Protein 5NDE (pdb70)

CATH classification: 3.60.15.10

Structure (mmCIF, N/CA/C/O backbone):
data_5NDE
#
_entry.id   5NDE
#
_cell.length_a   130.740
_cell.length_b   130.740
_cell.length_c   100.860
_cell.angle_alpha   90.00
_cell.angle_beta   90.00
_cell.angle_gamma   90.00
#
_symmetry.space_group_name_H-M   'P 42 2 2'
#
loop_
_entity.id
_entity.type
_entity.pdbx_description
1 polymer 'Beta-lactamase IMP-1'
2 non-polymer 'ZINC ION'
3 non-polymer 'SULFATE ION'
4 non-polymer GLYCEROL
5 non-polymer 'CHLORIDE ION'
6 water water
#
loop_
_atom_site.group_PDB
_atom_site.id
_atom_site.type_symbol
_atom_site.label_atom_id
_atom_site.label_alt_id
_atom_site.label_comp_id
_atom_site.label_asym_id
_atom_site.label_entity_id
_atom_site.label_seq_id
_atom_site.pdbx_PDB_ins_code
_atom_site.Cartn_x
_atom_site.Cartn_y
_atom_site.Cartn_z
_atom_site.occupancy
_atom_site.B_iso_or_equiv
_atom_site.auth_seq_id
_atom_site.auth_comp_id
_atom_site.auth_asym_id
_atom_site.auth_atom_id
_atom_site.pdbx_PDB_model_num
ATOM 1 N N . ASP A 1 6 ? 35.502 -2.584 -22.146 1.00 73.25 34 ASP A N 1
ATOM 2 C CA . ASP A 1 6 ? 35.955 -1.868 -20.960 1.00 70.48 34 ASP A CA 1
ATOM 3 C C . ASP A 1 6 ? 37.042 -0.855 -21.331 1.00 62.64 34 ASP A C 1
ATOM 4 O O . ASP A 1 6 ? 36.757 0.328 -21.502 1.00 67.00 34 ASP A O 1
ATOM 9 N N . HIS A 1 7 ? 38.281 -1.325 -21.462 1.00 36.49 35 HIS A N 1
ATOM 10 C CA . HIS A 1 7 ? 39.410 -0.455 -21.787 1.00 27.61 35 HIS A CA 1
ATOM 11 C C . HIS A 1 7 ? 40.543 -1.199 -22.498 1.00 29.51 35 HIS A C 1
ATOM 12 O O . HIS A 1 7 ? 40.596 -2.433 -22.482 1.00 27.62 35 HIS A O 1
ATOM 19 N N . VAL A 1 8 ? 41.440 -0.440 -23.124 1.00 27.07 36 VAL A N 1
ATOM 20 C CA . VAL A 1 8 ? 42.664 -1.006 -23.688 1.00 29.44 36 VAL A CA 1
ATOM 21 C C . VAL A 1 8 ? 43.820 -0.639 -22.770 1.00 28.42 36 VAL A C 1
ATOM 22 O O . VAL A 1 8 ? 43.966 0.522 -22.352 1.00 26.77 36 VAL A O 1
ATOM 26 N N . ASP A 1 9 ? 44.661 -1.627 -22.481 1.00 29.18 37 ASP A N 1
ATOM 27 C CA . ASP A 1 9 ? 45.798 -1.444 -21.607 1.00 31.59 37 ASP A CA 1
ATOM 28 C C . ASP A 1 9 ? 46.993 -0.888 -22.387 1.00 25.97 37 ASP A C 1
ATOM 29 O O . ASP A 1 9 ? 47.396 -1.492 -23.388 1.00 28.47 37 ASP A O 1
ATOM 34 N N . LEU A 1 10 ? 47.579 0.217 -21.925 1.00 28.95 38 LEU A N 1
ATOM 35 C CA . LEU A 1 10 ? 48.799 0.763 -22.545 1.00 27.80 38 LEU A CA 1
ATOM 36 C C . LEU A 1 10 ? 50.010 0.744 -21.596 1.00 28.78 38 LEU A C 1
ATOM 37 O O . LEU A 1 10 ? 49.847 0.600 -20.383 1.00 28.47 38 LEU A O 1
ATOM 42 N N . PRO A 1 11 ? 51.234 0.914 -22.141 1.00 30.59 39 PRO A N 1
ATOM 43 C CA . PRO A 1 11 ? 52.421 1.046 -21.282 1.00 34.89 39 PRO A CA 1
ATOM 44 C C . PRO A 1 11 ? 52.341 2.192 -20.263 1.00 33.57 39 PRO A C 1
ATOM 45 O O . PRO A 1 11 ? 51.543 3.130 -20.420 1.00 28.05 39 PRO A O 1
ATOM 49 N N . TYR A 1 12 ? 53.163 2.095 -19.217 1.00 28.46 40 TYR A N 1
ATOM 50 C CA . TYR A 1 12 ? 53.249 3.124 -18.180 1.00 28.07 40 TYR A CA 1
ATOM 51 C C . TYR A 1 12 ? 51.899 3.398 -17.527 1.00 26.69 40 TYR A C 1
ATOM 52 O O . TYR A 1 12 ? 51.589 4.532 -17.177 1.00 24.32 40 TYR A O 1
ATOM 61 N N . ASN A 1 13 ? 51.110 2.334 -17.367 1.00 23.08 41 ASN A N 1
ATOM 62 C CA . ASN A 1 13 ? 49.849 2.389 -16.633 1.00 24.79 41 ASN A CA 1
ATOM 63 C C . ASN A 1 13 ? 48.860 3.397 -17.223 1.00 25.37 41 ASN A C 1
ATOM 64 O O . ASN A 1 13 ? 48.099 4.026 -16.491 1.00 24.29 41 ASN A O 1
ATOM 69 N N . LEU A 1 14 ? 48.866 3.541 -18.544 1.00 22.71 42 LEU A N 1
ATOM 70 C CA . LEU A 1 14 ? 47.802 4.278 -19.231 1.00 22.00 42 LEU A CA 1
ATOM 71 C C . LEU A 1 14 ? 46.702 3.310 -19.665 1.00 20.43 42 LEU A C 1
ATOM 72 O O . LEU A 1 14 ? 46.975 2.149 -19.966 1.00 23.50 42 LEU A O 1
ATOM 77 N N . THR A 1 15 ? 45.451 3.768 -19.666 1.00 20.34 43 THR A N 1
ATOM 78 C CA . THR A 1 15 ? 44.378 2.962 -20.242 1.00 21.95 43 THR A CA 1
ATOM 79 C C . THR A 1 15 ? 43.588 3.844 -21.205 1.00 25.94 43 THR A C 1
ATOM 80 O O . THR A 1 15 ? 43.467 5.049 -20.987 1.00 26.19 43 THR A O 1
ATOM 84 N N . ALA A 1 16 ? 43.059 3.250 -22.267 1.00 26.32 44 ALA A N 1
ATOM 85 C CA . ALA A 1 16 ? 42.272 4.006 -23.244 1.00 26.03 44 ALA A CA 1
ATOM 86 C C . ALA A 1 16 ? 40.877 3.420 -23.334 1.00 31.44 44 ALA A C 1
ATOM 87 O O . ALA A 1 16 ? 40.718 2.208 -23.477 1.00 28.53 44 ALA A O 1
ATOM 89 N N . THR A 1 17 ? 39.864 4.278 -23.240 1.00 25.89 45 THR A N 1
ATOM 90 C CA . THR A 1 17 ? 38.483 3.827 -23.280 1.00 26.24 45 THR A CA 1
ATOM 91 C C . THR A 1 17 ? 37.725 4.562 -24.372 1.00 27.25 45 THR A C 1
ATOM 92 O O . THR A 1 17 ? 37.826 5.776 -24.474 1.00 24.25 45 THR A O 1
ATOM 96 N N . LYS A 1 18 ? 36.978 3.825 -25.189 1.00 29.23 46 LYS A N 1
ATOM 97 C CA . LYS A 1 18 ? 36.174 4.443 -26.240 1.00 25.09 46 LYS A CA 1
ATOM 98 C C . LYS A 1 18 ? 34.853 4.938 -25.666 1.00 32.14 46 LYS A C 1
ATOM 99 O O . LYS A 1 18 ? 34.129 4.181 -25.031 1.00 32.65 46 LYS A O 1
ATOM 105 N N . ILE A 1 19 ? 34.523 6.205 -25.886 1.00 27.99 47 ILE A N 1
ATOM 106 C CA . ILE A 1 19 ? 33.271 6.712 -25.340 1.00 29.15 47 ILE A CA 1
ATOM 107 C C . ILE A 1 19 ? 32.263 7.084 -26.420 1.00 37.47 47 ILE A C 1
ATOM 108 O O . ILE A 1 19 ? 31.095 7.310 -26.124 1.00 44.09 47 ILE A O 1
ATOM 113 N N . ASP A 1 20 ? 32.711 7.092 -27.670 1.00 35.35 48 ASP A N 1
ATOM 114 C CA . ASP A 1 20 ? 31.859 7.406 -28.820 1.00 41.44 48 ASP A CA 1
ATOM 115 C C . ASP A 1 20 ? 32.654 7.044 -30.060 1.00 39.75 48 ASP A C 1
ATOM 116 O O . ASP A 1 20 ? 33.853 6.773 -29.959 1.00 38.27 48 ASP A O 1
ATOM 121 N N . SER A 1 21 ? 32.008 7.047 -31.222 1.00 33.95 49 SER A N 1
ATOM 122 C CA . SER A 1 21 ? 32.741 6.888 -32.471 1.00 44.06 49 SER A CA 1
ATOM 123 C C . SER A 1 21 ? 33.823 7.957 -32.557 1.00 41.90 49 SER A C 1
ATOM 124 O O . SER A 1 21 ? 33.544 9.136 -32.333 1.00 39.10 49 SER A O 1
ATOM 127 N N . ASP A 1 22 ? 35.056 7.526 -32.829 1.00 40.14 50 ASP A N 1
ATOM 128 C CA . ASP A 1 22 ? 36.183 8.439 -33.026 1.00 43.51 50 ASP A CA 1
ATOM 129 C C . ASP A 1 22 ? 36.531 9.263 -31.788 1.00 40.97 50 ASP A C 1
ATOM 130 O O . ASP A 1 22 ? 37.156 10.319 -31.905 1.00 39.13 50 ASP A O 1
ATOM 135 N N . VAL A 1 23 ? 36.092 8.815 -30.613 1.00 31.10 51 VAL A N 1
ATOM 136 C CA . VAL A 1 23 ? 36.350 9.555 -29.375 1.00 27.78 51 VAL A CA 1
ATOM 137 C C . VAL A 1 23 ? 36.764 8.640 -28.226 1.00 27.32 51 VAL A C 1
ATOM 138 O O . VAL A 1 23 ? 36.016 7.735 -27.844 1.00 27.14 51 VAL A O 1
ATOM 142 N N . PHE A 1 24 ? 37.942 8.916 -27.667 1.00 23.46 52 PHE A N 1
ATOM 143 C CA . PHE A 1 24 ? 38.518 8.123 -26.591 1.00 22.34 52 PHE A CA 1
ATOM 144 C C . PHE A 1 24 ? 38.945 8.995 -25.421 1.00 23.77 52 PHE A C 1
ATOM 145 O O . PHE A 1 24 ? 39.319 10.151 -25.613 1.00 22.76 52 PHE A O 1
ATOM 153 N N . VAL A 1 25 ? 38.907 8.431 -24.217 1.00 19.68 53 VAL A N 1
ATOM 154 C CA . VAL A 1 25 ? 39.556 9.047 -23.068 1.00 17.10 53 VAL A CA 1
ATOM 155 C C . VAL A 1 25 ? 40.740 8.164 -22.687 1.00 21.43 53 VAL A C 1
ATOM 156 O O . VAL A 1 25 ? 40.570 6.960 -22.472 1.00 23.96 53 VAL A O 1
ATOM 160 N N . VAL A 1 26 ? 41.927 8.761 -22.645 1.00 19.55 54 VAL A N 1
ATOM 161 C CA . VAL A 1 26 ? 43.126 8.055 -22.184 1.00 19.65 54 VAL A CA 1
ATOM 162 C C . VAL A 1 26 ? 43.466 8.549 -20.788 1.00 23.18 54 VAL A C 1
ATOM 163 O O . VAL A 1 26 ? 43.558 9.761 -20.561 1.00 24.84 54 VAL A O 1
ATOM 167 N N . THR A 1 27 ? 43.673 7.623 -19.855 1.00 20.23 55 THR A N 1
ATOM 168 C CA . THR A 1 27 ? 43.875 8.009 -18.462 1.00 20.86 55 THR A CA 1
ATOM 169 C C . THR A 1 27 ? 45.268 7.610 -17.980 1.00 19.93 55 THR A C 1
ATOM 170 O O . THR A 1 27 ? 45.681 6.458 -18.133 1.00 20.96 55 THR A O 1
ATOM 174 N N . ASP A 1 28 ? 45.974 8.579 -17.408 1.00 19.41 56 ASP A N 1
ATOM 175 C CA . ASP A 1 28 ? 47.288 8.358 -16.803 1.00 21.58 56 ASP A CA 1
ATOM 176 C C . ASP A 1 28 ? 47.076 7.894 -15.372 1.00 21.59 56 ASP A C 1
ATOM 177 O O . ASP A 1 28 ? 46.860 8.710 -14.473 1.00 23.69 56 ASP A O 1
ATOM 182 N N . ARG A 1 29 ? 47.116 6.580 -15.156 1.00 21.07 58 ARG A N 1
ATOM 183 C CA . ARG A 1 29 ? 46.812 6.048 -13.836 1.00 21.84 58 ARG A CA 1
ATOM 184 C C . ARG A 1 29 ? 47.992 6.090 -12.870 1.00 27.28 58 ARG A C 1
ATOM 185 O O . ARG A 1 29 ? 47.819 5.840 -11.681 1.00 34.47 58 ARG A O 1
ATOM 193 N N . ASP A 1 30 ? 49.191 6.393 -13.363 1.00 24.16 59 ASP A N 1
ATOM 194 C CA . ASP A 1 30 ? 50.322 6.591 -12.457 1.00 27.89 59 ASP A CA 1
ATOM 195 C C . ASP A 1 30 ? 50.263 7.969 -11.799 1.00 31.25 59 ASP A C 1
ATOM 196 O O . ASP A 1 30 ? 50.694 8.145 -10.658 1.00 30.78 59 ASP A O 1
ATOM 201 N N . PHE A 1 31 ? 49.744 8.951 -12.531 1.00 23.68 60 PHE A N 1
ATOM 202 C CA . PHE A 1 31 ? 49.712 10.322 -12.042 1.00 23.04 60 PHE A CA 1
ATOM 203 C C . PHE A 1 31 ? 48.285 10.843 -11.869 1.00 23.60 60 PHE A C 1
ATOM 204 O O . PHE A 1 31 ? 47.763 11.533 -12.746 1.00 22.81 60 PHE A O 1
ATOM 212 N N . TYR A 1 32 ? 47.659 10.475 -10.748 1.00 23.92 61 TYR A N 1
ATOM 213 C CA . TYR A 1 32 ? 46.382 11.064 -10.296 1.00 26.59 61 TYR A CA 1
ATOM 214 C C . TYR A 1 32 ? 45.193 10.789 -11.214 1.00 26.41 61 TYR A C 1
ATOM 215 O O . TYR A 1 32 ? 44.195 11.521 -11.185 1.00 24.74 61 TYR A O 1
ATOM 224 N N . SER A 1 33 ? 45.282 9.711 -11.989 1.00 22.14 62 SER A N 1
ATOM 225 C CA . SER A 1 33 ? 44.188 9.306 -12.863 1.00 22.94 62 SER A CA 1
ATOM 226 C C . SER A 1 33 ? 43.771 10.466 -13.767 1.00 22.17 62 SER A C 1
ATOM 227 O O . SER A 1 33 ? 42.578 10.772 -13.920 1.00 22.37 62 SER A O 1
ATOM 230 N N . SER A 1 34 ? 44.767 11.113 -14.370 1.00 20.75 63 SER A N 1
ATOM 231 C CA . SER A 1 34 ? 44.527 12.264 -15.235 1.00 19.28 63 SER A CA 1
ATOM 232 C C . SER A 1 34 ? 43.957 11.870 -16.597 1.00 23.47 63 SER A C 1
ATOM 233 O O . SER A 1 34 ? 44.525 11.023 -17.283 1.00 20.51 63 SER A O 1
ATOM 236 N N . ASN A 1 35 Q 42.851 12.509 -16.992 1.00 19.05 63 ASN A N 1
ATOM 237 C CA . ASN A 1 35 Q 42.175 12.190 -18.244 1.00 16.98 63 ASN A CA 1
ATOM 238 C C . ASN A 1 35 Q 42.624 13.037 -19.420 1.00 20.38 63 ASN A C 1
ATOM 239 O O . ASN A 1 35 Q 42.805 14.257 -19.304 1.00 20.20 63 ASN A O 1
ATOM 244 N N . VAL A 1 36 ? 42.775 12.377 -20.560 1.00 17.90 64 VAL A N 1
ATOM 245 C CA . VAL A 1 36 ? 43.155 13.026 -21.808 1.00 18.30 64 VAL A CA 1
ATOM 246 C C . VAL A 1 36 ? 42.131 12.674 -22.878 1.00 17.17 64 VAL A C 1
ATOM 247 O O . VAL A 1 36 ? 41.877 11.490 -23.126 1.00 21.09 64 VAL A O 1
ATOM 251 N N . LEU A 1 37 ? 41.518 13.682 -23.506 1.00 15.16 65 LEU A N 1
ATOM 252 C CA . LEU A 1 37 ? 40.565 13.399 -24.566 1.00 15.97 65 LEU A CA 1
ATOM 253 C C . LEU A 1 37 ? 41.281 13.298 -25.898 1.00 21.43 65 LEU A C 1
ATOM 254 O O . LEU A 1 37 ? 42.131 14.129 -26.206 1.00 22.06 65 LEU A O 1
ATOM 259 N N . VAL A 1 38 ? 40.955 12.265 -26.670 1.00 19.41 66 VAL A N 1
ATOM 260 C CA . VAL A 1 38 ? 41.496 12.107 -28.014 1.00 21.27 66 VAL A CA 1
ATOM 261 C 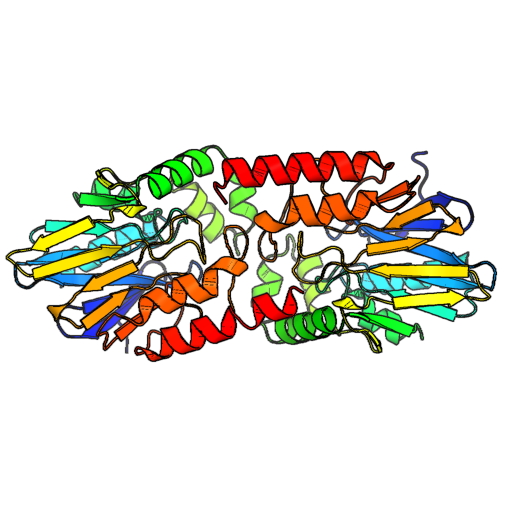C . VAL A 1 38 ? 40.322 11.938 -28.972 1.00 22.84 66 VAL A C 1
ATOM 262 O O . VAL A 1 38 ? 39.598 10.945 -28.901 1.00 23.55 66 VAL A O 1
ATOM 266 N N . ALA A 1 39 ? 40.141 12.906 -29.871 1.00 23.24 67 ALA A N 1
ATOM 267 C CA . ALA A 1 39 ? 38.989 12.920 -30.763 1.00 25.50 67 ALA A CA 1
ATOM 268 C C . ALA A 1 39 ? 39.439 13.023 -32.212 1.00 25.08 67 ALA A C 1
ATOM 269 O O . ALA A 1 39 ? 40.193 13.932 -32.567 1.00 28.13 67 ALA A O 1
ATOM 271 N N . LYS A 1 40 ? 39.000 12.087 -33.043 1.00 25.22 68 LYS A N 1
ATOM 272 C CA . LYS A 1 40 ? 39.309 12.154 -34.468 1.00 28.77 68 LYS A CA 1
ATOM 273 C C . LYS A 1 40 ? 38.178 12.868 -35.210 1.00 29.28 68 LYS A C 1
ATOM 274 O O . LYS A 1 40 ? 37.026 12.437 -35.175 1.00 30.52 68 LYS A O 1
ATOM 280 N N . MET A 1 41 ? 38.526 13.965 -35.875 1.00 27.09 69 MET A N 1
ATOM 281 C CA . MET A 1 41 ? 37.565 14.773 -36.618 1.00 29.01 69 MET A CA 1
ATOM 282 C C . MET A 1 41 ? 37.201 14.099 -37.928 1.00 34.66 69 MET A C 1
ATOM 283 O O . MET A 1 41 ? 37.907 13.198 -38.387 1.00 36.67 69 MET A O 1
ATOM 288 N N . LEU A 1 42 ? 36.091 14.525 -38.525 1.00 29.60 70 LEU A N 1
ATOM 289 C CA . LEU A 1 42 ? 35.635 13.928 -39.773 1.00 34.27 70 LEU A CA 1
ATOM 290 C C . LEU A 1 42 ? 36.681 14.043 -40.881 1.00 35.33 70 LEU A C 1
ATOM 291 O O . LEU A 1 42 ? 36.759 13.172 -41.740 1.00 41.65 70 LEU A O 1
ATOM 296 N N . ASP A 1 43 ? 37.498 15.097 -40.864 1.00 34.44 71 ASP A N 1
ATOM 297 C CA . ASP A 1 43 ? 38.489 15.264 -41.932 1.00 36.89 71 ASP A CA 1
ATOM 298 C C . ASP A 1 43 ? 39.848 14.626 -41.624 1.00 36.93 71 ASP A C 1
ATOM 299 O O . ASP A 1 43 ? 40.795 14.790 -42.388 1.00 39.24 71 ASP A O 1
ATOM 304 N N . GLY A 1 44 ? 39.943 13.910 -40.510 1.00 34.43 72 GLY A N 1
ATOM 305 C CA . GLY A 1 44 ? 41.154 13.159 -40.202 1.00 33.84 72 GLY A CA 1
ATOM 306 C C . GLY A 1 44 ? 42.093 13.803 -39.198 1.00 35.69 72 GLY A C 1
ATOM 307 O O . GLY A 1 44 ? 43.049 13.173 -38.741 1.00 34.51 72 GLY A O 1
ATOM 308 N N . THR A 1 45 ? 41.828 15.058 -38.852 1.00 33.45 73 THR A N 1
ATOM 309 C CA . THR A 1 45 ? 42.576 15.732 -37.798 1.00 27.05 73 THR A CA 1
ATOM 310 C C . THR A 1 45 ? 42.280 15.054 -36.471 1.00 29.84 73 THR A C 1
ATOM 311 O O . THR A 1 45 ? 41.123 14.738 -36.187 1.00 30.61 73 THR A O 1
ATOM 315 N N . VAL A 1 46 ? 43.311 14.817 -35.660 1.00 26.22 74 VAL A N 1
ATOM 316 C CA . VAL A 1 46 ? 43.084 14.326 -34.302 1.00 21.29 74 VAL A CA 1
ATOM 317 C C . VAL A 1 46 ? 43.324 15.456 -33.312 1.00 24.26 74 VAL A C 1
ATOM 318 O O . VAL A 1 46 ? 44.350 16.147 -33.374 1.00 25.98 74 VAL A O 1
ATOM 322 N N . VAL A 1 47 ? 42.353 15.674 -32.427 1.00 22.45 75 VAL A N 1
ATOM 323 C CA . VAL A 1 47 ? 42.466 16.717 -31.423 1.00 18.61 75 VAL A CA 1
ATOM 324 C C . VAL A 1 47 ? 42.684 16.069 -30.071 1.00 22.12 75 VAL A C 1
ATOM 325 O O . VAL A 1 47 ? 41.936 15.183 -29.679 1.00 22.90 75 VAL A O 1
ATOM 329 N N . ILE A 1 48 ? 43.730 16.505 -29.376 1.00 17.78 76 ILE A N 1
ATOM 330 C CA . ILE A 1 48 ? 44.050 15.985 -28.058 1.00 17.75 76 ILE A CA 1
ATOM 331 C C . ILE A 1 48 ? 43.861 17.091 -27.027 1.00 20.46 76 ILE A C 1
ATOM 332 O O . ILE A 1 48 ? 44.371 18.194 -27.195 1.00 22.43 76 ILE A O 1
ATOM 337 N N . VAL A 1 49 ? 43.101 16.808 -25.973 1.00 16.93 77 VAL A N 1
ATOM 338 C CA . VAL A 1 49 ? 42.866 17.808 -24.939 1.00 15.45 77 VAL A CA 1
ATOM 339 C C . VAL A 1 49 ? 43.501 17.355 -23.619 1.00 18.67 77 VAL A C 1
ATOM 340 O O . VAL A 1 49 ? 43.243 16.244 -23.153 1.00 18.19 77 VAL A O 1
ATOM 344 N N . SER A 1 50 ? 44.333 18.233 -23.053 1.00 16.84 78 SER A N 1
ATOM 345 C CA . SER A 1 50 ? 45.141 17.975 -21.853 1.00 16.60 78 SER A CA 1
ATOM 346 C C . SER A 1 50 ? 46.287 17.012 -22.178 1.00 18.60 78 SER A C 1
ATOM 347 O O . SER A 1 50 ? 46.682 16.869 -23.342 1.00 18.98 78 SER A O 1
ATOM 350 N N . SER A 1 51 ? 46.843 16.387 -21.146 1.00 16.69 79 SER A N 1
ATOM 351 C CA . SER A 1 51 ? 48.025 15.539 -21.325 1.00 17.72 79 SER A CA 1
ATOM 352 C C . SER A 1 51 ? 48.271 14.629 -20.139 1.00 19.44 79 SER A C 1
ATOM 353 O O . SER A 1 51 ? 47.828 14.913 -19.032 1.00 17.80 79 SER A O 1
ATOM 356 N N . PRO A 1 52 ? 49.035 13.551 -20.363 1.00 21.86 80 PRO A N 1
ATOM 357 C CA . PRO A 1 52 ? 49.659 12.861 -19.229 1.00 20.38 80 PRO A CA 1
ATOM 358 C C . PRO A 1 52 ? 50.665 13.795 -18.553 1.00 18.40 80 PRO A C 1
ATOM 359 O O . PRO A 1 52 ? 50.986 14.855 -19.102 1.00 20.61 80 PRO A O 1
ATOM 363 N N . PHE A 1 53 ? 51.167 13.404 -17.390 1.00 19.05 81 PHE A N 1
ATOM 364 C CA . PHE A 1 53 ? 52.050 14.276 -16.615 1.00 20.52 81 PHE A CA 1
ATOM 365 C C . PHE A 1 53 ? 53.435 14.473 -17.243 1.00 21.47 81 PHE A C 1
ATOM 366 O O . PHE A 1 53 ? 54.033 15.536 -17.094 1.00 22.50 81 PHE A O 1
ATOM 374 N N . GLU A 1 54 ? 53.970 13.453 -17.906 1.00 21.30 82 GLU A N 1
ATOM 375 C CA . GLU A 1 54 ? 55.372 13.561 -18.342 1.00 25.16 82 GLU A CA 1
ATOM 376 C C . GLU A 1 54 ? 55.666 12.783 -19.632 1.00 23.89 82 GLU A C 1
ATOM 377 O O . GLU A 1 54 ? 54.749 12.310 -20.306 1.00 21.16 82 GLU A O 1
ATOM 383 N N . ASN A 1 55 ? 56.947 12.691 -19.988 1.00 24.94 83 ASN A N 1
ATOM 384 C CA . ASN A 1 55 ? 57.334 12.272 -21.332 1.00 24.63 83 ASN A CA 1
ATOM 385 C C . ASN A 1 55 ? 57.096 10.798 -21.651 1.00 26.92 83 ASN A C 1
ATOM 386 O O . ASN A 1 55 ? 56.774 10.460 -22.791 1.00 28.36 83 ASN A O 1
ATOM 391 N N . LEU A 1 56 ? 57.266 9.916 -20.671 1.00 24.61 84 LEU A N 1
ATOM 392 C CA . LEU A 1 56 ? 57.051 8.498 -20.938 1.00 24.48 84 LEU A CA 1
ATOM 393 C C . LEU A 1 56 ? 55.570 8.230 -21.194 1.00 27.83 84 LEU A C 1
ATOM 394 O O . LEU A 1 56 ? 55.218 7.506 -22.125 1.00 26.71 84 LEU A O 1
ATOM 399 N N . GLY A 1 57 ? 54.709 8.817 -20.372 1.00 24.81 85 GLY A N 1
ATOM 400 C CA . GLY A 1 57 ? 53.273 8.696 -20.586 1.00 24.21 85 GLY A CA 1
ATOM 401 C C . GLY A 1 57 ? 52.834 9.311 -21.904 1.00 24.33 85 GLY A C 1
ATOM 402 O O . GLY A 1 57 ? 51.994 8.749 -22.625 1.00 22.75 85 GLY A O 1
ATOM 403 N N . THR A 1 58 ? 53.391 10.474 -22.231 1.00 22.74 86 THR A N 1
ATOM 404 C CA . THR A 1 58 ? 52.950 11.168 -23.439 1.00 22.89 86 THR A CA 1
ATOM 405 C C . THR A 1 58 ? 53.450 10.458 -24.696 1.00 24.11 86 THR A C 1
ATOM 406 O O . THR A 1 58 ? 52.726 10.374 -25.685 1.00 24.52 86 THR A O 1
ATOM 410 N N . GLN A 1 59 ? 54.672 9.934 -24.661 1.00 22.76 87 GLN A N 1
ATOM 411 C CA . GLN A 1 59 ? 55.152 9.157 -25.803 1.00 26.19 87 GLN A CA 1
ATOM 412 C C . GLN A 1 59 ? 54.264 7.934 -26.009 1.00 27.53 87 GLN A C 1
ATOM 413 O O . GLN A 1 59 ? 53.949 7.566 -27.138 1.00 26.50 87 GLN A O 1
ATOM 419 N N . THR A 1 60 ? 53.871 7.308 -24.905 1.00 23.35 88 THR A N 1
ATOM 420 C CA . THR A 1 60 ? 52.985 6.153 -24.948 1.00 26.16 88 THR A CA 1
ATOM 421 C C . THR A 1 60 ? 51.665 6.524 -25.622 1.00 25.99 88 THR A C 1
ATOM 422 O O . THR A 1 60 ? 51.182 5.811 -26.503 1.00 26.44 88 THR A O 1
ATOM 426 N N . LEU A 1 61 ? 51.095 7.643 -25.198 1.00 22.21 89 LEU A N 1
ATOM 427 C CA . LEU A 1 61 ? 49.858 8.152 -25.792 1.00 22.57 89 LEU A CA 1
ATOM 428 C C . LEU A 1 61 ? 50.006 8.373 -27.300 1.00 23.12 89 LEU A C 1
ATOM 429 O O . LEU A 1 61 ? 49.181 7.909 -28.090 1.00 24.13 89 LEU A O 1
ATOM 434 N N . MET A 1 62 ? 51.071 9.062 -27.698 1.00 23.98 90 MET A N 1
ATOM 435 C CA . MET A 1 62 ? 51.253 9.411 -29.106 1.00 26.21 90 MET A CA 1
ATOM 436 C C . MET A 1 62 ? 51.537 8.185 -29.982 1.00 28.12 90 MET A C 1
ATOM 437 O O . MET A 1 62 ? 51.127 8.151 -31.145 1.00 30.20 90 MET A O 1
ATOM 442 N N . ASP A 1 63 ? 52.230 7.189 -29.433 1.00 28.72 91 ASP A N 1
ATOM 443 C CA . ASP A 1 63 ? 52.437 5.931 -30.154 1.00 30.85 91 ASP A CA 1
ATOM 444 C C . ASP A 1 63 ? 51.088 5.272 -30.457 1.00 30.97 91 ASP A C 1
ATOM 445 O O . ASP A 1 63 ? 50.856 4.770 -31.560 1.00 31.89 91 ASP A O 1
ATOM 450 N N . TRP A 1 64 ? 50.206 5.272 -29.463 1.00 29.93 92 TRP A N 1
ATOM 451 C CA . TRP A 1 64 ? 48.872 4.701 -29.611 1.00 29.16 92 TRP A CA 1
ATOM 452 C C . TRP A 1 64 ? 48.007 5.506 -30.586 1.00 30.34 92 TRP A C 1
ATOM 453 O O . TRP A 1 64 ? 47.256 4.930 -31.378 1.00 30.33 92 TRP A O 1
ATOM 464 N N . VAL A 1 65 ? 48.102 6.830 -30.525 1.00 27.84 93 VAL A N 1
ATOM 465 C CA . VAL A 1 65 ? 47.366 7.672 -31.470 1.00 25.51 93 VAL A CA 1
ATOM 466 C C . VAL A 1 65 ? 47.819 7.366 -32.901 1.00 31.89 93 VAL A C 1
ATOM 467 O O . VAL A 1 65 ? 46.991 7.182 -33.792 1.00 32.43 93 VAL A O 1
ATOM 471 N N . ALA A 1 66 ? 49.133 7.292 -33.105 1.00 30.04 94 ALA A N 1
ATOM 472 C CA . ALA A 1 66 ? 49.677 7.035 -34.439 1.00 36.56 94 ALA A CA 1
ATOM 473 C C . ALA A 1 66 ? 49.216 5.690 -34.974 1.00 41.00 94 ALA A C 1
ATOM 474 O O . ALA A 1 66 ? 48.802 5.570 -36.129 1.00 40.34 94 ALA A O 1
ATOM 476 N N . LYS A 1 67 ? 49.293 4.678 -34.122 1.00 36.86 95 LYS A N 1
ATOM 477 C CA . LYS A 1 67 ? 48.979 3.317 -34.525 1.00 39.36 95 LYS A CA 1
ATOM 478 C C . LYS A 1 67 ? 47.496 3.145 -34.839 1.00 40.43 95 LYS A C 1
ATOM 479 O O . LYS A 1 67 ? 47.139 2.507 -35.824 1.00 41.15 95 LYS A O 1
ATOM 485 N N . THR A 1 68 ? 46.634 3.722 -34.008 1.00 35.84 96 THR A N 1
ATOM 486 C CA . THR A 1 68 ? 45.209 3.414 -34.093 1.00 40.67 96 THR A CA 1
ATOM 487 C C . THR A 1 68 ? 44.364 4.429 -34.868 1.00 42.54 96 THR A C 1
ATOM 488 O O . THR A 1 68 ? 43.260 4.102 -35.303 1.00 40.23 96 THR A O 1
ATOM 492 N N . MET A 1 69 ? 44.864 5.651 -35.043 1.00 38.58 97 MET A N 1
ATOM 493 C CA . MET A 1 69 ? 44.061 6.692 -35.689 1.00 37.58 97 MET A CA 1
ATOM 494 C C . MET A 1 69 ? 44.664 7.240 -36.971 1.00 43.92 97 MET A C 1
ATOM 495 O O . MET A 1 69 ? 43.952 7.858 -37.768 1.00 44.07 97 MET A O 1
ATOM 500 N N . LYS A 1 70 ? 45.961 7.001 -37.167 1.00 40.56 98 LYS A N 1
ATOM 501 C CA . LYS A 1 70 ? 46.685 7.493 -38.339 1.00 44.59 98 LYS A CA 1
ATOM 502 C C . LYS A 1 70 ? 46.308 8.932 -38.693 1.00 44.82 98 LYS A C 1
ATOM 503 O O . LYS A 1 70 ? 45.749 9.184 -39.758 1.00 47.27 98 LYS A O 1
ATOM 509 N N . PRO A 1 71 ? 46.589 9.877 -37.784 1.00 36.83 99 PRO A N 1
ATOM 510 C CA . PRO A 1 71 ? 46.101 11.250 -37.977 1.00 36.22 99 PRO A CA 1
ATOM 511 C C . PRO A 1 71 ? 46.705 11.952 -39.188 1.00 42.71 99 PRO A C 1
ATOM 512 O O . PRO A 1 71 ? 47.871 11.750 -39.511 1.00 39.25 99 PRO A O 1
ATOM 516 N N . LYS A 1 72 ? 45.909 12.789 -39.840 1.00 49.51 100 LYS A N 1
ATOM 517 C CA . LYS A 1 72 ? 46.418 13.626 -40.912 1.00 53.22 100 LYS A CA 1
ATOM 518 C C . LYS A 1 72 ? 47.262 14.741 -40.297 1.00 47.71 100 LYS A C 1
ATOM 519 O O . LYS A 1 72 ? 48.258 15.187 -40.865 1.00 45.81 100 LYS A O 1
ATOM 525 N N . LYS A 1 73 ? 46.852 15.160 -39.107 1.00 36.21 101 LYS A N 1
ATOM 526 C CA . LYS A 1 73 ? 47.465 16.263 -38.386 1.00 32.02 101 LYS A CA 1
ATOM 527 C C . LYS A 1 73 ? 47.019 16.117 -36.939 1.00 27.45 101 LYS A C 1
ATOM 528 O O . LYS A 1 73 ? 45.936 15.584 -36.693 1.00 29.39 101 LYS A O 1
ATOM 534 N N . VAL A 1 74 ? 47.842 16.550 -35.985 1.00 27.83 102 VAL A N 1
ATOM 535 C CA . VAL A 1 74 ? 47.445 16.508 -34.577 1.00 26.69 102 VAL A CA 1
ATOM 536 C C . VAL A 1 74 ? 47.501 17.905 -33.969 1.00 26.43 102 VAL A C 1
ATOM 537 O O . VAL A 1 74 ? 48.484 18.636 -34.140 1.00 27.00 102 VAL A O 1
ATOM 541 N N . VAL A 1 75 ? 46.426 18.279 -33.288 1.00 23.33 103 VAL A N 1
ATOM 542 C CA . VAL A 1 75 ? 46.343 19.546 -32.580 1.00 19.99 103 VAL A CA 1
ATOM 543 C C . VAL A 1 75 ? 46.115 19.248 -31.105 1.00 23.31 103 VAL A C 1
ATOM 544 O O . VAL A 1 75 ? 45.150 18.563 -30.753 1.00 23.31 103 VAL A O 1
ATOM 548 N N . ALA A 1 76 ? 47.003 19.748 -30.250 1.00 21.17 104 ALA A N 1
ATOM 549 C CA . ALA A 1 76 ? 46.910 19.494 -28.814 1.00 18.77 104 ALA A CA 1
ATOM 550 C C . ALA A 1 76 ? 46.579 20.776 -28.074 1.00 20.31 104 ALA A C 1
ATOM 551 O O . ALA A 1 76 ? 47.242 21.797 -28.264 1.00 21.91 104 ALA A O 1
ATOM 553 N N . ILE A 1 77 ? 45.555 20.720 -27.227 1.00 16.93 105 ILE A N 1
ATOM 554 C CA . ILE A 1 77 ? 45.082 21.901 -26.528 1.00 15.78 105 ILE A CA 1
ATOM 555 C C . ILE A 1 77 ? 45.303 21.750 -25.027 1.00 20.04 105 ILE A C 1
ATOM 556 O O . ILE A 1 77 ? 44.692 20.885 -24.407 1.00 19.28 105 ILE A O 1
ATOM 561 N N . ASN A 1 78 ? 46.184 22.575 -24.453 1.00 19.51 106 ASN A N 1
ATOM 562 C CA . ASN A 1 78 ? 46.425 22.559 -23.005 1.00 17.04 106 ASN A CA 1
ATOM 563 C C . ASN A 1 78 ? 45.232 23.163 -22.265 1.00 19.08 106 ASN A C 1
ATOM 564 O O . ASN A 1 78 ? 44.779 24.233 -22.643 1.00 22.90 106 ASN A O 1
ATOM 569 N N . THR A 1 79 ? 44.757 22.509 -21.201 1.00 16.95 107 THR A N 1
ATOM 570 C CA . THR A 1 79 ? 43.605 22.992 -20.433 1.00 17.72 107 THR A CA 1
ATOM 571 C C . THR A 1 79 ? 43.969 23.962 -19.320 1.00 19.25 107 THR A C 1
ATOM 572 O O . THR A 1 79 ? 43.143 24.767 -18.903 1.00 17.95 107 THR A O 1
ATOM 576 N N . HIS A 1 80 ? 45.187 23.835 -18.800 1.00 18.55 108 HIS A N 1
ATOM 577 C CA . HIS A 1 80 ? 45.722 24.752 -17.782 1.00 18.88 108 HIS A CA 1
ATOM 578 C C . HIS A 1 80 ? 47.190 24.404 -17.566 1.00 20.39 108 HIS A C 1
ATOM 579 O O . HIS A 1 80 ? 47.706 23.511 -18.246 1.00 18.21 108 HIS A O 1
ATOM 586 N N . PHE A 1 81 ? 47.869 25.125 -16.671 1.00 19.93 109 PHE A N 1
ATOM 587 C CA . PHE A 1 81 ? 49.335 25.049 -16.619 1.00 19.65 109 PHE A CA 1
ATOM 588 C C . PHE A 1 81 ? 49.889 23.856 -15.835 1.00 21.06 109 PHE A C 1
ATOM 589 O O . PHE A 1 81 ? 51.084 23.557 -15.933 1.00 18.92 109 PHE A O 1
ATOM 597 N N . HIS A 1 82 ? 49.040 23.176 -15.068 1.00 19.06 110 HIS A N 1
ATOM 598 C CA . HIS A 1 82 ? 49.475 21.984 -14.330 1.00 18.80 110 HIS A CA 1
ATOM 599 C C . HIS A 1 82 ? 49.975 20.915 -15.302 1.00 17.63 110 HIS A C 1
ATOM 600 O O . HIS A 1 82 ? 49.705 20.986 -16.507 1.00 18.89 110 HIS A O 1
ATOM 607 N N . LEU A 1 83 ? 50.697 19.919 -14.787 1.00 17.67 111 LEU A N 1
ATOM 608 C CA . LEU A 1 83 ? 51.302 18.920 -15.657 1.00 18.49 111 LEU A CA 1
ATOM 609 C C . LEU A 1 83 ? 50.263 18.105 -16.426 1.00 20.44 111 LEU A C 1
ATOM 610 O O . LEU A 1 83 ? 50.539 17.685 -17.550 1.00 18.68 111 LEU A O 1
ATOM 615 N N . ASP A 1 84 ? 49.081 17.868 -15.841 1.00 17.32 112 ASP A N 1
ATOM 616 C CA . ASP A 1 84 ? 47.973 17.376 -16.661 1.00 19.28 112 ASP A CA 1
ATOM 617 C C . ASP A 1 84 ? 47.390 18.590 -17.384 1.00 21.10 112 ASP A C 1
ATOM 618 O O . ASP A 1 84 ? 46.459 19.239 -16.912 1.00 22.21 112 ASP A O 1
ATOM 623 N N . GLY A 1 85 ? 47.983 18.911 -18.528 1.00 17.92 113 GLY A N 1
ATOM 624 C CA . GLY A 1 85 ? 47.736 20.173 -19.194 1.00 18.41 113 GLY A CA 1
ATOM 625 C C . GLY A 1 85 ? 48.935 20.575 -20.035 1.00 19.34 113 GLY A C 1
ATOM 626 O O . GLY A 1 85 ? 48.797 20.755 -21.235 1.00 20.78 113 GLY A O 1
ATOM 627 N N . THR A 1 86 ? 50.117 20.680 -19.416 1.00 18.61 114 THR A N 1
ATOM 628 C CA . THR A 1 86 ? 51.324 21.101 -20.145 1.00 16.63 114 THR A CA 1
ATOM 629 C C . THR A 1 86 ? 52.418 20.023 -20.175 1.00 19.30 114 THR A C 1
ATOM 630 O O . THR A 1 86 ? 53.420 20.155 -20.896 1.00 21.54 114 THR A O 1
ATOM 634 N N . GLY A 1 87 ? 52.222 18.955 -19.407 1.00 20.17 115 GLY A N 1
ATOM 635 C CA . GLY A 1 87 ? 53.225 17.906 -19.307 1.00 22.28 115 GLY A CA 1
ATOM 636 C C . GLY A 1 87 ? 53.470 17.148 -20.599 1.00 20.11 115 GLY A C 1
ATOM 637 O O . GLY A 1 87 ? 54.519 16.497 -20.761 1.00 21.81 115 GLY A O 1
ATOM 638 N N . GLY A 1 88 ? 52.530 17.239 -21.535 1.00 20.33 116 GLY A N 1
ATOM 639 C CA . GLY A 1 88 ? 52.681 16.545 -22.801 1.00 20.94 116 GLY A CA 1
ATOM 640 C C . GLY A 1 88 ? 53.403 17.347 -23.883 1.00 22.55 116 GLY A C 1
ATOM 641 O O . GLY A 1 88 ? 53.738 16.813 -24.938 1.00 21.28 116 GLY A O 1
ATOM 642 N N . ASN A 1 89 ? 53.649 18.626 -23.637 1.00 21.70 117 ASN A N 1
ATOM 643 C CA . ASN A 1 89 ? 54.096 19.499 -24.730 1.00 20.92 117 ASN A CA 1
ATOM 644 C C . ASN A 1 89 ? 55.438 19.109 -25.344 1.00 21.77 117 ASN A C 1
ATOM 645 O O . ASN A 1 89 ? 55.629 19.247 -26.553 1.00 24.19 117 ASN A O 1
ATOM 650 N N . GLU A 1 90 ? 56.369 18.618 -24.530 1.00 21.99 118 GLU A N 1
ATOM 651 C CA . GLU A 1 90 ? 57.667 18.208 -25.057 1.00 26.43 118 GLU A CA 1
ATOM 652 C C . GLU A 1 90 ? 57.498 17.151 -26.142 1.00 25.61 118 GLU A C 1
ATOM 653 O O . GLU A 1 90 ? 58.044 17.271 -27.240 1.00 28.52 118 GLU A O 1
ATOM 659 N N . ILE A 1 91 ? 56.736 16.113 -25.818 1.00 23.09 119 ILE A N 1
ATOM 660 C CA . ILE A 1 91 ? 56.558 14.992 -26.726 1.00 24.97 119 ILE A CA 1
ATOM 661 C C . ILE A 1 91 ? 55.566 15.322 -27.853 1.00 23.21 119 ILE A C 1
ATOM 662 O O . ILE A 1 91 ? 55.767 14.894 -28.992 1.00 27.35 119 ILE A O 1
ATOM 667 N N . TYR A 1 92 ? 54.515 16.086 -27.553 1.00 23.29 120 TYR A N 1
ATOM 668 C CA . TYR A 1 92 ? 53.627 16.560 -28.619 1.00 22.92 120 TYR A CA 1
ATOM 669 C C . TYR A 1 92 ? 54.434 17.275 -29.710 1.00 28.60 120 TYR A C 1
ATOM 670 O O . TYR A 1 92 ? 54.277 16.995 -30.900 1.00 26.09 120 TYR A O 1
ATOM 679 N N . LYS A 1 93 ? 55.303 18.195 -29.297 1.00 24.48 121 LYS A N 1
ATOM 680 C CA . LYS A 1 93 ? 56.133 18.941 -30.247 1.00 28.59 121 LYS A CA 1
ATOM 681 C C . LYS A 1 93 ? 57.081 18.027 -31.010 1.00 32.23 121 LYS A C 1
ATOM 682 O O . LYS A 1 93 ? 57.249 18.156 -32.225 1.00 32.46 121 LYS A O 1
ATOM 688 N N . LYS A 1 94 ? 57.712 17.111 -30.287 1.00 26.79 122 LYS A N 1
ATOM 689 C CA . LYS A 1 94 ? 58.659 16.193 -30.901 1.00 29.53 122 LYS A CA 1
ATOM 690 C C . LYS A 1 94 ? 57.984 15.361 -31.994 1.00 37.24 122 LYS A C 1
ATOM 691 O O . LYS A 1 94 ? 58.598 15.057 -33.026 1.00 35.78 122 LYS A O 1
ATOM 697 N N . MET A 1 95 ? 56.723 14.998 -31.763 1.00 30.89 123 MET A N 1
ATOM 698 C CA . MET A 1 95 ? 55.977 14.153 -32.696 1.00 29.44 123 MET A CA 1
ATOM 699 C C . MET A 1 95 ? 55.260 14.971 -33.782 1.00 34.34 123 MET A C 1
ATOM 700 O O . MET A 1 95 ? 54.474 14.429 -34.557 1.00 39.63 123 MET A O 1
ATOM 705 N N . GLY A 1 96 ? 55.514 16.276 -33.818 1.00 33.22 124 GLY A N 1
ATOM 706 C CA . GLY A 1 96 ? 55.004 17.118 -34.888 1.00 36.10 124 GLY A CA 1
ATOM 707 C C . GLY A 1 96 ? 53.620 17.697 -34.676 1.00 34.21 124 GLY A C 1
ATOM 708 O O . GLY A 1 96 ? 53.021 18.236 -35.606 1.00 34.71 124 GLY A O 1
ATOM 709 N N . ALA A 1 97 ? 53.101 17.597 -33.456 1.00 28.30 125 ALA A N 1
ATOM 710 C CA . ALA A 1 97 ? 51.778 18.146 -33.158 1.00 28.62 125 ALA A CA 1
ATOM 711 C C . ALA A 1 97 ? 51.822 19.661 -32.989 1.00 29.82 125 ALA A C 1
ATOM 712 O O . ALA A 1 97 ? 52.850 20.236 -32.640 1.00 30.80 125 ALA A O 1
ATOM 714 N N . GLU A 1 98 ? 50.689 20.296 -33.257 1.00 26.40 126 GLU A N 1
ATOM 715 C CA . GLU A 1 98 ? 50.528 21.734 -33.092 1.00 26.44 126 GLU A CA 1
ATOM 716 C C . GLU A 1 98 ? 49.942 21.991 -31.702 1.00 27.50 126 GLU A C 1
ATOM 717 O O . GLU A 1 98 ? 48.787 21.647 -31.443 1.00 26.12 126 GLU A O 1
ATOM 723 N N . THR A 1 99 ? 50.735 22.570 -30.802 1.00 21.77 127 THR A N 1
ATOM 724 C CA . THR A 1 99 ? 50.299 22.739 -29.414 1.00 22.48 127 THR A CA 1
ATOM 725 C C . THR A 1 99 ? 49.770 24.142 -29.171 1.00 22.32 127 THR A C 1
ATOM 726 O O . THR A 1 99 ? 50.343 25.129 -29.665 1.00 21.53 127 THR A O 1
ATOM 730 N N . TRP A 1 100 ? 48.675 24.218 -28.411 1.00 19.74 128 TRP A N 1
ATOM 731 C CA . TRP A 1 100 ? 47.986 25.475 -28.122 1.00 20.81 128 TRP A CA 1
ATOM 732 C C . TRP A 1 100 ? 47.685 25.640 -26.635 1.00 23.07 128 TRP A C 1
ATOM 733 O O . TRP A 1 100 ? 47.329 24.673 -25.957 1.00 21.47 128 TRP A O 1
ATOM 744 N N . SER A 1 101 ? 47.783 26.873 -26.137 1.00 20.11 129 SER A N 1
ATOM 745 C CA . SER A 1 101 ? 47.259 27.192 -24.809 1.00 19.63 129 SER A CA 1
ATOM 746 C C . SER A 1 101 ? 46.915 28.665 -24.732 1.00 19.70 129 SER A C 1
ATOM 747 O O . SER A 1 101 ? 47.268 29.434 -25.625 1.00 20.58 129 SER A O 1
ATOM 750 N N . SER A 1 102 ? 46.255 29.079 -23.655 1.00 20.16 130 SER A N 1
ATOM 751 C CA . SER A 1 102 ? 46.084 30.514 -23.445 1.00 21.35 130 SER A CA 1
ATOM 752 C C . SER A 1 102 ? 47.427 31.149 -23.147 1.00 20.54 130 SER A C 1
ATOM 753 O O . SER A 1 102 ? 48.385 30.456 -22.760 1.00 20.89 130 SER A O 1
ATOM 756 N N . ASP A 1 103 ? 47.498 32.468 -23.313 1.00 21.33 131 ASP A N 1
ATOM 757 C CA . ASP A 1 103 ? 48.704 33.197 -22.954 1.00 23.29 131 ASP A CA 1
ATOM 758 C C . ASP A 1 103 ? 48.998 33.070 -21.455 1.00 22.75 131 ASP A C 1
ATOM 759 O O . ASP A 1 103 ? 50.159 32.926 -21.061 1.00 23.58 131 ASP A O 1
ATOM 764 N N . LEU A 1 104 ? 47.956 33.088 -20.623 1.00 22.68 132 LEU A N 1
ATOM 765 C CA . LEU A 1 104 ? 48.160 32.971 -19.179 1.00 21.70 132 LEU A CA 1
ATOM 766 C C . LEU A 1 104 ? 48.754 31.601 -18.813 1.00 21.51 132 LEU A C 1
ATOM 767 O O . LEU A 1 104 ? 49.663 31.520 -17.989 1.00 22.40 132 LEU A O 1
ATOM 772 N N . THR A 1 105 ? 48.254 30.535 -19.439 1.00 20.88 133 THR A N 1
ATOM 773 C CA . THR A 1 105 ? 48.789 29.192 -19.187 1.00 19.34 133 THR A CA 1
ATOM 774 C C . THR A 1 105 ? 50.284 29.121 -19.529 1.00 20.64 133 THR A C 1
ATOM 775 O O . THR A 1 105 ? 51.082 28.549 -18.770 1.00 20.62 133 THR A O 1
ATOM 779 N N . LYS A 1 106 ? 50.672 29.723 -20.653 1.00 19.75 134 LYS A N 1
ATOM 780 C CA . LYS A 1 106 ? 52.089 29.760 -21.012 1.00 23.78 134 LYS A CA 1
ATOM 781 C C . LYS A 1 106 ? 52.879 30.535 -19.959 1.00 23.64 134 LYS A C 1
ATOM 782 O O . LYS A 1 106 ? 53.938 30.082 -19.524 1.00 23.44 134 LYS A O 1
ATOM 788 N N . GLN A 1 107 ? 52.360 31.692 -19.536 1.00 24.77 135 GLN A N 1
ATOM 789 C CA . GLN A 1 107 ? 53.057 32.496 -18.521 1.00 30.52 135 GLN A CA 1
ATOM 790 C C . GLN A 1 107 ? 53.227 31.720 -17.218 1.00 24.61 135 GLN A C 1
ATOM 791 O O . GLN A 1 107 ? 54.304 31.725 -16.610 1.00 25.99 135 GLN A O 1
ATOM 797 N N . LEU A 1 108 ? 52.158 31.054 -16.784 1.00 23.62 136 LEU A N 1
ATOM 798 C CA . LEU A 1 108 ? 52.192 30.332 -15.513 1.00 24.28 136 LEU A CA 1
ATOM 799 C C . LEU A 1 108 ? 53.111 29.112 -15.568 1.00 26.66 136 LEU A C 1
ATOM 800 O O . LEU A 1 108 ? 53.770 28.788 -14.576 1.00 26.24 136 LEU A O 1
ATOM 805 N N . ARG A 1 109 ? 53.170 28.443 -16.718 1.00 24.52 137 ARG A N 1
ATOM 806 C CA . ARG A 1 109 ? 54.101 27.312 -16.875 1.00 25.63 137 ARG A CA 1
ATOM 807 C C . ARG A 1 109 ? 55.550 27.806 -16.843 1.00 27.21 137 ARG A C 1
ATOM 808 O O . ARG A 1 109 ? 56.417 27.219 -16.175 1.00 27.98 137 ARG A O 1
ATOM 816 N N . LEU A 1 110 ? 55.823 28.898 -17.547 1.00 25.63 138 LEU A N 1
ATOM 817 C CA . LEU A 1 110 ? 57.175 29.449 -17.529 1.00 28.80 138 LEU A CA 1
ATOM 818 C C . LEU A 1 110 ? 57.592 29.875 -16.121 1.00 31.81 138 LEU A C 1
ATOM 819 O O . LEU A 1 110 ? 58.739 29.659 -15.713 1.00 32.27 138 LEU A O 1
ATOM 824 N N . GLU A 1 111 ? 56.672 30.471 -15.369 1.00 29.24 139 GLU A N 1
ATOM 825 C CA . GLU A 1 111 ? 56.990 30.852 -13.994 1.00 38.67 139 GLU A CA 1
ATOM 826 C C . GLU A 1 111 ? 57.187 29.632 -13.098 1.00 37.13 139 GLU A C 1
ATOM 827 O O . GLU A 1 111 ? 58.090 29.612 -12.254 1.00 37.07 139 GLU A O 1
ATOM 833 N N . GLU A 1 112 ? 56.344 28.622 -13.279 1.00 33.10 140 GLU A N 1
ATOM 834 C CA . GLU A 1 112 ? 56.456 27.389 -12.508 1.00 34.19 140 GLU A CA 1
ATOM 835 C C . GLU A 1 112 ? 57.805 26.705 -12.753 1.00 33.49 140 GLU A C 1
ATOM 836 O O . GLU A 1 112 ? 58.371 26.088 -11.847 1.00 34.96 140 GLU A O 1
ATOM 842 N N . ASN A 1 113 ? 58.332 26.826 -13.969 1.00 28.35 141 ASN A N 1
ATOM 843 C CA . ASN A 1 113 ? 59.626 26.218 -14.299 1.00 31.15 141 ASN A CA 1
ATOM 844 C C . ASN A 1 113 ? 60.785 26.862 -13.547 1.00 42.51 141 ASN A C 1
ATOM 845 O O . ASN A 1 113 ? 61.881 26.297 -13.480 1.00 42.88 141 ASN A O 1
ATOM 850 N N . LYS A 1 114 ? 60.549 28.049 -12.997 1.00 36.82 142 LYS A N 1
ATOM 851 C CA . LYS A 1 114 ? 61.586 28.749 -12.238 1.00 40.87 142 LYS A CA 1
ATOM 852 C C . LYS A 1 114 ? 61.753 28.163 -10.833 1.00 41.98 142 LYS A C 1
ATOM 853 O O . LYS A 1 114 ? 62.793 28.350 -10.196 1.00 46.71 142 LYS A O 1
ATOM 859 N N . LYS A 1 115 ? 60.739 27.448 -10.355 1.00 61.64 143 LYS A N 1
ATOM 860 C CA . LYS A 1 115 ? 60.788 26.847 -9.024 1.00 63.83 143 LYS A CA 1
ATOM 861 C C . LYS A 1 115 ? 61.805 25.709 -8.959 1.00 62.55 143 LYS A C 1
ATOM 862 O O . LYS A 1 115 ? 62.068 25.042 -9.960 1.00 57.13 143 LYS A O 1
ATOM 868 N N . ASP A 1 116 ? 62.372 25.488 -7.775 1.00 65.81 144 ASP A N 1
ATOM 869 C CA . ASP A 1 116 ? 63.325 24.404 -7.581 1.00 60.46 144 ASP A CA 1
ATOM 870 C C . ASP A 1 116 ? 62.656 23.050 -7.825 1.00 61.69 144 ASP A C 1
ATOM 871 O O . ASP A 1 116 ? 61.718 22.671 -7.118 1.00 60.99 144 ASP A O 1
ATOM 876 N N . ARG A 1 117 ? 63.150 22.328 -8.826 1.00 61.53 145 ARG A N 1
ATOM 877 C CA . ARG A 1 117 ? 62.551 21.065 -9.264 1.00 70.26 145 ARG A CA 1
ATOM 878 C C . ARG A 1 117 ? 62.601 19.968 -8.210 1.00 74.89 145 ARG A C 1
ATOM 879 O O . ARG A 1 117 ? 61.635 19.225 -8.033 1.00 71.48 145 ARG A O 1
ATOM 887 N N . ILE A 1 118 ? 63.730 19.872 -7.514 1.00 75.98 146 ILE A N 1
ATOM 888 C CA . ILE A 1 118 ? 63.942 18.810 -6.538 1.00 73.68 146 ILE A CA 1
ATOM 889 C C . ILE A 1 118 ? 62.900 18.895 -5.419 1.00 75.81 146 ILE A C 1
ATOM 890 O O . ILE A 1 118 ? 62.322 17.881 -5.024 1.00 81.32 146 ILE A O 1
ATOM 895 N N . LYS A 1 119 ? 62.661 20.103 -4.913 1.00 78.33 147 LYS A N 1
ATOM 896 C CA . LYS A 1 119 ? 61.643 20.310 -3.884 1.00 87.57 147 LYS A CA 1
ATOM 897 C C . LYS A 1 119 ? 60.250 19.936 -4.388 1.00 88.24 147 LYS A C 1
ATOM 898 O O . LYS A 1 119 ? 59.457 19.336 -3.661 1.00 91.29 147 LYS A O 1
ATOM 904 N N . ALA A 1 120 ? 59.961 20.297 -5.634 1.00 82.89 148 ALA A N 1
ATOM 905 C CA . ALA A 1 120 ? 58.658 20.027 -6.232 1.00 82.31 148 ALA A CA 1
ATOM 906 C C . ALA A 1 120 ? 58.395 18.526 -6.379 1.00 86.54 148 ALA A C 1
ATOM 907 O O . ALA A 1 120 ? 57.254 18.076 -6.266 1.00 89.68 148 ALA A O 1
ATOM 909 N N . ALA A 1 121 ? 59.451 17.755 -6.624 1.00 82.24 149 ALA A N 1
ATOM 910 C CA . ALA A 1 121 ? 59.310 16.321 -6.871 1.00 78.03 149 ALA A CA 1
ATOM 911 C C . ALA A 1 121 ? 59.024 15.516 -5.599 1.00 82.22 149 ALA A C 1
ATOM 912 O O . ALA A 1 121 ? 58.563 14.377 -5.674 1.00 78.37 149 ALA A O 1
ATOM 914 N N . GLU A 1 122 ? 59.298 16.102 -4.437 1.00 89.47 150 GLU A N 1
ATOM 915 C CA . GLU A 1 122 ? 59.114 15.398 -3.167 1.00 93.35 150 GLU A CA 1
ATOM 916 C C . GLU A 1 122 ? 57.662 15.074 -2.818 1.00 92.04 150 GLU A C 1
ATOM 917 O O . GLU A 1 122 ? 57.403 14.197 -1.993 1.00 93.91 150 GLU A O 1
ATOM 923 N N . PHE A 1 123 ? 56.716 15.769 -3.438 1.00 86.00 151 PHE A N 1
ATOM 924 C CA . PHE A 1 123 ? 55.310 15.537 -3.128 1.00 85.63 151 PHE A CA 1
ATOM 925 C C . PHE A 1 123 ? 54.744 14.365 -3.917 1.00 78.16 151 PHE A C 1
ATOM 926 O O . PHE A 1 123 ? 53.535 14.138 -3.918 1.00 78.34 151 PHE A O 1
ATOM 934 N N . TYR A 1 124 ? 55.619 13.611 -4.574 1.00 73.08 152 TYR A N 1
ATOM 935 C CA . TYR A 1 124 ? 55.178 12.467 -5.358 1.00 70.82 152 TYR A CA 1
ATOM 936 C C . TYR A 1 124 ? 55.294 11.163 -4.574 1.00 73.97 152 TYR A C 1
ATOM 937 O O . TYR A 1 124 ? 56.093 11.045 -3.645 1.00 72.84 152 TYR A O 1
ATOM 946 N N . LYS A 1 125 ? 54.472 10.197 -4.969 1.00 77.23 153 LYS A N 1
ATOM 947 C CA . LYS A 1 125 ? 54.226 8.982 -4.203 1.00 82.19 153 LYS A CA 1
ATOM 948 C C . LYS A 1 125 ? 55.487 8.165 -3.920 1.00 80.66 153 LYS A C 1
ATOM 949 O O . LYS A 1 125 ? 55.829 7.917 -2.762 1.00 86.15 153 LYS A O 1
ATOM 955 N N . ASN A 1 126 ? 56.168 7.740 -4.978 1.00 69.55 154 ASN A N 1
ATOM 956 C CA . ASN A 1 126 ? 57.354 6.900 -4.845 1.00 64.95 154 ASN A CA 1
ATOM 957 C C . ASN A 1 126 ? 58.549 7.394 -5.654 1.00 59.13 154 ASN A C 1
ATOM 958 O O . ASN A 1 126 ? 58.448 8.368 -6.400 1.00 48.63 154 ASN A O 1
ATOM 963 N N . GLU A 1 127 ? 59.678 6.709 -5.498 1.00 52.58 155 GLU A N 1
ATOM 964 C CA . GLU A 1 127 ? 60.922 7.097 -6.157 1.00 55.17 155 GLU A CA 1
ATOM 965 C C . GLU A 1 127 ? 60.845 6.974 -7.676 1.00 53.07 155 GLU A C 1
ATOM 966 O O . GLU A 1 127 ? 61.393 7.810 -8.398 1.00 48.16 155 GLU A O 1
ATOM 972 N N . ASP A 1 128 ? 60.144 5.954 -8.161 1.00 48.64 156 ASP A N 1
ATOM 973 C CA . ASP A 1 128 ? 60.039 5.743 -9.600 1.00 45.19 156 ASP A CA 1
ATOM 974 C C . ASP A 1 128 ? 59.313 6.911 -10.275 1.00 45.80 156 ASP A C 1
ATOM 975 O O . ASP A 1 128 ? 59.720 7.363 -11.347 1.00 42.14 156 ASP A O 1
ATOM 980 N N . LEU A 1 129 ? 58.248 7.401 -9.649 1.00 41.07 157 LEU A N 1
ATOM 981 C CA . LEU A 1 129 ? 57.519 8.549 -10.189 1.00 39.78 157 LEU A CA 1
ATOM 982 C C . LEU A 1 129 ? 58.340 9.841 -10.106 1.00 40.61 157 LEU A C 1
ATOM 983 O O . LEU A 1 129 ? 58.294 10.680 -11.011 1.00 39.18 157 LEU A O 1
ATOM 988 N N . LYS A 1 130 ? 59.071 10.011 -9.009 1.00 43.11 158 LYS A N 1
ATOM 989 C CA . LYS A 1 130 ? 59.936 11.180 -8.850 1.00 44.29 158 LYS A CA 1
ATOM 990 C C . LYS A 1 130 ? 60.979 11.239 -9.964 1.00 43.18 158 LYS A C 1
ATOM 991 O O . LYS A 1 130 ? 61.206 12.292 -10.567 1.00 42.60 158 LYS A O 1
ATOM 997 N N . ARG A 1 131 ? 61.604 10.099 -10.238 1.00 43.10 159 ARG A N 1
ATOM 998 C CA . ARG A 1 131 ? 62.608 10.011 -11.290 1.00 43.43 159 ARG A CA 1
ATOM 999 C C . ARG A 1 131 ? 62.022 10.342 -12.661 1.00 39.68 159 ARG A C 1
ATOM 1000 O O . ARG A 1 131 ? 62.668 11.014 -13.465 1.00 39.35 159 ARG A O 1
ATOM 1008 N N . ARG A 1 132 ? 60.806 9.876 -12.934 1.00 37.98 160 ARG A N 1
ATOM 1009 C CA . ARG A 1 132 ? 60.169 10.196 -14.208 1.00 35.66 160 ARG A CA 1
ATOM 1010 C C . ARG A 1 132 ? 59.879 11.690 -14.321 1.00 35.57 160 ARG A C 1
ATOM 1011 O O . ARG A 1 132 ? 60.065 12.284 -15.388 1.00 34.49 160 ARG A O 1
ATOM 1019 N N . ILE A 1 133 ? 59.414 12.297 -13.233 1.00 36.88 161 ILE A N 1
ATOM 1020 C CA . ILE A 1 133 ? 59.118 13.726 -13.247 1.00 37.07 161 ILE A CA 1
ATOM 1021 C C . ILE A 1 133 ? 60.403 14.524 -13.508 1.00 37.98 161 ILE A C 1
ATOM 1022 O O . ILE A 1 133 ? 60.411 15.492 -14.267 1.00 37.30 161 ILE A O 1
ATOM 1027 N N . LEU A 1 134 ? 61.495 14.103 -12.886 1.00 39.74 162 LEU A N 1
ATOM 1028 C CA . LEU A 1 134 ? 62.755 14.824 -13.029 1.00 41.10 162 LEU A CA 1
ATOM 1029 C C . LEU A 1 134 ? 63.408 14.596 -14.402 1.00 39.89 162 LEU A C 1
ATOM 1030 O O . LEU A 1 134 ? 64.327 15.316 -14.790 1.00 40.80 162 LEU A O 1
ATOM 1035 N N . SER A 1 135 ? 62.958 13.568 -15.112 1.00 28.28 163 SER A N 1
ATOM 1036 C CA . SER A 1 135 ? 63.459 13.260 -16.453 1.00 31.51 163 SER A CA 1
ATOM 1037 C C . SER A 1 135 ? 62.681 13.982 -17.555 1.00 30.58 163 SER A C 1
ATOM 1038 O O . SER A 1 135 ? 63.012 13.851 -18.737 1.00 28.87 163 SER A O 1
ATOM 1041 N N . SER A 1 136 ? 61.599 14.667 -17.180 1.00 24.15 164 SER A N 1
ATOM 1042 C CA . SER A 1 136 ? 60.865 15.517 -18.115 1.00 26.80 164 SER A CA 1
ATOM 1043 C C . SER 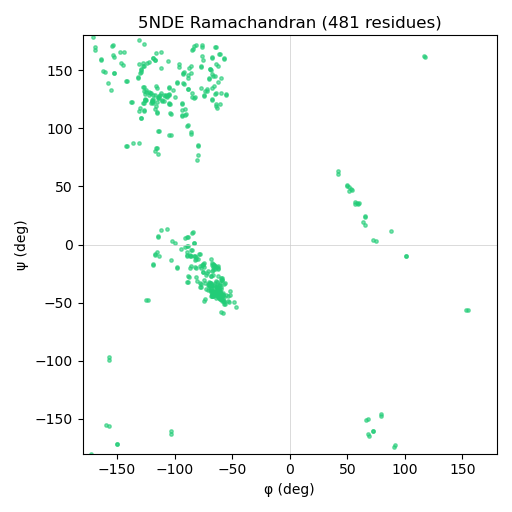A 1 136 ? 61.046 16.982 -17.721 1.00 31.85 164 SER A C 1
ATOM 1044 O O . SER A 1 136 ? 61.264 17.289 -16.546 1.00 32.59 164 SER A O 1
ATOM 1047 N N . HIS A 1 137 ? 60.962 17.885 -18.694 1.00 28.23 165 HIS A N 1
ATOM 1048 C CA . HIS A 1 137 ? 61.252 19.288 -18.435 1.00 25.40 165 HIS A CA 1
ATOM 1049 C C . HIS A 1 137 ? 60.168 20.089 -19.129 1.00 27.15 165 HIS A C 1
ATOM 1050 O O . HIS A 1 137 ? 60.338 20.485 -20.280 1.00 31.06 165 HIS A O 1
ATOM 1057 N N . PRO A 1 138 ? 59.048 20.328 -18.441 1.00 25.80 166 PRO A N 1
ATOM 1058 C CA . PRO A 1 138 ? 57.857 20.835 -19.132 1.00 28.05 166 PRO A CA 1
ATOM 1059 C C . PRO A 1 138 ? 58.066 22.177 -19.828 1.00 27.54 166 PRO A C 1
ATOM 1060 O O . PRO A 1 138 ? 58.818 23.032 -19.347 1.00 28.48 166 PRO A O 1
ATOM 1064 N N . VAL A 1 139 ? 57.428 22.323 -20.986 1.00 25.41 167 VAL A N 1
ATOM 1065 C CA . VAL A 1 139 ? 57.529 23.541 -21.777 1.00 21.99 167 VAL A CA 1
ATOM 1066 C C . VAL A 1 139 ? 56.121 24.031 -22.092 1.00 22.58 167 VAL A C 1
ATOM 1067 O O . VAL A 1 139 ? 55.163 23.255 -22.061 1.00 22.00 167 VAL A O 1
ATOM 1071 N N . PRO A 1 140 ? 55.985 25.329 -22.369 1.00 24.20 168 PRO A N 1
ATOM 1072 C CA . PRO A 1 140 ? 54.661 25.810 -22.786 1.00 23.59 168 PRO A CA 1
ATOM 1073 C C . PRO A 1 140 ? 54.336 25.438 -24.236 1.00 22.99 168 PRO A C 1
ATOM 1074 O O . PRO A 1 140 ? 55.200 24.965 -24.979 1.00 25.17 168 PRO A O 1
ATOM 1078 N N . ALA A 1 141 ? 53.085 25.656 -24.630 1.00 21.22 169 ALA A N 1
ATOM 1079 C CA . ALA A 1 141 ? 52.647 25.448 -26.004 1.00 22.30 169 ALA A CA 1
ATOM 1080 C C . ALA A 1 141 ? 53.349 26.395 -26.975 1.00 27.11 169 ALA A C 1
ATOM 1081 O O . ALA A 1 141 ? 53.775 27.483 -26.582 1.00 25.56 169 ALA A O 1
ATOM 1083 N N . ASP A 1 142 ? 53.434 25.985 -28.240 1.00 26.63 170 ASP A N 1
ATOM 1084 C CA . ASP A 1 142 ? 54.023 26.803 -29.305 1.00 27.90 170 ASP A CA 1
ATOM 1085 C C . ASP A 1 142 ? 53.117 27.936 -29.778 1.00 27.97 170 ASP A C 1
ATOM 1086 O O . ASP A 1 142 ? 53.592 28.923 -30.347 1.00 32.68 170 ASP A O 1
ATOM 1091 N N . ASN A 1 143 ? 51.810 27.783 -29.568 1.00 22.87 171 ASN A N 1
ATOM 1092 C CA . ASN A 1 143 ? 50.825 28.746 -30.061 1.00 24.33 171 ASN A CA 1
ATOM 1093 C C . ASN A 1 143 ? 49.924 29.223 -28.932 1.00 28.45 171 ASN A C 1
ATOM 1094 O O . ASN A 1 143 ? 49.478 28.415 -28.122 1.00 23.19 171 ASN A O 1
ATOM 1099 N N . VAL A 1 144 ? 49.661 30.527 -28.850 1.00 24.24 172 VAL A N 1
ATOM 1100 C CA . VAL A 1 144 ? 48.821 31.004 -27.759 1.00 21.80 172 VAL A CA 1
ATOM 1101 C C . VAL A 1 144 ? 47.668 31.856 -28.256 1.00 24.07 172 VAL A C 1
AT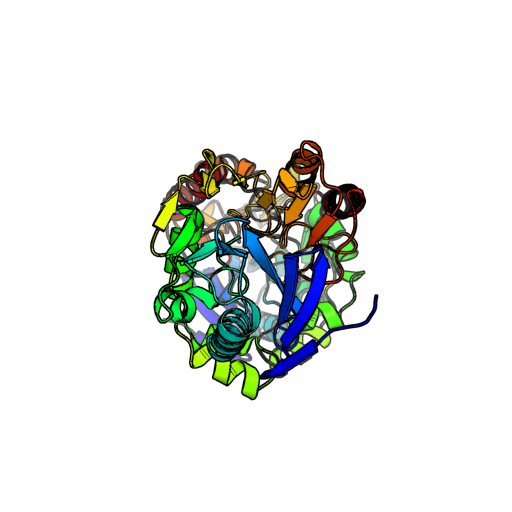OM 1102 O O . VAL A 1 144 ? 47.744 32.446 -29.335 1.00 24.43 172 VAL A O 1
ATOM 1106 N N . PHE A 1 145 ? 46.596 31.879 -27.466 1.00 21.51 173 PHE A N 1
ATOM 1107 C CA . PHE A 1 145 ? 45.458 32.766 -27.689 1.00 22.93 173 PHE A CA 1
ATOM 1108 C C . PHE A 1 145 ? 45.242 33.600 -26.428 1.00 23.62 173 PHE A C 1
ATOM 1109 O O . PHE A 1 145 ? 45.652 33.195 -25.339 1.00 24.57 173 PHE A O 1
ATOM 1117 N N . ASP A 1 146 ? 44.616 34.768 -26.566 1.00 21.46 174 ASP A N 1
ATOM 1118 C CA . ASP A 1 146 ? 44.301 35.581 -25.392 1.00 20.16 174 ASP A CA 1
ATOM 1119 C C . ASP A 1 146 ? 43.259 34.856 -24.567 1.00 23.71 174 ASP A C 1
ATOM 1120 O O . ASP A 1 146 ? 42.195 34.540 -25.085 1.00 21.71 174 ASP A O 1
ATOM 1125 N N . LEU A 1 147 ? 43.546 34.624 -23.285 1.00 22.14 175 LEU A N 1
ATOM 1126 C CA . LEU A 1 147 ? 42.679 33.809 -22.425 1.00 20.35 175 LEU A CA 1
ATOM 1127 C C . LEU A 1 147 ? 41.196 34.146 -22.516 1.00 22.60 175 LEU A C 1
ATOM 1128 O O . LEU A 1 147 ? 40.371 33.269 -22.778 1.00 19.97 175 LEU A O 1
ATOM 1133 N N . LYS A 1 148 ? 40.853 35.413 -22.324 1.00 22.29 176 LYS A N 1
ATOM 1134 C CA . LYS A 1 148 ? 39.436 35.793 -22.264 1.00 21.17 176 LYS A CA 1
ATOM 1135 C C . LYS A 1 148 ? 38.748 35.805 -23.636 1.00 27.75 176 LYS A C 1
ATOM 1136 O O . LYS A 1 148 ? 37.521 35.862 -23.719 1.00 30.74 176 LYS A O 1
ATOM 1142 N N . GLN A 1 149 ? 39.532 35.821 -24.707 1.00 20.36 177 GLN A N 1
ATOM 1143 C CA . GLN A 1 149 ? 38.974 35.742 -26.058 1.00 24.66 177 GLN A CA 1
ATOM 1144 C C . GLN A 1 149 ? 38.656 34.304 -26.460 1.00 26.59 177 GLN A C 1
ATOM 1145 O O . GLN A 1 149 ? 37.793 34.062 -27.304 1.00 26.15 177 GLN A O 1
ATOM 1151 N N . GLY A 1 150 ? 39.390 33.354 -25.890 1.00 23.82 178 GLY A N 1
ATOM 1152 C CA . GLY A 1 150 ? 39.266 31.962 -26.286 1.00 19.51 178 GLY A CA 1
ATOM 1153 C C . GLY A 1 150 ? 39.800 31.710 -27.683 1.00 22.80 178 GLY A C 1
ATOM 1154 O O . GLY A 1 150 ? 40.497 32.548 -28.254 1.00 23.16 178 GLY A O 1
ATOM 1155 N N . LYS A 1 151 ? 39.448 30.557 -28.242 1.00 20.92 179 LYS A N 1
ATOM 1156 C CA . LYS A 1 151 ? 39.934 30.138 -29.555 1.00 21.99 179 LYS A CA 1
ATOM 1157 C C . LYS A 1 151 ? 38.952 29.163 -30.163 1.00 22.83 179 LYS A C 1
ATOM 1158 O O . LYS A 1 151 ? 38.526 28.227 -29.496 1.00 21.54 179 LYS A O 1
ATOM 1164 N N . VAL A 1 152 ? 38.602 29.371 -31.428 1.00 21.04 180 VAL A N 1
ATOM 1165 C CA . VAL A 1 152 ? 37.768 28.412 -32.136 1.00 19.10 180 VAL A CA 1
ATOM 1166 C C . VAL A 1 152 ? 38.517 27.847 -33.331 1.00 23.69 180 VAL A C 1
ATOM 1167 O O . VAL A 1 152 ? 39.002 28.603 -34.177 1.00 27.79 180 VAL A O 1
ATOM 1171 N N . PHE A 1 153 ? 38.648 26.523 -33.368 1.00 22.15 181 PHE A N 1
ATOM 1172 C CA . PHE A 1 153 ? 39.180 25.826 -34.538 1.00 23.00 181 PHE A CA 1
ATOM 1173 C C . PHE A 1 153 ? 38.042 25.412 -35.452 1.00 27.83 181 PHE A C 1
ATOM 1174 O O . PHE A 1 153 ? 36.948 25.099 -34.988 1.00 26.24 181 PHE A O 1
ATOM 1182 N N . SER A 1 154 ? 38.308 25.390 -36.752 1.00 24.87 182 SER A N 1
ATOM 1183 C CA . SER A 1 154 ? 37.358 24.848 -37.705 1.00 27.68 182 SER A CA 1
ATOM 1184 C C . SER A 1 154 ? 38.096 23.844 -38.580 1.00 32.33 182 SER A C 1
ATOM 1185 O O . SER A 1 154 ? 38.928 24.219 -39.412 1.00 34.22 182 SER A O 1
ATOM 1188 N N . PHE A 1 155 ? 37.791 22.566 -38.385 1.00 27.32 183 PHE A N 1
ATOM 1189 C CA . PHE A 1 155 ? 38.419 21.502 -39.156 1.00 27.35 183 PHE A CA 1
ATOM 1190 C C . PHE A 1 155 ? 37.438 21.018 -40.214 1.00 29.07 183 PHE A C 1
ATOM 1191 O O . PHE A 1 155 ? 36.577 20.183 -39.939 1.00 27.55 183 PHE A O 1
ATOM 1199 N N . SER A 1 156 ? 37.559 21.580 -41.418 1.00 30.11 184 SER A N 1
ATOM 1200 C CA . SER A 1 156 ? 36.592 21.354 -42.489 1.00 31.65 184 SER A CA 1
ATOM 1201 C C . SER A 1 156 ? 35.158 21.568 -41.989 1.00 32.60 184 SER A C 1
ATOM 1202 O O . SER A 1 156 ? 34.288 20.709 -42.169 1.00 33.64 184 SER A O 1
ATOM 1205 N N . ASN A 1 157 ? 34.953 22.717 -41.345 1.00 33.43 185 ASN A N 1
ATOM 1206 C CA . ASN A 1 157 ? 33.652 23.168 -40.845 1.00 32.77 185 ASN A CA 1
ATOM 1207 C C . ASN A 1 157 ? 33.169 22.449 -39.582 1.00 32.91 185 ASN A C 1
ATOM 1208 O O . ASN A 1 157 ? 32.058 22.696 -39.110 1.00 35.16 185 ASN A O 1
ATOM 1213 N N . GLU A 1 158 ? 33.990 21.555 -39.037 1.00 27.59 186 GLU A N 1
ATOM 1214 C CA . GLU A 1 158 ? 33.696 20.957 -37.738 1.00 27.19 186 GLU A CA 1
ATOM 1215 C C . GLU A 1 158 ? 34.396 21.779 -36.657 1.00 28.63 186 GLU A C 1
ATOM 1216 O O . GLU A 1 158 ? 35.629 21.824 -36.605 1.00 25.43 186 GLU A O 1
ATOM 1222 N N . LEU A 1 159 ? 33.623 22.413 -35.780 1.00 25.29 187 LEU A N 1
ATOM 1223 C CA . LEU A 1 159 ? 34.203 23.345 -34.814 1.00 23.27 187 LEU A CA 1
ATOM 1224 C C . LEU A 1 159 ? 34.715 22.672 -33.543 1.00 24.94 187 LEU A C 1
ATOM 1225 O O . LEU A 1 159 ? 34.191 21.654 -33.102 1.00 23.53 187 LEU A O 1
ATOM 1230 N N . VAL A 1 160 ? 35.770 23.249 -32.982 1.00 19.49 188 VAL A N 1
ATOM 1231 C CA . VAL A 1 160 ? 36.235 22.905 -31.649 1.00 20.23 188 VAL A CA 1
ATOM 1232 C C . VAL A 1 160 ? 36.409 24.221 -30.905 1.00 23.93 188 VAL A C 1
ATOM 1233 O O . VAL A 1 160 ? 37.194 25.066 -31.340 1.00 23.08 188 VAL A O 1
ATOM 1237 N N . GLU A 1 161 ? 35.648 24.430 -29.831 1.00 19.78 189 GLU A N 1
ATOM 1238 C CA . GLU A 1 161 ? 35.627 25.739 -29.182 1.00 17.35 189 GLU A CA 1
ATOM 1239 C C . GLU A 1 161 ? 36.335 25.692 -27.836 1.00 20.84 189 GLU A C 1
ATOM 1240 O O . GLU A 1 161 ? 35.963 24.900 -26.971 1.00 20.49 189 GLU A O 1
ATOM 1246 N N . VAL A 1 162 ? 37.338 26.553 -27.664 1.00 18.82 190 VAL A N 1
ATOM 1247 C CA . VAL A 1 162 ? 38.072 26.655 -26.400 1.00 18.80 190 VAL A CA 1
ATOM 1248 C C . VAL A 1 162 ? 37.647 27.953 -25.719 1.00 19.34 190 VAL A C 1
ATOM 1249 O O . VAL A 1 162 ? 37.677 29.021 -26.337 1.00 19.54 190 VAL A O 1
ATOM 1253 N N . SER A 1 163 ? 37.233 27.885 -24.457 1.00 18.71 191 SER A N 1
ATOM 1254 C CA . SER A 1 163 ? 36.766 29.104 -23.785 1.00 17.82 191 SER A CA 1
ATOM 1255 C C . SER A 1 163 ? 37.131 29.118 -22.305 1.00 19.01 191 SER A C 1
ATOM 1256 O O . SER A 1 163 ? 37.326 28.068 -21.694 1.00 17.81 191 SER A O 1
ATOM 1259 N N . PHE A 1 164 ? 37.236 30.327 -21.754 1.00 19.49 192 PHE A N 1
ATOM 1260 C CA . PHE A 1 164 ? 37.542 30.559 -20.344 1.00 17.96 192 PHE A CA 1
ATOM 1261 C C . PHE A 1 164 ? 36.267 30.949 -19.614 1.00 19.10 192 PHE A C 1
ATOM 1262 O O . PHE A 1 164 ? 35.719 32.039 -19.858 1.00 21.68 192 PHE A O 1
ATOM 1270 N N . PRO A 1 165 ? 35.779 30.080 -18.712 1.00 19.84 193 PRO A N 1
ATOM 1271 C CA . PRO A 1 165 ? 34.511 30.366 -18.028 1.00 18.86 193 PRO A CA 1
ATOM 1272 C C . PRO A 1 165 ? 34.688 31.186 -16.755 1.00 22.33 193 PRO A C 1
ATOM 1273 O O . PRO A 1 165 ? 33.702 31.527 -16.102 1.00 26.48 193 PRO A O 1
ATOM 1277 N N . GLY A 1 166 ? 35.932 31.512 -16.425 1.00 21.38 194 GLY A N 1
ATOM 1278 C CA . GLY A 1 166 ? 36.242 32.169 -15.172 1.00 21.72 194 GLY A CA 1
ATOM 1279 C C . GLY A 1 166 ? 37.143 31.288 -14.325 1.00 21.51 194 GLY A C 1
ATOM 1280 O O . GLY A 1 166 ? 37.250 30.069 -14.550 1.00 20.36 194 GLY A O 1
ATOM 1281 N N . PRO A 1 167 ? 37.814 31.899 -13.341 1.00 21.93 195 PRO A N 1
ATOM 1282 C CA . PRO A 1 167 ? 38.716 31.120 -12.492 1.00 21.80 195 PRO A CA 1
ATOM 1283 C C . PRO A 1 167 ? 37.933 30.128 -11.619 1.00 23.39 195 PRO A C 1
ATOM 1284 O O . PRO A 1 167 ? 36.817 30.403 -11.181 1.00 21.65 195 PRO A O 1
ATOM 1288 N N . ALA A 1 168 ? 38.537 28.983 -11.355 1.00 20.34 196 ALA A N 1
ATOM 1289 C CA . ALA A 1 168 ? 37.866 27.947 -10.581 1.00 22.30 196 ALA A CA 1
ATOM 1290 C C . ALA A 1 168 ? 38.929 27.063 -9.966 1.00 20.54 196 ALA A C 1
ATOM 1291 O O . ALA A 1 168 ? 39.490 27.399 -8.922 1.00 20.51 196 ALA A O 1
ATOM 1293 N N . HIS A 1 169 ? 39.231 25.941 -10.617 1.00 17.40 197 HIS A N 1
ATOM 1294 C CA . HIS A 1 169 ? 40.340 25.105 -10.210 1.00 19.42 197 HIS A CA 1
ATOM 1295 C C . HIS A 1 169 ? 41.684 25.851 -10.303 1.00 21.26 197 HIS A C 1
ATOM 1296 O O . HIS A 1 169 ? 42.562 25.680 -9.458 1.00 19.70 197 HIS A O 1
ATOM 1303 N N . SER A 1 170 ? 41.847 26.660 -11.349 1.00 19.57 198 SER A N 1
ATOM 1304 C CA . SER A 1 170 ? 43.061 27.466 -11.524 1.00 19.17 198 SER A CA 1
ATOM 1305 C C . SER A 1 170 ? 42.683 28.773 -12.216 1.00 21.30 198 SER A C 1
ATOM 1306 O O . SER A 1 170 ? 41.575 28.882 -12.730 1.00 21.77 198 SER A O 1
ATOM 1309 N N . PRO A 1 171 ? 43.575 29.785 -12.210 1.00 20.18 199 PRO A N 1
ATOM 1310 C CA . PRO A 1 171 ? 43.203 31.083 -12.808 1.00 20.42 199 PRO A CA 1
ATOM 1311 C C . PRO A 1 171 ? 43.039 31.010 -14.319 1.00 22.48 199 PRO A C 1
ATOM 1312 O O . PRO A 1 171 ? 42.472 31.929 -14.930 1.00 22.89 199 PRO A O 1
ATOM 1316 N N . ASP A 1 172 ? 43.597 29.951 -14.906 1.00 20.70 200 ASP A N 1
ATOM 1317 C CA . ASP A 1 172 ? 43.723 29.827 -16.350 1.00 19.98 200 ASP A CA 1
ATOM 1318 C C . ASP A 1 172 ? 42.892 28.671 -16.926 1.00 21.13 200 ASP A C 1
ATOM 1319 O O . ASP A 1 172 ? 43.019 28.375 -18.120 1.00 20.01 200 ASP A O 1
ATOM 1324 N N . ASN A 1 173 ? 42.057 28.008 -16.117 1.00 19.55 201 ASN A N 1
ATOM 1325 C CA . ASN A 1 173 ? 41.405 26.799 -16.638 1.00 17.41 201 ASN A CA 1
ATOM 1326 C C . ASN A 1 173 ? 40.457 27.111 -17.795 1.00 19.70 201 ASN A C 1
ATOM 1327 O O . ASN A 1 173 ? 39.626 28.015 -17.709 1.00 20.05 201 ASN A O 1
ATOM 1332 N N . VAL A 1 174 ? 40.613 26.369 -18.893 1.00 16.83 202 VAL A N 1
ATOM 1333 C CA . VAL A 1 174 ? 39.695 26.493 -20.022 1.00 16.92 202 VAL A CA 1
ATOM 1334 C C . VAL A 1 174 ? 38.979 25.182 -20.287 1.00 18.54 202 VAL A C 1
ATOM 1335 O O . VAL A 1 174 ? 39.434 24.115 -19.851 1.00 18.45 202 VAL A O 1
ATOM 1339 N N . VAL A 1 175 ? 37.851 25.268 -20.994 1.00 16.64 203 VAL A N 1
ATOM 1340 C CA . VAL A 1 175 ? 37.107 24.066 -21.370 1.00 16.29 203 VAL A CA 1
ATOM 1341 C C . VAL A 1 175 ? 37.105 23.975 -22.890 1.00 18.30 203 VAL A C 1
ATOM 1342 O O . VAL A 1 175 ? 37.319 24.977 -23.577 1.00 19.15 203 VAL A O 1
ATOM 1346 N N . VAL A 1 176 ? 36.883 22.772 -23.405 1.00 16.03 204 VAL A N 1
ATOM 1347 C CA . VAL A 1 176 ? 36.896 22.527 -24.843 1.00 16.89 204 VAL A CA 1
ATOM 1348 C C . VAL A 1 176 ? 35.604 21.836 -25.260 1.00 19.60 204 VAL A C 1
ATOM 1349 O O . VAL A 1 176 ? 35.277 20.763 -24.758 1.00 19.37 204 VAL A O 1
ATOM 1353 N N . TYR A 1 177 ? 34.865 22.461 -26.172 1.00 17.03 205 TYR A N 1
ATOM 1354 C CA . TYR A 1 177 ? 33.560 21.935 -26.578 1.00 17.96 205 TYR A CA 1
ATOM 1355 C C . TYR A 1 177 ? 33.553 21.532 -28.043 1.00 19.95 205 TYR A C 1
ATOM 1356 O O . TYR A 1 177 ? 34.089 22.237 -28.901 1.00 21.57 205 TYR A O 1
ATOM 1365 N N . PHE A 1 178 ? 32.962 20.372 -28.311 1.00 19.76 206 PHE A N 1
ATOM 1366 C CA . PHE A 1 178 ? 32.831 19.840 -29.664 1.00 20.04 206 PHE A CA 1
ATOM 1367 C C . PHE A 1 178 ? 31.349 19.802 -30.025 1.00 20.59 206 PHE A C 1
ATOM 1368 O O . PHE A 1 178 ? 30.649 18.872 -29.619 1.00 24.08 206 PHE A O 1
ATOM 1376 N N . PRO A 1 179 ? 30.847 20.818 -30.762 1.00 22.55 207 PRO A N 1
ATOM 1377 C CA . PRO A 1 179 ? 29.395 20.881 -30.979 1.00 24.26 207 PRO A CA 1
ATOM 1378 C C . PRO A 1 179 ? 28.795 19.681 -31.708 1.00 31.28 207 PRO A C 1
ATOM 1379 O O . PRO A 1 179 ? 27.702 19.236 -31.353 1.00 29.50 207 PRO A O 1
ATOM 1383 N N . LYS A 1 180 ? 29.488 19.172 -32.718 1.00 27.45 208 LYS A N 1
ATOM 1384 C CA . LYS A 1 180 ? 28.951 18.075 -33.517 1.00 35.28 208 LYS A CA 1
ATOM 1385 C C . LYS A 1 180 ? 28.824 16.804 -32.681 1.00 34.08 208 LYS A C 1
ATOM 1386 O O . LYS A 1 180 ? 27.835 16.084 -32.773 1.00 31.84 208 LYS A O 1
ATOM 1392 N N . LYS A 1 181 ? 29.810 16.548 -31.830 1.00 29.24 209 LYS A N 1
ATOM 1393 C CA . LYS A 1 181 ? 29.785 15.343 -31.005 1.00 29.91 209 LYS A CA 1
ATOM 1394 C C . LYS A 1 181 ? 29.097 15.563 -29.646 1.00 33.88 209 LYS A C 1
ATOM 1395 O O . LYS A 1 181 ? 28.931 14.621 -28.874 1.00 28.31 209 LYS A O 1
ATOM 1401 N N . LYS A 1 182 ? 28.667 16.798 -29.381 1.00 25.99 216 LYS A N 1
ATOM 1402 C CA . LYS A 1 182 ? 28.051 17.171 -28.102 1.00 22.49 216 LYS A CA 1
ATOM 1403 C C . LYS A 1 182 ? 28.909 16.750 -26.894 1.00 23.44 216 LYS A C 1
ATOM 1404 O O . LYS A 1 182 ? 28.421 16.167 -25.920 1.00 24.20 216 LYS A O 1
ATOM 1410 N N . LEU A 1 183 ? 30.186 17.096 -26.978 1.00 22.21 217 LEU A N 1
ATOM 1411 C CA . LEU A 1 183 ? 31.203 16.647 -26.048 1.00 22.86 217 LEU A CA 1
ATOM 1412 C C . LEU A 1 183 ? 31.842 17.853 -25.352 1.00 22.30 217 LEU A C 1
ATOM 1413 O O . LEU A 1 183 ? 32.349 18.753 -26.028 1.00 22.07 217 LEU A O 1
ATOM 1418 N N . LEU A 1 184 ? 31.826 17.885 -24.023 1.00 18.69 218 LEU A N 1
ATOM 1419 C CA . LEU A 1 184 ? 32.485 18.970 -23.287 1.00 17.89 218 LEU A CA 1
ATOM 1420 C C . LEU A 1 184 ? 33.613 18.417 -22.441 1.00 20.97 218 LEU A C 1
ATOM 1421 O O . LEU A 1 184 ? 33.366 17.642 -21.522 1.00 20.15 218 LEU A O 1
ATOM 1426 N N . PHE A 1 185 ? 34.842 18.829 -22.730 1.00 17.67 219 PHE A N 1
ATOM 1427 C CA . PHE A 1 185 ? 35.942 18.518 -21.824 1.00 18.21 219 PHE A CA 1
ATOM 1428 C C . PHE A 1 185 ? 36.027 19.654 -20.811 1.00 20.65 219 PHE A C 1
ATOM 1429 O O . PHE A 1 185 ? 36.511 20.745 -21.123 1.00 19.13 219 PHE A O 1
ATOM 1437 N N . GLY A 1 186 ? 35.514 19.409 -19.609 1.00 20.39 220 GLY A N 1
ATOM 1438 C CA . GLY A 1 186 ? 35.481 20.435 -18.579 1.00 22.35 220 GLY A CA 1
ATOM 1439 C C . GLY A 1 186 ? 36.769 20.497 -17.782 1.00 23.01 220 GLY A C 1
ATOM 1440 O O . GLY A 1 186 ? 37.044 21.490 -17.114 1.00 21.02 220 GLY A O 1
ATOM 1441 N N . GLY A 1 187 ? 37.567 19.434 -17.833 1.00 21.41 221 GLY A N 1
ATOM 1442 C CA . GLY A 1 187 ? 38.848 19.452 -17.155 1.00 19.06 221 GLY A CA 1
ATOM 1443 C C . GLY A 1 187 ? 38.706 19.509 -15.642 1.00 21.05 221 GLY A C 1
ATOM 1444 O O . GLY A 1 187 ? 37.717 19.036 -15.077 1.00 19.26 221 GLY A O 1
ATOM 1445 N N . CYS A 1 188 ? 39.687 20.110 -14.982 1.00 20.68 222 CYS A N 1
ATOM 1446 C CA . CYS A 1 188 ? 39.790 19.959 -13.537 1.00 19.96 222 CYS A CA 1
ATOM 1447 C C . CYS A 1 188 ? 38.901 20.924 -12.745 1.00 17.22 222 CYS A C 1
ATOM 1448 O O . CYS A 1 188 ? 38.899 20.880 -11.509 1.00 21.29 222 CYS A O 1
ATOM 1451 N N . MET A 1 189 ? 38.128 21.762 -13.435 1.00 18.26 223 MET A N 1
ATOM 1452 C CA . MET A 1 189 ? 37.093 22.525 -12.734 1.00 18.32 223 MET A CA 1
ATOM 1453 C C . MET A 1 189 ? 35.798 21.721 -12.604 1.00 20.69 223 MET A C 1
ATOM 1454 O O . MET A 1 189 ? 34.847 22.192 -11.972 1.00 20.74 223 MET A O 1
ATOM 1459 N N . ILE A 1 190 ? 35.749 20.528 -13.208 1.00 18.44 224 ILE A N 1
ATOM 1460 C CA . ILE A 1 190 ? 34.621 19.604 -12.993 1.00 20.55 224 ILE A CA 1
ATOM 1461 C C . ILE A 1 190 ? 34.969 18.722 -11.808 1.00 20.72 224 ILE A C 1
ATOM 1462 O O . ILE A 1 190 ? 35.903 17.898 -11.876 1.00 20.62 224 ILE A O 1
ATOM 1467 N N . LYS A 1 191 ? 34.231 18.918 -10.720 1.00 19.54 225 LYS A N 1
ATOM 1468 C CA . LYS A 1 191 ? 34.488 18.251 -9.442 1.00 22.26 225 LYS A CA 1
ATOM 1469 C C . LYS A 1 191 ? 33.155 17.891 -8.785 1.00 23.96 225 LYS A C 1
ATOM 1470 O O . LYS A 1 191 ? 32.619 18.660 -7.981 1.00 23.90 225 LYS A O 1
ATOM 1476 N N . PRO A 1 192 ? 32.592 16.736 -9.159 1.00 23.67 226 PRO A N 1
ATOM 1477 C CA . PRO A 1 192 ? 31.231 16.395 -8.729 1.00 25.36 226 PRO A CA 1
ATOM 1478 C C . PRO A 1 192 ? 31.126 15.878 -7.290 1.00 23.59 226 PRO A C 1
ATOM 1479 O O . PRO A 1 192 ? 30.007 15.720 -6.812 1.00 26.63 226 PRO A O 1
ATOM 1483 N N . LYS A 1 193 ? 32.245 15.629 -6.611 1.00 21.27 230 LYS A N 1
ATOM 1484 C CA . LYS A 1 193 ? 32.183 15.135 -5.234 1.00 26.64 230 LYS A CA 1
ATOM 1485 C C . LYS A 1 193 ? 32.928 16.022 -4.235 1.00 22.71 230 LYS A C 1
ATOM 1486 O O . LYS A 1 193 ? 32.396 16.354 -3.163 1.00 25.82 230 LYS A O 1
ATOM 1492 N N . GLU A 1 194 ? 34.158 16.388 -4.585 1.00 23.84 231 GLU A N 1
ATOM 1493 C CA . GLU A 1 194 ? 35.007 17.210 -3.724 1.00 25.91 231 GLU A CA 1
ATOM 1494 C C . GLU A 1 194 ? 35.977 18.005 -4.600 1.00 22.36 231 GLU A C 1
ATOM 1495 O O . GLU A 1 194 ? 36.421 17.513 -5.638 1.00 22.68 231 GLU A O 1
ATOM 1501 N N . LEU A 1 195 ? 36.337 19.209 -4.165 1.00 22.61 232 LEU A N 1
ATOM 1502 C CA . LEU A 1 195 ? 37.096 20.131 -5.020 1.00 20.69 232 LEU A CA 1
ATOM 1503 C C . LEU A 1 195 ? 38.554 19.733 -5.285 1.00 20.44 232 LEU A C 1
ATOM 1504 O O . LEU A 1 195 ? 39.152 20.198 -6.255 1.00 21.83 232 LEU A O 1
ATOM 1509 N N . GLY A 1 196 ? 39.148 18.924 -4.414 1.00 23.04 233 GLY A N 1
ATOM 1510 C CA . GLY A 1 196 ? 40.518 18.490 -4.653 1.00 24.82 233 GLY A CA 1
ATOM 1511 C C . GLY A 1 196 ? 41.571 19.524 -4.287 1.00 26.37 233 GLY A C 1
ATOM 1512 O O . GLY A 1 196 ? 41.412 20.263 -3.318 1.00 23.60 233 GLY A O 1
ATOM 1513 N N . TYR A 1 197 ? 42.654 19.554 -5.056 1.00 21.97 234 TYR A N 1
ATOM 1514 C CA . TYR A 1 197 ? 43.815 20.404 -4.766 1.00 19.35 234 TYR A CA 1
ATOM 1515 C C . TYR A 1 197 ? 43.420 21.875 -4.849 1.00 19.71 234 TYR A C 1
ATOM 1516 O O . TYR A 1 197 ? 43.032 22.337 -5.918 1.00 22.45 234 TYR A O 1
ATOM 1525 N N . LEU A 1 198 ? 43.554 22.617 -3.751 1.00 19.81 235 LEU A N 1
ATOM 1526 C CA . LEU A 1 198 ? 43.048 23.993 -3.729 1.00 20.98 235 LEU A CA 1
ATOM 1527 C C . LEU A 1 198 ? 44.103 25.068 -3.953 1.00 24.54 235 LEU A C 1
ATOM 1528 O O . LEU A 1 198 ? 43.774 26.248 -3.944 1.00 21.48 235 LEU A O 1
ATOM 1533 N N . GLY A 1 199 ? 45.353 24.666 -4.162 1.00 23.18 236 GLY A N 1
ATOM 1534 C CA . GLY A 1 199 ? 46.454 25.624 -4.220 1.00 24.94 236 GLY A CA 1
ATOM 1535 C C . GLY A 1 199 ? 46.287 26.794 -5.172 1.00 22.95 236 GLY A C 1
ATOM 1536 O O . GLY A 1 199 ? 46.523 27.944 -4.804 1.00 26.62 236 GLY A O 1
ATOM 1537 N N . ASP A 1 200 ? 45.796 26.522 -6.376 1.00 21.53 237 ASP A N 1
ATOM 1538 C CA . ASP A 1 200 ? 45.646 27.573 -7.382 1.00 20.75 237 ASP A CA 1
ATOM 1539 C C . ASP A 1 200 ? 44.183 27.979 -7.601 1.00 20.74 237 ASP A C 1
ATOM 1540 O O . ASP A 1 200 ? 43.858 28.681 -8.559 1.00 24.25 237 ASP A O 1
ATOM 1545 N N . ALA A 1 201 ? 43.313 27.554 -6.689 1.00 20.86 238 ALA A N 1
ATOM 1546 C CA . ALA A 1 201 ? 41.875 27.686 -6.884 1.00 19.02 238 ALA A CA 1
ATOM 1547 C C . ALA A 1 201 ? 41.312 29.028 -6.453 1.00 24.78 238 ALA A C 1
ATOM 1548 O O . ALA A 1 201 ? 41.866 29.719 -5.593 1.00 26.15 238 ALA A O 1
ATOM 1550 N N . ASN A 1 202 ? 40.200 29.388 -7.084 1.00 21.47 239 ASN A N 1
ATOM 1551 C CA . ASN A 1 202 ? 39.379 30.520 -6.661 1.00 21.53 239 ASN A CA 1
ATOM 1552 C C . ASN A 1 202 ? 38.023 29.960 -6.249 1.00 22.43 239 ASN A C 1
ATOM 1553 O O . ASN A 1 202 ? 37.093 29.926 -7.051 1.00 20.34 239 ASN A O 1
ATOM 1558 N N . VAL A 1 203 ? 37.919 29.478 -5.014 1.00 24.92 240 VAL A N 1
ATOM 1559 C CA . VAL A 1 203 ? 36.714 28.760 -4.602 1.00 23.90 240 VAL A CA 1
ATOM 1560 C C . VAL A 1 203 ? 35.483 29.670 -4.625 1.00 23.56 240 VAL A C 1
ATOM 1561 O O . VAL A 1 203 ? 34.391 29.232 -4.997 1.00 22.25 240 VAL A O 1
ATOM 1565 N N . LYS A 1 204 ? 35.659 30.937 -4.253 1.00 24.97 241 LYS A N 1
ATOM 1566 C CA . LYS A 1 204 ? 34.546 31.892 -4.271 1.00 24.61 241 LYS A CA 1
ATOM 1567 C C . LYS A 1 204 ? 33.973 32.079 -5.681 1.00 26.36 241 LYS A C 1
ATOM 1568 O O . LYS A 1 204 ? 32.758 32.207 -5.851 1.00 25.87 241 LYS A O 1
ATOM 1574 N N . ALA A 1 205 ? 34.846 32.082 -6.687 1.00 22.63 242 ALA A N 1
ATOM 1575 C CA . ALA A 1 205 ? 34.422 32.284 -8.069 1.00 22.18 242 ALA A CA 1
ATOM 1576 C C . ALA A 1 205 ? 33.878 31.017 -8.715 1.00 20.09 242 ALA A C 1
ATOM 1577 O O . ALA A 1 205 ? 33.178 31.077 -9.733 1.00 22.20 242 ALA A O 1
ATOM 1579 N N . TRP A 1 206 ? 34.241 29.873 -8.140 1.00 21.00 243 TRP A N 1
ATOM 1580 C CA . TRP A 1 206 ? 33.998 28.580 -8.773 1.00 20.94 243 TRP A CA 1
ATOM 1581 C C . TRP A 1 206 ? 32.502 28.313 -9.069 1.00 19.71 243 TRP A C 1
ATOM 1582 O O . TRP A 1 206 ? 32.181 27.841 -10.159 1.00 20.37 243 TRP A O 1
ATOM 1593 N N . PRO A 1 207 ? 31.581 28.637 -8.132 1.00 19.88 244 PRO A N 1
ATOM 1594 C CA . PRO A 1 207 ? 30.179 28.383 -8.502 1.00 21.20 244 PRO A CA 1
ATOM 1595 C C . PRO A 1 207 ? 29.719 29.113 -9.781 1.00 22.03 244 PRO A C 1
ATOM 1596 O O . PRO A 1 207 ? 29.130 28.464 -10.647 1.00 21.46 244 PRO A O 1
ATOM 1600 N N . ASP A 1 208 ? 29.992 30.409 -9.915 1.00 21.72 245 ASP A N 1
ATOM 1601 C CA . ASP A 1 208 ? 29.561 31.103 -11.135 1.00 26.40 245 ASP A CA 1
ATOM 1602 C C . ASP A 1 208 ? 30.345 30.654 -12.368 1.00 23.72 245 ASP A C 1
ATOM 1603 O O . ASP A 1 208 ? 29.790 30.618 -13.465 1.00 23.36 245 ASP A O 1
ATOM 1608 N N . SER A 1 209 ? 31.621 30.314 -12.199 1.00 21.76 246 SER A N 1
ATOM 1609 C CA . SER A 1 209 ? 32.391 29.799 -13.330 1.00 17.75 246 SER A CA 1
ATOM 1610 C C . SER A 1 209 ? 31.774 28.489 -13.820 1.00 21.29 246 SER A C 1
ATOM 1611 O O . SER A 1 209 ? 31.646 28.262 -15.029 1.00 20.61 246 SER A O 1
ATOM 1614 N N . ALA A 1 210 ? 31.379 27.622 -12.889 1.00 19.54 247 ALA A N 1
ATOM 1615 C CA . ALA A 1 210 ? 30.741 26.370 -13.288 1.00 20.10 247 ALA A CA 1
ATOM 1616 C C . ALA A 1 210 ? 29.350 26.617 -13.887 1.00 23.10 247 ALA A C 1
ATOM 1617 O O . ALA A 1 210 ? 28.924 25.892 -14.781 1.00 21.11 247 ALA A O 1
ATOM 1619 N N . ARG A 1 211 ? 28.639 27.632 -13.397 1.00 19.10 248 ARG A N 1
ATOM 1620 C CA . ARG A 1 211 ? 27.324 27.971 -13.953 1.00 20.49 248 ARG A CA 1
ATOM 1621 C C . ARG A 1 211 ? 27.423 28.308 -15.445 1.00 20.17 248 ARG A C 1
ATOM 1622 O O . ARG A 1 211 ? 26.469 28.101 -16.206 1.00 24.64 248 ARG A O 1
ATOM 1630 N N . ARG A 1 212 ? 28.567 28.847 -15.861 1.00 19.46 249 ARG A N 1
ATOM 1631 C CA . ARG A 1 212 ? 28.775 29.154 -17.276 1.00 20.05 249 ARG A CA 1
ATOM 1632 C C . ARG A 1 212 ? 28.890 27.896 -18.137 1.00 29.35 249 ARG A C 1
ATOM 1633 O O . ARG A 1 212 ? 28.930 27.981 -19.360 1.00 25.89 249 ARG A O 1
ATOM 1641 N N . LEU A 1 213 ? 29.043 26.731 -17.514 1.00 18.53 250 LEU A N 1
ATOM 1642 C CA . LEU A 1 213 ? 29.123 25.507 -18.302 1.00 17.53 250 LEU A CA 1
ATOM 1643 C C . LEU A 1 213 ? 27.740 24.914 -18.617 1.00 19.77 250 LEU A C 1
ATOM 1644 O O . LEU A 1 213 ? 27.621 23.992 -19.428 1.00 21.81 250 LEU A O 1
ATOM 1649 N N . LYS A 1 214 ? 26.692 25.438 -17.988 1.00 20.84 251 LYS A N 1
ATOM 1650 C CA . LYS A 1 214 ? 25.348 24.916 -18.235 1.00 22.03 251 LYS A CA 1
ATOM 1651 C C . LYS A 1 214 ? 24.854 25.170 -19.659 1.00 21.53 251 LYS A C 1
ATOM 1652 O O . LYS A 1 214 ? 24.008 24.431 -20.162 1.00 25.42 251 LYS A O 1
ATOM 1658 N N . LYS A 1 215 ? 25.367 26.217 -20.304 1.00 20.44 252 LYS A N 1
ATOM 1659 C CA . LYS A 1 215 ? 24.925 26.561 -21.662 1.00 22.24 252 LYS A CA 1
ATOM 1660 C C . LYS A 1 215 ? 25.202 25.488 -22.714 1.00 21.88 252 LYS A C 1
ATOM 1661 O O . LYS A 1 215 ? 24.485 25.408 -23.709 1.00 23.98 252 LYS A O 1
ATOM 1667 N N . PHE A 1 216 ? 26.232 24.670 -22.504 1.00 20.23 253 PHE A N 1
ATOM 1668 C CA . PHE A 1 216 ? 26.620 23.712 -23.530 1.00 20.58 253 PHE A CA 1
ATOM 1669 C C . PHE A 1 216 ? 25.610 22.577 -23.659 1.00 24.21 253 PHE A C 1
ATOM 1670 O O . PHE A 1 216 ? 25.207 21.958 -22.669 1.00 25.18 253 PHE A O 1
ATOM 1678 N N . ASP A 1 217 ? 25.230 22.305 -24.900 1.00 21.73 256 ASP A N 1
ATOM 1679 C CA . ASP A 1 217 ? 24.367 21.184 -25.214 1.00 22.71 256 ASP A CA 1
ATOM 1680 C C . ASP A 1 217 ? 25.234 19.914 -25.250 1.00 28.80 256 ASP A C 1
ATOM 1681 O O . ASP A 1 217 ? 25.512 19.363 -26.311 1.00 37.95 256 ASP A O 1
ATOM 1686 N N . ALA A 1 218 ? 25.651 19.461 -24.075 1.00 22.44 257 ALA A N 1
ATOM 1687 C CA . ALA A 1 218 ? 26.574 18.329 -23.968 1.00 22.59 257 ALA A CA 1
ATOM 1688 C C . ALA A 1 218 ? 25.862 17.025 -23.590 1.00 27.78 257 ALA A C 1
ATOM 1689 O O . ALA A 1 218 ? 25.015 17.014 -22.702 1.00 30.05 257 ALA A O 1
ATOM 1691 N N . LYS A 1 219 ? 26.169 15.947 -24.306 1.00 23.65 258 LYS A N 1
ATOM 1692 C CA . LYS A 1 219 ? 25.732 14.614 -23.890 1.00 24.69 258 LYS A CA 1
ATOM 1693 C C . LYS A 1 219 ? 26.752 13.996 -22.948 1.00 24.20 258 LYS A C 1
ATOM 1694 O O . LYS A 1 219 ? 26.400 13.205 -22.068 1.00 26.50 258 LYS A O 1
ATOM 1700 N N . ILE A 1 220 ? 28.019 14.339 -23.162 1.00 23.26 259 ILE A N 1
ATOM 1701 C CA . ILE A 1 220 ? 29.114 13.819 -22.340 1.00 22.85 259 ILE A CA 1
ATOM 1702 C C . ILE A 1 220 ? 29.955 14.959 -21.790 1.00 23.42 259 ILE A C 1
ATOM 1703 O O . ILE A 1 220 ? 30.328 15.861 -22.535 1.00 21.86 259 ILE A O 1
ATOM 1708 N N . VAL A 1 221 ? 30.233 14.920 -20.490 1.00 21.24 260 VAL A N 1
ATOM 1709 C CA . VAL A 1 221 ? 31.133 15.881 -19.852 1.00 20.24 260 VAL A CA 1
ATOM 1710 C C . VAL A 1 221 ? 32.301 15.097 -19.280 1.00 21.40 260 VAL A C 1
ATOM 1711 O O . VAL A 1 221 ? 32.091 14.190 -18.477 1.00 21.42 260 VAL A O 1
ATOM 1715 N N . ILE A 1 222 ? 33.517 15.436 -19.711 1.00 19.75 261 ILE A N 1
ATOM 1716 C CA . ILE A 1 222 ? 34.721 14.736 -19.251 1.00 19.85 261 ILE A CA 1
ATOM 1717 C C . ILE A 1 222 ? 35.470 15.605 -18.249 1.00 19.18 261 ILE A C 1
ATOM 1718 O O . ILE A 1 222 ? 35.865 16.731 -18.567 1.00 20.24 261 ILE A O 1
ATOM 1723 N N . PRO A 1 223 ? 35.667 15.089 -17.027 1.00 20.38 262 PRO A N 1
ATOM 1724 C CA . PRO A 1 223 ? 36.421 15.822 -16.011 1.00 20.15 262 PRO A CA 1
ATOM 1725 C C . PRO A 1 223 ? 37.919 15.583 -16.163 1.00 19.87 262 PRO A C 1
ATOM 1726 O O . PRO A 1 223 ? 38.316 14.669 -16.879 1.00 19.72 262 PRO A O 1
ATOM 1730 N N . GLY A 1 224 ? 38.734 16.375 -15.476 1.00 18.73 263 GLY A N 1
ATOM 1731 C CA . GLY A 1 224 ? 40.178 16.180 -15.529 1.00 20.19 263 GLY A CA 1
ATOM 1732 C C . GLY A 1 224 ? 40.620 14.893 -14.852 1.00 20.96 263 GLY A C 1
ATOM 1733 O O . GLY A 1 224 ? 41.664 14.338 -15.199 1.00 22.60 263 GLY A O 1
ATOM 1734 N N . HIS A 1 225 ? 39.842 14.430 -13.871 1.00 21.35 264 HIS A N 1
ATOM 1735 C CA . HIS A 1 225 ? 40.147 13.208 -13.118 1.00 25.26 264 HIS A CA 1
ATOM 1736 C C . HIS A 1 225 ? 38.853 12.442 -12.834 1.00 24.20 264 HIS A C 1
ATOM 1737 O O . HIS A 1 225 ? 37.827 13.043 -12.530 1.00 24.03 264 HIS A O 1
ATOM 1744 N N . GLY A 1 226 ? 38.907 11.118 -12.925 1.00 26.94 265 GLY A N 1
ATOM 1745 C CA . GLY A 1 226 ? 37.765 10.291 -12.574 1.00 29.82 265 GLY A CA 1
ATOM 1746 C C . GLY A 1 226 ? 36.825 9.983 -13.726 1.00 27.05 265 GLY A C 1
ATOM 1747 O O . GLY A 1 226 ? 37.089 10.339 -14.873 1.00 24.62 265 GLY A O 1
ATOM 1748 N N . GLU A 1 227 ? 35.711 9.325 -13.418 1.00 25.37 266 GLU A N 1
ATOM 1749 C CA . GLU A 1 227 ? 34.787 8.882 -14.455 1.00 28.12 266 GLU A CA 1
ATOM 1750 C C . GLU A 1 227 ? 34.055 10.043 -15.097 1.00 26.86 266 GLU A C 1
ATOM 1751 O O . GLU A 1 227 ? 33.661 10.996 -14.424 1.00 29.45 266 GLU A O 1
ATOM 1757 N N . TRP A 1 228 ? 33.832 9.950 -16.400 1.00 23.85 267 TRP A N 1
ATOM 1758 C CA . TRP A 1 228 ? 33.058 10.986 -17.076 1.00 24.49 267 TRP A CA 1
ATOM 1759 C C . TRP A 1 228 ? 31.571 10.719 -16.864 1.00 25.45 267 TRP A C 1
ATOM 1760 O O . TRP A 1 228 ? 31.191 9.670 -16.341 1.00 26.02 267 TRP A O 1
ATOM 1771 N N . GLY A 1 229 ? 30.736 11.668 -17.265 1.00 23.03 296 GLY A N 1
ATOM 1772 C CA . GLY A 1 229 ? 29.308 11.539 -17.062 1.00 23.80 296 GLY A CA 1
ATOM 1773 C C . GLY A 1 229 ? 28.557 12.410 -18.045 1.00 25.72 296 GLY A C 1
ATOM 1774 O O . GLY A 1 229 ? 29.074 12.714 -19.118 1.00 25.35 296 GLY A O 1
ATOM 1775 N N . GLY A 1 230 ? 27.331 12.784 -17.689 1.00 26.95 297 GLY A N 1
ATOM 1776 C CA . GLY A 1 230 ? 26.518 13.632 -18.542 1.00 25.12 297 GLY A CA 1
ATOM 1777 C C . GLY A 1 230 ? 26.486 15.056 -18.025 1.00 25.31 297 GLY A C 1
ATOM 1778 O O . GLY A 1 230 ? 27.314 15.446 -17.201 1.00 25.49 297 GLY A O 1
ATOM 1779 N N . PRO A 1 231 ? 25.515 15.851 -18.492 1.00 25.21 298 PRO A N 1
ATOM 1780 C CA . PRO A 1 231 ? 25.483 17.271 -18.116 1.00 24.97 298 PRO A CA 1
ATOM 1781 C C . PRO A 1 231 ? 25.301 17.479 -16.611 1.00 25.92 298 PRO A C 1
ATOM 1782 O O . PRO A 1 231 ? 25.614 18.557 -16.106 1.00 25.57 298 PRO A O 1
ATOM 1786 N N . GLU A 1 232 ? 24.831 16.453 -15.906 1.00 25.04 299 GLU A N 1
ATOM 1787 C CA . GLU A 1 232 ? 24.654 16.526 -14.457 1.00 25.18 299 GLU A CA 1
ATOM 1788 C C . GLU A 1 232 ? 25.982 16.742 -13.723 1.00 26.89 299 GLU A C 1
ATOM 1789 O O . GLU A 1 232 ? 26.002 17.187 -12.569 1.00 26.67 299 GLU A O 1
ATOM 1795 N N . MET A 1 233 ? 27.095 16.420 -14.382 1.00 23.16 300 MET A N 1
ATOM 1796 C CA . MET A 1 233 ? 28.410 16.679 -13.801 1.00 25.22 300 MET A CA 1
ATOM 1797 C C . MET A 1 233 ? 28.591 18.154 -13.438 1.00 23.80 300 MET A C 1
ATOM 1798 O O . MET A 1 233 ? 29.276 18.488 -12.469 1.00 23.30 300 MET A O 1
ATOM 1803 N N . VAL A 1 234 ? 27.982 19.037 -14.226 1.00 22.12 301 VAL A N 1
ATOM 1804 C CA . VAL A 1 234 ? 28.075 20.471 -13.972 1.00 19.88 301 VAL A CA 1
ATOM 1805 C C . VAL A 1 234 ? 27.217 20.841 -12.756 1.00 21.12 301 VAL A C 1
ATOM 1806 O O . VAL A 1 234 ? 27.671 21.553 -11.860 1.00 21.38 301 VAL A O 1
ATOM 1810 N N . ASN A 1 235 ? 25.981 20.351 -12.724 1.00 25.44 302 ASN A N 1
ATOM 1811 C CA . ASN A 1 235 ? 25.101 20.599 -11.586 1.00 24.59 302 ASN A CA 1
ATOM 1812 C C . ASN A 1 235 ? 25.761 20.185 -10.267 1.00 26.41 302 ASN A C 1
ATOM 1813 O O . ASN A 1 235 ? 25.724 20.917 -9.274 1.00 24.65 302 ASN A O 1
ATOM 1818 N N . LYS A 1 236 ? 26.383 19.012 -10.271 1.00 22.69 303 LYS A N 1
ATOM 1819 C CA . LYS A 1 236 ? 27.031 18.499 -9.071 1.00 22.64 303 LYS A CA 1
ATOM 1820 C C . LYS A 1 236 ? 28.196 19.373 -8.637 1.00 25.08 303 LYS A C 1
ATOM 1821 O O . LYS A 1 236 ? 28.383 19.620 -7.442 1.00 23.43 303 LYS A O 1
ATOM 1827 N N . THR A 1 237 ? 28.975 19.837 -9.611 1.00 20.76 304 THR A N 1
ATOM 1828 C CA . THR A 1 237 ? 30.123 20.707 -9.337 1.00 20.15 304 THR A CA 1
ATOM 1829 C C . THR A 1 237 ? 29.688 22.009 -8.661 1.00 20.39 304 THR A C 1
ATOM 1830 O O . THR A 1 237 ? 30.309 22.470 -7.699 1.00 21.28 304 THR A O 1
ATOM 1834 N N . ILE A 1 238 ? 28.618 22.603 -9.177 1.00 20.59 305 ILE A N 1
ATOM 1835 C CA . ILE A 1 238 ? 28.110 23.842 -8.604 1.00 21.00 305 ILE A CA 1
ATOM 1836 C C . ILE A 1 238 ? 27.766 23.640 -7.127 1.00 23.65 305 ILE A C 1
ATOM 1837 O O . ILE A 1 238 ? 28.136 24.461 -6.279 1.00 23.91 305 ILE A O 1
ATOM 1842 N N . LYS A 1 239 ? 27.113 22.523 -6.810 1.00 22.40 306 LYS A N 1
ATOM 1843 C CA . LYS A 1 239 ? 26.722 22.245 -5.430 1.00 25.10 306 LYS A CA 1
ATOM 1844 C C . LYS A 1 239 ? 27.940 22.024 -4.534 1.00 23.34 306 LYS A C 1
ATOM 1845 O O . LYS A 1 239 ? 27.988 22.513 -3.397 1.00 24.11 306 LYS A O 1
ATOM 1851 N N . VAL A 1 240 ? 28.918 21.280 -5.042 1.00 22.55 307 VAL A N 1
ATOM 1852 C CA . VAL A 1 240 ? 30.156 21.038 -4.298 1.00 22.49 307 VAL A CA 1
ATOM 1853 C C . VAL A 1 240 ? 30.874 22.365 -4.012 1.00 22.38 307 VAL A C 1
ATOM 1854 O O . VAL A 1 240 ? 31.303 22.622 -2.883 1.00 24.14 307 VAL A O 1
ATOM 1858 N N . ALA A 1 241 ? 30.990 23.215 -5.026 1.00 21.61 308 ALA A N 1
ATOM 1859 C CA . ALA A 1 241 ? 31.654 24.507 -4.840 1.00 22.87 308 ALA A CA 1
ATOM 1860 C C . ALA A 1 241 ? 30.879 25.422 -3.874 1.00 22.50 308 ALA A C 1
ATOM 1861 O O . ALA A 1 241 ? 31.476 26.076 -3.018 1.00 22.99 308 ALA A O 1
ATOM 1863 N N A GLU A 1 242 ? 29.557 25.447 -4.011 0.48 22.88 309 GLU A N 1
ATOM 1864 N N B GLU A 1 242 ? 29.556 25.482 -4.001 0.52 22.89 309 GLU A N 1
ATOM 1865 C CA A GLU A 1 242 ? 28.731 26.268 -3.135 0.48 23.91 309 GLU A CA 1
ATOM 1866 C CA B GLU A 1 242 ? 28.796 26.359 -3.112 0.52 23.91 309 GLU A CA 1
ATOM 1867 C C A GLU A 1 242 ? 28.863 25.846 -1.686 0.48 24.80 309 GLU A C 1
ATOM 1868 C C B GLU A 1 242 ? 28.842 25.855 -1.665 0.52 24.82 309 GLU A C 1
ATOM 1869 O O A GLU A 1 242 ? 28.892 26.685 -0.783 0.48 25.64 309 GLU A O 1
ATOM 1870 O O B GLU A 1 242 ? 28.790 26.659 -0.730 0.52 25.71 309 GLU A O 1
ATOM 1881 N N . LYS A 1 243 ? 28.942 24.537 -1.476 1.00 24.76 310 LYS A N 1
ATOM 1882 C CA . LYS A 1 243 ? 29.082 23.971 -0.134 1.00 25.68 310 LYS A CA 1
ATOM 1883 C C . LYS A 1 243 ? 30.378 24.465 0.512 1.00 26.17 310 LYS A C 1
ATOM 1884 O O . LYS A 1 243 ? 30.387 24.885 1.677 1.00 26.75 310 LYS A O 1
ATOM 1890 N N . ALA A 1 244 ? 31.456 24.436 -0.262 1.00 24.75 311 ALA A N 1
ATOM 1891 C CA . ALA A 1 244 ? 32.758 24.911 0.210 1.00 24.86 311 ALA A CA 1
ATOM 1892 C C . ALA A 1 244 ? 32.715 26.411 0.534 1.00 25.43 311 ALA A C 1
ATOM 1893 O O . ALA A 1 244 ? 33.258 26.839 1.549 1.00 26.30 311 ALA A O 1
ATOM 1895 N N . VAL A 1 245 ? 32.074 27.202 -0.329 1.00 25.08 312 VAL A N 1
ATOM 1896 C CA . VAL A 1 245 ? 31.943 28.640 -0.084 1.00 25.78 312 VAL A CA 1
ATOM 1897 C C . VAL A 1 245 ? 31.178 28.907 1.214 1.00 28.79 312 VAL A C 1
ATOM 1898 O O . VAL A 1 245 ? 31.551 29.776 1.999 1.00 28.15 312 VAL A O 1
ATOM 1902 N N . GLY A 1 246 ? 30.128 28.128 1.454 1.00 27.42 313 GLY A N 1
ATOM 1903 C CA . GLY A 1 246 ? 29.321 28.284 2.654 1.00 28.85 313 GLY A CA 1
ATOM 1904 C C . GLY A 1 246 ? 30.108 27.981 3.916 1.00 33.47 313 GLY A C 1
ATOM 1905 O O . GLY A 1 246 ? 30.000 28.688 4.919 1.00 31.87 313 GLY A O 1
ATOM 1906 N N . GLU A 1 247 ? 30.914 26.924 3.849 1.00 29.02 314 GLU A N 1
ATOM 1907 C CA . GLU A 1 247 ? 31.733 26.462 4.970 1.00 32.29 314 GLU A CA 1
ATOM 1908 C C . GLU A 1 247 ? 32.783 27.511 5.322 1.00 36.73 314 GLU A C 1
ATOM 1909 O O . GLU A 1 247 ? 33.277 27.568 6.456 1.00 31.35 314 GLU A O 1
ATOM 1915 N N . MET A 1 248 ? 33.047 28.370 4.344 1.00 47.64 315 MET A N 1
ATOM 1916 C CA . MET A 1 248 ? 34.099 29.374 4.369 1.00 59.50 315 MET A CA 1
ATOM 1917 C C . MET A 1 248 ? 33.749 30.631 5.153 1.00 57.51 315 MET A C 1
ATOM 1918 O O . MET A 1 248 ? 34.632 31.427 5.469 1.00 68.41 315 MET A O 1
ATOM 1923 N N . ARG A 1 249 ? 32.475 30.800 5.496 1.00 60.74 316 ARG A N 1
ATOM 1924 C CA . ARG A 1 249 ? 32.039 31.931 6.317 1.00 65.05 316 ARG A CA 1
ATOM 1925 C C . ARG A 1 249 ? 30.945 31.505 7.291 1.00 67.20 316 ARG A C 1
ATOM 1926 O O . ARG A 1 249 ? 31.080 30.501 7.992 1.00 69.58 316 ARG A O 1
ATOM 1934 N N . SER B 1 4 ? 68.133 30.436 26.214 1.00 85.56 32 SER B N 1
ATOM 1935 C CA . SER B 1 4 ? 67.312 30.804 25.066 1.00 88.76 32 SER B CA 1
ATOM 1936 C C . SER B 1 4 ? 67.292 29.684 24.029 1.00 91.10 32 SER B C 1
ATOM 1937 O O . SER B 1 4 ? 66.379 29.605 23.207 1.00 95.87 32 SER B O 1
ATOM 1940 N N . SER B 1 5 ? 68.306 28.826 24.069 1.00 87.53 33 SER B N 1
ATOM 1941 C CA . SER B 1 5 ? 68.341 27.634 23.225 1.00 80.67 33 SER B CA 1
ATOM 1942 C C . SER B 1 5 ? 67.981 26.407 24.056 1.00 71.01 33 SER B C 1
ATOM 1943 O O . SER B 1 5 ? 67.717 25.323 23.517 1.00 47.74 33 SER B O 1
ATOM 1946 N N . ASP B 1 6 ? 67.979 26.598 25.375 1.00 68.99 34 ASP B N 1
ATOM 1947 C CA . ASP B 1 6 ? 67.688 25.536 26.330 1.00 51.04 34 ASP B CA 1
ATOM 1948 C C . ASP B 1 6 ? 66.345 24.879 26.050 1.00 44.04 34 ASP B C 1
ATOM 1949 O O . ASP B 1 6 ? 65.328 25.548 25.868 1.00 47.85 34 ASP B O 1
ATOM 1954 N N . HIS B 1 7 ? 66.364 23.562 25.979 1.00 28.62 35 HIS B N 1
ATOM 1955 C CA . HIS B 1 7 ? 65.139 22.804 25.783 1.00 26.65 35 HIS B CA 1
ATOM 1956 C C . HIS B 1 7 ? 65.377 21.442 26.404 1.00 29.11 35 HIS B C 1
ATOM 1957 O O . HIS B 1 7 ? 66.526 21.036 26.599 1.00 30.86 35 HIS B O 1
ATOM 1964 N N . VAL B 1 8 ? 64.301 20.726 26.692 1.00 28.26 36 VAL B N 1
ATOM 1965 C CA . VAL B 1 8 ? 64.403 19.363 27.202 1.00 29.69 36 VAL B CA 1
ATOM 1966 C C . VAL B 1 8 ? 64.063 18.333 26.131 1.00 27.86 36 VAL B C 1
ATOM 1967 O O . VAL B 1 8 ? 63.107 18.515 25.382 1.00 26.70 36 VAL B O 1
ATOM 1971 N N . ASP B 1 9 ? 64.863 17.270 26.036 1.00 29.43 37 ASP B N 1
ATOM 1972 C CA . ASP B 1 9 ? 64.559 16.176 25.102 1.00 28.73 37 ASP B CA 1
ATOM 1973 C C . ASP B 1 9 ? 63.606 15.159 25.695 1.00 29.15 37 ASP B C 1
ATOM 1974 O O . ASP B 1 9 ? 63.837 14.642 26.789 1.00 30.43 37 ASP B O 1
ATOM 1979 N N . LEU B 1 10 ? 62.570 14.851 24.927 1.00 23.61 38 LEU B N 1
ATOM 1980 C CA . LEU B 1 10 ? 61.600 13.824 25.278 1.00 25.67 38 LEU B CA 1
ATOM 1981 C C . LEU B 1 10 ? 61.740 12.640 24.319 1.00 27.75 38 LEU B C 1
ATOM 1982 O O . LEU B 1 10 ? 62.401 12.749 23.290 1.00 24.53 38 LEU B O 1
ATOM 1987 N N . PRO B 1 11 ? 61.136 11.490 24.661 1.00 27.80 39 PRO B N 1
ATOM 1988 C CA . PRO B 1 11 ? 61.121 10.361 23.722 1.00 27.14 39 PRO B CA 1
ATOM 1989 C C . PRO B 1 11 ? 60.500 10.714 22.363 1.00 25.06 39 PRO B C 1
ATOM 1990 O O . PRO B 1 11 ? 59.785 11.720 22.256 1.00 23.53 39 PRO B O 1
ATOM 1994 N N . TYR B 1 12 ? 60.805 9.907 21.346 1.00 27.92 40 TYR B N 1
ATOM 1995 C CA . TYR B 1 12 ? 60.267 10.078 19.990 1.00 22.15 40 TYR B CA 1
ATOM 1996 C C . TYR B 1 12 ? 60.567 11.462 19.405 1.00 20.94 40 TYR B C 1
ATOM 1997 O O . TYR B 1 12 ? 59.784 12.027 18.642 1.00 22.12 40 TYR B O 1
ATOM 2006 N N . ASN B 1 13 ? 61.741 11.989 19.757 1.00 24.66 41 ASN B N 1
ATOM 2007 C CA . ASN B 1 13 ? 62.239 13.216 19.155 1.00 22.57 41 ASN B CA 1
ATOM 2008 C C . ASN B 1 13 ? 61.289 14.391 19.362 1.00 24.48 41 ASN B C 1
ATOM 2009 O O . ASN B 1 13 ? 61.134 15.236 18.478 1.00 24.90 41 ASN B O 1
ATOM 2014 N N . LEU B 1 14 ? 60.637 14.427 20.523 1.00 21.10 42 LEU B N 1
ATOM 2015 C CA . LEU B 1 14 ? 59.910 15.612 20.959 1.00 19.18 42 LEU B CA 1
ATOM 2016 C C . LEU B 1 14 ? 60.846 16.466 21.799 1.00 20.70 42 LEU B C 1
ATOM 2017 O O . LEU B 1 14 ? 61.782 15.953 22.435 1.00 22.70 42 LEU B O 1
ATOM 2022 N N . THR B 1 15 ? 60.652 17.776 21.744 1.00 21.90 43 THR B N 1
ATOM 2023 C CA . THR B 1 15 ? 61.400 18.684 22.614 1.00 20.57 43 THR B CA 1
ATOM 2024 C C . THR B 1 15 ? 60.415 19.617 23.306 1.00 26.33 43 THR B C 1
ATOM 2025 O O . THR B 1 15 ? 59.340 19.913 22.765 1.00 23.39 43 THR B O 1
ATOM 2029 N N . ALA B 1 16 ? 60.755 20.030 24.522 1.00 23.54 44 ALA B N 1
ATOM 2030 C CA . ALA B 1 16 ? 59.914 20.966 25.266 1.00 22.97 44 ALA B CA 1
ATOM 2031 C C . ALA B 1 16 ? 60.727 22.208 25.618 1.00 27.11 44 ALA B C 1
ATOM 2032 O O . ALA B 1 16 ? 61.818 22.113 26.187 1.00 27.59 44 ALA B O 1
ATOM 2034 N N . THR B 1 17 ? 60.179 23.371 25.286 1.00 23.47 45 THR B N 1
ATOM 2035 C CA . THR B 1 17 ? 60.846 24.642 25.523 1.00 25.52 45 THR B CA 1
ATOM 2036 C C . THR B 1 17 ? 59.948 25.568 26.331 1.00 25.48 45 THR B C 1
ATOM 2037 O O . THR B 1 17 ? 58.783 25.742 26.000 1.00 25.54 45 THR B O 1
ATOM 2041 N N . LYS B 1 18 ? 60.500 26.166 27.381 1.00 26.38 46 LYS B N 1
ATOM 2042 C CA . LYS B 1 18 ? 59.750 27.112 28.206 1.00 30.91 46 LYS B CA 1
ATOM 2043 C C . LYS B 1 18 ? 59.767 28.494 27.572 1.00 31.07 46 LYS B C 1
ATOM 2044 O O . LYS B 1 18 ? 60.837 29.029 27.287 1.00 33.62 46 LYS B O 1
ATOM 2050 N N . ILE B 1 19 ? 58.606 29.098 27.354 1.00 26.57 47 ILE B N 1
ATOM 2051 C CA . ILE B 1 19 ? 58.632 30.426 26.744 1.00 37.28 47 ILE B CA 1
ATOM 2052 C C . ILE B 1 19 ? 58.096 31.475 27.701 1.00 51.53 47 ILE B C 1
ATOM 2053 O O . ILE B 1 19 ? 58.168 32.673 27.433 1.00 52.25 47 ILE B O 1
ATOM 2058 N N . ASP B 1 20 ? 57.585 31.011 28.833 1.00 42.85 48 ASP B N 1
ATOM 2059 C CA . ASP B 1 20 ? 57.036 31.885 29.853 1.00 55.49 48 ASP B CA 1
ATOM 2060 C C . ASP B 1 20 ? 56.795 31.047 31.089 1.00 51.16 48 ASP B C 1
ATOM 2061 O O . ASP B 1 20 ? 56.853 29.818 31.023 1.00 42.88 48 ASP B O 1
ATOM 2066 N N . SER B 1 21 ? 56.536 31.695 32.217 1.00 46.44 49 SER B N 1
ATOM 2067 C CA . SER B 1 21 ? 56.029 30.960 33.362 1.00 51.21 49 SER B CA 1
ATOM 2068 C C . SER B 1 21 ? 54.716 30.321 32.904 1.00 39.87 49 SER B C 1
ATOM 2069 O O . SER B 1 21 ? 53.892 30.989 32.275 1.00 39.58 49 SER B O 1
ATOM 2072 N N . ASP B 1 22 ? 54.573 29.021 33.162 1.00 31.83 50 ASP B N 1
ATOM 2073 C CA . ASP B 1 22 ? 53.361 28.254 32.854 1.00 31.17 50 ASP B CA 1
ATOM 2074 C C . ASP B 1 22 ? 53.036 28.120 31.364 1.00 33.08 50 ASP B C 1
ATOM 2075 O O . ASP B 1 22 ? 51.913 27.773 31.005 1.00 34.33 50 ASP B O 1
ATOM 2080 N N . VAL B 1 23 ? 54.004 28.383 30.496 1.00 26.94 51 VAL B N 1
ATOM 2081 C CA . VAL B 1 23 ? 53.763 28.276 29.058 1.00 25.69 51 VAL B CA 1
ATOM 2082 C C . VAL B 1 23 ? 54.948 27.610 28.374 1.00 25.46 51 VAL B C 1
ATOM 2083 O O . VAL B 1 23 ? 56.075 28.094 28.487 1.00 25.86 51 VAL B O 1
ATOM 2087 N N . PHE B 1 24 ? 54.684 26.502 27.682 1.00 23.16 52 PHE B N 1
ATOM 2088 C CA . PHE B 1 24 ? 55.722 25.731 26.992 1.00 22.39 52 PHE B CA 1
ATOM 2089 C C . PHE B 1 24 ? 55.331 25.470 25.547 1.00 21.58 52 PHE B C 1
ATOM 2090 O O . PHE B 1 24 ? 54.145 25.362 25.230 1.00 21.52 52 PHE B O 1
ATOM 2098 N N . VAL B 1 25 ? 56.325 25.345 24.670 1.00 20.47 53 VAL B N 1
ATOM 2099 C CA . VAL B 1 25 ? 56.051 24.804 23.344 1.00 20.28 53 VAL B CA 1
ATOM 2100 C C . VAL B 1 25 ? 56.698 23.428 23.227 1.00 20.84 53 VAL B C 1
ATOM 2101 O O . VAL B 1 25 ? 57.903 23.280 23.441 1.00 21.93 53 VAL B O 1
ATOM 2105 N N . VAL B 1 26 ? 55.895 22.428 22.905 1.00 20.03 54 VAL B N 1
ATOM 2106 C CA . VAL B 1 26 ? 56.417 21.083 22.660 1.00 18.74 54 VAL B CA 1
ATOM 2107 C C . VAL B 1 26 ? 56.416 20.825 21.162 1.00 22.40 54 VAL B C 1
ATOM 2108 O O . VAL B 1 26 ? 55.403 21.021 20.503 1.00 22.24 54 VAL B O 1
ATOM 2112 N N . THR B 1 27 ? 57.554 20.383 20.626 1.00 19.83 55 THR B N 1
ATOM 2113 C CA . THR B 1 27 ? 57.704 20.254 19.186 1.00 19.30 55 THR B CA 1
ATOM 2114 C C . THR B 1 27 ? 57.968 18.804 18.778 1.00 22.79 55 THR B C 1
ATOM 2115 O O . THR B 1 27 ? 58.870 18.153 19.312 1.00 20.99 55 THR B O 1
ATOM 2119 N N . ASP B 1 28 ? 57.178 18.314 17.829 1.00 18.95 56 ASP B N 1
ATOM 2120 C CA . ASP B 1 28 ? 57.347 16.971 17.256 1.00 20.57 56 ASP B CA 1
ATOM 2121 C C . ASP B 1 28 ? 58.369 17.050 16.122 1.00 20.88 56 ASP B C 1
ATOM 2122 O O . ASP B 1 28 ? 58.016 17.386 14.992 1.00 23.98 56 ASP B O 1
ATOM 2127 N N . ARG B 1 29 ? 59.637 16.759 16.413 1.00 21.92 58 ARG B N 1
ATOM 2128 C CA . ARG B 1 29 ? 60.676 16.945 15.405 1.00 23.43 58 ARG B CA 1
ATOM 2129 C C . ARG B 1 29 ? 60.801 15.767 14.436 1.00 27.67 58 ARG B C 1
ATOM 2130 O O . ARG B 1 29 ? 61.513 15.867 13.445 1.00 32.31 58 ARG B O 1
ATOM 2138 N N . ASP B 1 30 ? 60.128 14.654 14.718 1.00 24.01 59 ASP B N 1
ATOM 2139 C CA . ASP B 1 30 ? 60.056 13.568 13.744 1.00 25.11 59 ASP B CA 1
ATOM 2140 C C . ASP B 1 30 ? 59.049 13.900 12.638 1.00 26.54 59 ASP B C 1
ATOM 2141 O O . ASP B 1 30 ? 59.228 13.511 11.483 1.00 31.01 59 ASP B O 1
ATOM 2146 N N . PHE B 1 31 ? 57.979 14.602 12.998 1.00 23.45 60 PHE B N 1
ATOM 2147 C CA . PHE B 1 31 ? 56.931 14.928 12.031 1.00 22.06 60 PHE B CA 1
ATOM 2148 C C . PHE B 1 31 ? 56.864 16.442 11.798 1.00 25.44 60 PHE B C 1
ATOM 2149 O O . PHE B 1 31 ? 55.994 17.141 12.334 1.00 23.20 60 PHE B O 1
ATOM 2157 N N . TYR B 1 32 ? 57.812 16.919 10.992 1.00 28.85 61 TYR B N 1
ATOM 2158 C CA . TYR B 1 32 ? 57.807 18.273 10.438 1.00 32.31 61 TYR B CA 1
ATOM 2159 C C . TYR B 1 32 ? 57.941 19.407 11.460 1.00 28.62 61 TYR B C 1
ATOM 2160 O O . TYR B 1 32 ? 57.541 20.529 11.169 1.00 27.34 61 TYR B O 1
ATOM 2169 N N . SER B 1 33 ? 58.529 19.132 12.624 1.00 23.14 62 SER B N 1
ATOM 2170 C CA . SER B 1 33 ? 58.726 20.158 13.662 1.00 23.58 62 SER B CA 1
ATOM 2171 C C . SER B 1 33 ? 57.405 20.849 13.991 1.00 22.77 62 SER B C 1
ATOM 2172 O O . SER B 1 33 ? 57.328 22.084 14.037 1.00 22.22 62 SER B O 1
ATOM 2175 N N . SER B 1 34 ? 56.374 20.040 14.197 1.00 20.01 63 SER B N 1
ATOM 2176 C CA . SER B 1 34 ? 55.043 20.545 14.527 1.00 19.21 63 SER B CA 1
ATOM 2177 C C . SER B 1 34 ? 54.992 21.024 15.969 1.00 20.20 63 SER B C 1
ATOM 2178 O O . SER B 1 34 ? 55.353 20.279 16.883 1.00 20.94 63 SER B O 1
ATOM 2181 N N . ASN B 1 35 Q 54.523 22.255 16.166 1.00 17.91 63 ASN B N 1
ATOM 2182 C CA . ASN B 1 35 Q 54.478 22.873 17.491 1.00 17.90 63 ASN B CA 1
ATOM 2183 C C . ASN B 1 35 Q 53.163 22.654 18.219 1.00 21.89 63 ASN B C 1
ATOM 2184 O O . ASN B 1 35 Q 52.095 22.780 17.628 1.00 20.12 63 ASN B O 1
ATOM 2189 N N . VAL B 1 36 ? 53.259 22.365 19.514 1.00 15.99 64 VAL B N 1
ATOM 2190 C CA . VAL B 1 36 ? 52.098 22.178 20.383 1.00 17.48 64 VAL B CA 1
ATOM 2191 C C . VAL B 1 36 ? 52.238 23.124 21.565 1.00 20.63 64 VAL B C 1
ATOM 2192 O O . VAL B 1 36 ? 53.250 23.105 22.259 1.00 21.52 64 VAL B O 1
ATOM 2196 N N . LEU B 1 37 ? 51.235 23.970 21.798 1.00 17.43 65 LEU B N 1
ATOM 2197 C CA . LEU B 1 37 ? 51.318 24.886 22.930 1.00 16.91 65 LEU B CA 1
ATOM 2198 C C . LEU B 1 37 ? 50.747 24.213 24.173 1.00 20.54 65 LEU B C 1
ATOM 2199 O O . LEU B 1 37 ? 49.683 23.599 24.118 1.00 21.30 65 LEU B O 1
ATOM 2204 N N . VAL B 1 38 ? 51.453 24.326 25.290 1.00 17.95 66 VAL B N 1
ATOM 2205 C CA . VAL B 1 38 ? 50.960 23.781 26.553 1.00 17.64 66 VAL B CA 1
ATOM 2206 C C . VAL B 1 38 ? 50.978 24.893 27.583 1.00 21.60 66 VAL B C 1
ATOM 2207 O O . VAL B 1 38 ? 52.047 25.410 27.938 1.00 21.32 66 VAL B O 1
ATOM 2211 N N . ALA B 1 39 ? 49.795 25.272 28.058 1.00 18.79 67 ALA B N 1
ATOM 2212 C CA . ALA B 1 39 ? 49.676 26.417 28.959 1.00 21.82 67 ALA B CA 1
ATOM 2213 C C . ALA B 1 39 ? 48.942 26.029 30.233 1.00 25.17 67 ALA B C 1
ATOM 2214 O O . ALA B 1 39 ? 47.819 25.530 30.174 1.00 23.86 67 ALA B O 1
ATOM 2216 N N . LYS B 1 40 ? 49.561 26.265 31.384 1.00 23.17 68 LYS B N 1
ATOM 2217 C CA . LYS B 1 40 ? 48.895 25.956 32.647 1.00 22.83 68 LYS B CA 1
ATOM 2218 C C . LYS B 1 40 ? 48.167 27.178 33.196 1.00 27.13 68 LYS B C 1
ATOM 2219 O O . LYS B 1 40 ? 48.773 28.224 33.436 1.00 28.86 68 LYS B O 1
ATOM 2225 N N . MET B 1 41 ? 46.862 27.033 33.393 1.00 26.71 69 MET B N 1
ATOM 2226 C CA . MET B 1 41 ? 46.057 28.116 33.933 1.00 25.27 69 MET B CA 1
ATOM 2227 C C . MET B 1 41 ? 46.315 28.237 35.425 1.00 29.03 69 MET B C 1
ATOM 2228 O O . MET B 1 41 ? 46.760 27.283 36.067 1.00 30.87 69 MET B O 1
ATOM 2233 N N . LEU B 1 42 ? 46.013 29.403 35.982 1.00 28.32 70 LEU B N 1
ATOM 2234 C CA . LEU B 1 42 ? 46.215 29.627 37.404 1.00 32.30 70 LEU B CA 1
ATOM 2235 C C . LEU B 1 42 ? 45.411 28.651 38.258 1.00 35.71 70 LEU B C 1
ATOM 2236 O O . LEU B 1 42 ? 45.813 28.340 39.376 1.00 33.91 70 LEU B O 1
ATOM 2241 N N . ASP B 1 43 ? 44.274 28.173 37.752 1.00 31.07 71 ASP B N 1
ATOM 2242 C CA . ASP B 1 43 ? 43.448 27.288 38.569 1.00 34.39 71 ASP B CA 1
ATOM 2243 C C . ASP B 1 43 ? 43.805 25.808 38.408 1.00 31.23 71 ASP B C 1
ATOM 2244 O O . ASP B 1 43 ? 43.112 24.941 38.934 1.00 34.50 71 ASP B O 1
ATOM 2249 N N . GLY B 1 44 ? 44.879 25.523 37.677 1.00 31.02 72 GLY B N 1
ATOM 2250 C CA . GLY B 1 44 ? 45.379 24.161 37.576 1.00 32.03 72 GLY B CA 1
ATOM 2251 C C . GLY B 1 44 ? 44.989 23.449 36.300 1.00 29.54 72 GLY B C 1
ATOM 2252 O O . GLY B 1 44 ? 45.482 22.359 36.005 1.00 29.71 72 GLY B O 1
ATOM 2253 N N . THR B 1 45 ? 44.086 24.057 35.538 1.00 24.92 73 THR B N 1
ATOM 2254 C CA . THR B 1 45 ? 43.747 23.544 34.219 1.00 23.09 73 THR B CA 1
ATOM 2255 C C . THR B 1 45 ? 44.930 23.698 33.266 1.00 24.03 73 THR B C 1
ATOM 2256 O O . THR B 1 45 ? 45.570 24.747 33.223 1.00 27.97 73 THR B O 1
ATOM 2260 N N . VAL B 1 46 ? 45.215 22.650 32.502 1.00 21.80 74 VAL B N 1
ATOM 2261 C CA . VAL B 1 46 ? 46.218 22.738 31.456 1.00 19.37 74 VAL B CA 1
ATOM 2262 C C . VAL B 1 46 ? 45.526 22.749 30.102 1.00 21.38 74 VAL B C 1
ATOM 2263 O O . VAL B 1 46 ? 44.693 21.895 29.806 1.00 22.23 74 VAL B O 1
ATOM 2267 N N . VAL B 1 47 ? 45.885 23.728 29.283 1.00 19.26 75 VAL B N 1
ATOM 2268 C CA . VAL B 1 47 ? 45.338 23.869 27.942 1.00 17.72 75 VAL B CA 1
ATOM 2269 C C . VAL B 1 47 ? 46.390 23.467 26.920 1.00 18.32 75 VAL B C 1
ATOM 2270 O O . VAL B 1 47 ? 47.516 23.969 26.952 1.00 20.22 75 VAL B O 1
ATOM 2274 N N . ILE B 1 48 ? 46.021 22.557 26.021 1.00 16.67 76 ILE B N 1
ATOM 2275 C CA . ILE B 1 48 ? 46.914 22.095 24.965 1.00 17.04 76 ILE B CA 1
ATOM 2276 C C . ILE B 1 48 ? 46.360 22.522 23.616 1.00 21.22 76 ILE B C 1
ATOM 2277 O O . ILE B 1 48 ? 45.196 22.249 23.306 1.00 20.37 76 ILE B O 1
ATOM 2282 N N . VAL B 1 49 ? 47.182 23.192 22.814 1.00 16.07 77 VAL B N 1
ATOM 2283 C CA . VAL B 1 49 ? 46.730 23.650 21.507 1.00 15.66 77 VAL B CA 1
ATOM 2284 C C . VAL B 1 49 ? 47.490 22.908 20.414 1.00 17.39 77 VAL B C 1
ATOM 2285 O O . VAL B 1 49 ? 48.720 22.890 20.415 1.00 16.75 77 VAL B O 1
ATOM 2289 N N . SER B 1 50 ? 46.730 22.301 19.500 1.00 15.90 78 SER B N 1
ATOM 2290 C CA . SER B 1 50 ? 47.227 21.428 18.424 1.00 15.96 78 SER B CA 1
ATOM 2291 C C . SER B 1 50 ? 47.694 20.076 18.987 1.00 16.54 78 SER B C 1
ATOM 2292 O O . SER B 1 50 ? 47.300 19.682 20.088 1.00 17.24 78 SER B O 1
ATOM 2295 N N . SER B 1 51 ? 48.520 19.361 18.224 1.00 16.17 79 SER B N 1
ATOM 2296 C CA . SER B 1 51 ? 48.936 18.014 18.624 1.00 14.68 79 SER B CA 1
ATOM 2297 C C . SER B 1 51 ? 50.153 17.545 17.847 1.00 16.25 79 SER B C 1
ATOM 2298 O O . SER B 1 51 ? 50.412 18.033 16.765 1.00 17.06 79 SER B O 1
ATOM 2301 N N . PRO B 1 52 ? 50.875 16.555 18.394 1.00 15.97 80 PRO B N 1
ATOM 2302 C CA . PRO B 1 52 ? 51.798 15.775 17.562 1.00 19.42 80 PRO B CA 1
ATOM 2303 C C . PRO B 1 52 ? 50.999 14.994 16.514 1.00 20.04 80 PRO B C 1
ATOM 2304 O O . PRO B 1 52 ? 49.768 14.924 16.601 1.00 17.77 80 PRO B O 1
ATOM 2308 N N . PHE B 1 53 ? 51.685 14.389 15.552 1.00 18.12 81 PHE B N 1
ATOM 2309 C CA . PHE B 1 53 ? 50.995 13.701 14.449 1.00 18.12 81 PHE B CA 1
ATOM 2310 C C . PHE B 1 53 ? 50.264 12.426 14.857 1.00 20.01 81 PHE B C 1
ATOM 2311 O O . PHE B 1 53 ? 49.233 12.092 14.272 1.00 18.17 81 PHE B O 1
ATOM 2319 N N . GLU B 1 54 ? 50.810 11.675 15.810 1.00 18.71 82 GLU B N 1
ATOM 2320 C CA . GLU B 1 54 ? 50.247 10.351 16.086 1.00 19.13 82 GLU B CA 1
ATOM 2321 C C . GLU B 1 54 ? 50.411 9.911 17.546 1.00 18.84 82 GLU B C 1
ATOM 2322 O O . GLU B 1 54 ? 50.803 10.704 18.404 1.00 19.39 82 GLU B O 1
ATOM 2328 N N . ASN B 1 55 ? 50.084 8.652 17.829 1.00 19.31 83 ASN B N 1
ATOM 2329 C CA . ASN B 1 55 ? 49.881 8.219 19.217 1.00 18.54 83 ASN B CA 1
ATOM 2330 C C . ASN B 1 55 ? 51.144 8.152 20.072 1.00 19.55 83 ASN B C 1
ATOM 2331 O O . ASN B 1 55 ? 51.098 8.442 21.269 1.00 20.08 83 ASN B O 1
ATOM 2336 N N . LEU B 1 56 ? 52.273 7.765 19.483 1.00 19.66 84 LEU B N 1
ATOM 2337 C CA . LEU B 1 56 ? 53.505 7.692 20.273 1.00 19.62 84 LEU B CA 1
ATOM 2338 C C . LEU B 1 56 ? 53.957 9.094 20.711 1.00 22.36 84 LEU B C 1
ATOM 2339 O O . LEU B 1 56 ? 54.311 9.305 21.878 1.00 22.69 84 LEU B O 1
ATOM 2344 N N . GLY B 1 57 ? 53.914 10.054 19.792 1.00 20.12 85 GLY B N 1
ATOM 2345 C CA . GLY B 1 57 ? 54.234 11.429 20.132 1.00 19.92 85 GLY B CA 1
ATOM 2346 C C . GLY B 1 57 ? 53.255 12.000 21.148 1.00 20.62 85 GLY B C 1
ATOM 2347 O O . GLY B 1 57 ? 53.642 12.703 22.077 1.00 19.33 85 GLY B O 1
ATOM 2348 N N . THR B 1 58 ? 51.970 11.713 20.974 1.00 19.06 86 THR B N 1
ATOM 2349 C CA . THR B 1 58 ? 50.976 12.307 21.867 1.00 17.27 86 THR B CA 1
ATOM 2350 C C . THR B 1 58 ? 51.078 11.690 23.267 1.00 19.64 86 THR B C 1
ATOM 2351 O O . THR B 1 58 ? 50.962 12.395 24.269 1.00 19.07 86 THR B O 1
ATOM 2355 N N . GLN B 1 59 ? 51.322 10.385 23.344 1.00 18.96 87 GLN B N 1
ATOM 2356 C CA . GLN B 1 59 ? 51.518 9.751 24.643 1.00 17.61 87 GLN B CA 1
ATOM 2357 C C . GLN B 1 59 ? 52.736 10.355 25.345 1.00 20.42 87 GLN B C 1
ATOM 2358 O O . GLN B 1 59 ? 52.708 10.617 26.548 1.00 20.73 87 GLN B O 1
ATOM 2364 N N . THR B 1 60 ? 53.797 10.587 24.580 1.00 19.12 88 THR B N 1
ATOM 2365 C CA . THR B 1 60 ? 55.016 11.189 25.126 1.00 20.14 88 THR B CA 1
ATOM 2366 C C . THR B 1 60 ? 54.692 12.561 25.724 1.00 22.43 88 THR B C 1
ATOM 2367 O O . THR B 1 60 ? 55.076 12.871 26.854 1.00 21.41 88 THR B O 1
ATOM 2371 N N . LEU B 1 61 ? 53.976 13.370 24.953 1.00 19.54 89 LEU B N 1
ATOM 2372 C CA . LEU B 1 61 ? 53.542 14.686 25.403 1.00 17.62 89 LEU B CA 1
ATOM 2373 C C . LEU B 1 61 ? 52.712 14.592 26.687 1.00 23.73 89 LEU B C 1
ATOM 2374 O O . LEU B 1 61 ? 52.964 15.308 27.652 1.00 21.39 89 LEU B O 1
ATOM 2379 N N . MET B 1 62 ? 51.722 13.704 26.706 1.00 19.52 90 MET B N 1
ATOM 2380 C CA . MET B 1 62 ? 50.833 13.6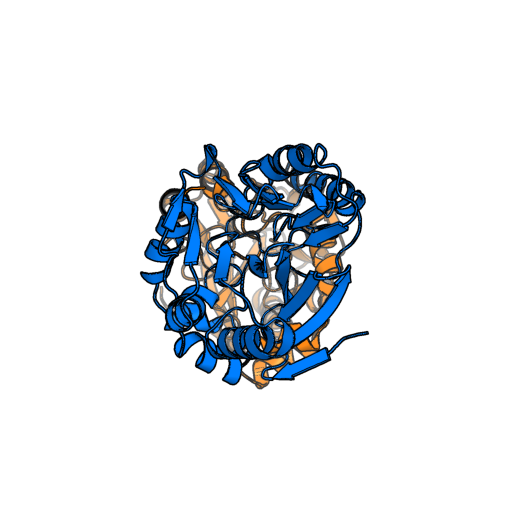38 27.866 1.00 20.07 90 MET B CA 1
ATOM 2381 C C . MET B 1 62 ? 51.539 13.119 29.117 1.00 22.44 90 MET B C 1
ATOM 2382 O O . MET B 1 62 ? 51.224 13.550 30.231 1.00 24.22 90 MET B O 1
ATOM 2387 N N . ASP B 1 63 ? 52.490 12.206 28.937 1.00 21.88 91 ASP B N 1
ATOM 2388 C CA . ASP B 1 63 ? 53.288 11.722 30.056 1.00 22.05 91 ASP B CA 1
ATOM 2389 C C . ASP B 1 63 ? 54.082 12.880 30.666 1.00 23.83 91 ASP B C 1
ATOM 2390 O O . ASP B 1 63 ? 54.191 13.002 31.889 1.00 26.66 91 ASP B O 1
ATOM 2395 N N . TRP B 1 64 ? 54.662 13.706 29.801 1.00 21.91 92 TRP B N 1
ATOM 2396 C CA . TRP B 1 64 ? 55.422 14.869 30.259 1.00 26.88 92 TRP B CA 1
ATOM 2397 C C . TRP B 1 64 ? 54.506 15.908 30.930 1.00 25.39 92 TRP B C 1
ATOM 2398 O O . TRP B 1 64 ? 54.887 16.517 31.941 1.00 24.79 92 TRP B O 1
ATOM 2409 N N . VAL B 1 65 ? 53.311 16.120 30.380 1.00 20.70 93 VAL B N 1
ATOM 2410 C CA . VAL B 1 65 ? 52.362 17.042 31.011 1.00 22.82 93 VAL B CA 1
ATOM 2411 C C . VAL B 1 65 ? 52.002 16.556 32.419 1.00 25.39 93 VAL B C 1
ATOM 2412 O O . VAL B 1 65 ? 52.002 17.331 33.375 1.00 27.03 93 VAL B O 1
ATOM 2416 N N . ALA B 1 66 ? 51.711 15.266 32.548 1.00 24.70 94 ALA B N 1
ATOM 2417 C CA . ALA B 1 66 ? 51.337 14.713 33.848 1.00 31.35 94 ALA B CA 1
ATOM 2418 C C . ALA B 1 66 ? 52.467 14.888 34.859 1.00 33.53 94 ALA B C 1
ATOM 2419 O O . ALA B 1 66 ? 52.241 15.307 35.992 1.00 33.77 94 ALA B O 1
ATOM 2421 N N . LYS B 1 67 ? 53.686 14.581 34.436 1.00 26.24 95 LYS B N 1
ATOM 2422 C CA . LYS B 1 67 ? 54.838 14.615 35.329 1.00 29.65 95 LYS B CA 1
ATOM 2423 C C . LYS B 1 67 ? 55.185 16.033 35.785 1.00 31.65 95 LYS B C 1
ATOM 2424 O O . LYS B 1 67 ? 55.476 16.265 36.959 1.00 34.96 95 LYS B O 1
ATOM 2430 N N . THR B 1 68 ? 55.147 16.981 34.856 1.00 30.34 96 THR B N 1
ATOM 2431 C CA . THR B 1 68 ? 55.679 18.307 35.131 1.00 30.93 96 THR B CA 1
ATOM 2432 C C . THR B 1 68 ? 54.615 19.318 35.539 1.00 31.51 96 THR B C 1
ATOM 2433 O O . THR B 1 68 ? 54.938 20.318 36.170 1.00 32.86 96 THR B O 1
ATOM 2437 N N . MET B 1 69 ? 53.350 19.056 35.217 1.00 29.59 97 MET B N 1
ATOM 2438 C CA . MET B 1 69 ? 52.303 20.045 35.497 1.00 28.17 97 MET B CA 1
ATOM 2439 C C . MET B 1 69 ? 51.208 19.586 36.449 1.00 33.44 97 MET B C 1
ATOM 2440 O O . MET B 1 69 ? 50.481 20.423 36.992 1.00 35.62 97 MET B O 1
ATOM 2445 N N . LYS B 1 70 ? 51.100 18.274 36.652 1.00 33.75 98 LYS B N 1
ATOM 2446 C CA . LYS B 1 70 ? 50.075 17.696 37.522 1.00 30.10 98 LYS B CA 1
ATOM 2447 C C . LYS B 1 70 ? 48.714 18.370 37.337 1.00 35.48 98 LYS B C 1
ATOM 2448 O O . LYS B 1 70 ? 48.178 18.960 38.276 1.00 35.70 98 LYS B O 1
ATOM 2454 N N . PRO B 1 71 ? 48.160 18.307 36.123 1.00 29.76 99 PRO B N 1
ATOM 2455 C CA . PRO B 1 71 ? 46.938 19.084 35.861 1.00 26.92 99 PRO B CA 1
ATOM 2456 C C . PRO B 1 71 ? 45.725 18.611 36.649 1.00 34.77 99 PRO B C 1
ATOM 2457 O O . PRO B 1 71 ? 45.578 17.415 36.907 1.00 34.41 99 PRO B O 1
ATOM 2461 N N . LYS B 1 72 ? 44.876 19.554 37.040 1.00 34.85 100 LYS B N 1
ATOM 2462 C CA . LYS B 1 72 ? 43.589 19.210 37.623 1.00 40.33 100 LYS B CA 1
ATOM 2463 C C . LYS B 1 72 ? 42.643 18.731 36.523 1.00 38.30 100 LYS B C 1
ATOM 2464 O O . LYS B 1 72 ? 41.771 17.894 36.753 1.00 37.89 100 LYS B O 1
ATOM 2470 N N . LYS B 1 73 ? 42.842 19.265 35.322 1.00 30.18 101 LYS B N 1
ATOM 2471 C CA . LYS B 1 73 ? 42.009 18.964 34.167 1.00 29.52 101 LYS B CA 1
ATOM 2472 C C . LYS B 1 73 ? 42.806 19.345 32.919 1.00 27.50 101 LYS B C 1
ATOM 2473 O O . LYS B 1 73 ? 43.615 20.274 32.975 1.00 26.78 101 LYS B O 1
ATOM 2479 N N . VAL B 1 74 ? 42.600 18.635 31.807 1.00 22.52 102 VAL B N 1
ATOM 2480 C CA . VAL B 1 74 ? 43.252 18.987 30.539 1.00 21.47 102 VAL B CA 1
ATOM 2481 C C . VAL B 1 74 ? 42.200 19.251 29.470 1.00 20.72 102 VAL B C 1
ATOM 2482 O O . VAL B 1 74 ? 41.264 18.463 29.297 1.00 23.47 102 VAL B O 1
ATOM 2486 N N . VAL B 1 75 ? 42.349 20.380 28.784 1.00 19.90 103 VAL B N 1
ATOM 2487 C CA . VAL B 1 75 ? 41.484 20.756 27.669 1.00 17.59 103 VAL B CA 1
ATOM 2488 C C . VAL B 1 75 ? 42.356 20.898 26.428 1.00 18.59 103 VAL B C 1
ATOM 2489 O O . VAL B 1 75 ? 43.337 21.655 26.433 1.00 19.92 103 VAL B O 1
ATOM 2493 N N . ALA B 1 76 ? 42.028 20.148 25.375 1.00 17.49 104 ALA B N 1
ATOM 2494 C CA . ALA B 1 76 ? 42.820 20.164 24.155 1.00 14.83 104 ALA B CA 1
ATOM 2495 C C . ALA B 1 76 ? 42.027 20.799 23.032 1.00 17.70 104 ALA B C 1
ATOM 2496 O O . ALA B 1 76 ? 40.869 20.442 22.811 1.00 19.60 104 ALA B O 1
ATOM 2498 N N . ILE B 1 77 ? 42.649 21.747 22.341 1.00 15.62 105 ILE B N 1
ATOM 2499 C CA . ILE B 1 77 ? 41.977 22.497 21.279 1.00 17.18 105 ILE B CA 1
ATOM 2500 C C . ILE B 1 77 ? 42.615 22.225 19.924 1.00 17.46 105 ILE B C 1
ATOM 2501 O O . ILE B 1 77 ? 43.771 22.608 19.706 1.00 17.50 105 ILE B O 1
ATOM 2506 N N . ASN B 1 78 ? 41.883 21.562 19.023 1.00 16.52 106 ASN B N 1
ATOM 2507 C CA . ASN B 1 78 ? 42.395 21.288 17.668 1.00 14.76 106 ASN B CA 1
ATOM 2508 C C . ASN B 1 78 ? 42.394 22.571 16.836 1.00 18.98 106 ASN B C 1
ATOM 2509 O O . ASN B 1 78 ? 41.368 23.255 16.789 1.00 20.91 106 ASN B O 1
ATOM 2514 N N . THR B 1 79 ? 43.499 22.875 16.140 1.00 15.75 107 THR B N 1
ATOM 2515 C CA . THR B 1 79 ? 43.598 24.096 15.331 1.00 16.09 107 THR B CA 1
ATOM 2516 C C . THR B 1 79 ? 43.098 23.935 13.896 1.00 16.82 107 THR B C 1
ATOM 2517 O O . THR B 1 79 ? 42.701 24.917 13.262 1.00 18.70 107 THR B O 1
ATOM 2521 N N . HIS B 1 80 ? 43.163 22.710 13.376 1.00 17.56 108 HIS B N 1
ATOM 2522 C CA . HIS B 1 80 ? 42.629 22.383 12.048 1.00 18.86 108 HIS B CA 1
ATOM 2523 C C . HIS B 1 80 ? 42.669 20.868 11.859 1.00 18.42 108 HIS B C 1
ATOM 2524 O O . HIS B 1 80 ? 43.112 20.158 12.757 1.00 17.00 108 HIS B O 1
ATOM 2531 N N . PHE B 1 81 ? 42.193 20.371 10.718 1.00 16.38 109 PHE B N 1
ATOM 2532 C CA . PHE B 1 81 ? 41.918 18.929 10.614 1.00 16.43 109 PHE B CA 1
ATOM 2533 C C . PHE B 1 81 ? 43.156 18.068 10.314 1.00 17.41 109 PHE B C 1
ATOM 2534 O O . PHE B 1 81 ? 43.102 16.838 10.455 1.00 17.07 109 PHE B O 1
ATOM 2542 N N . HIS B 1 82 ? 44.268 18.695 9.931 1.00 17.59 110 HIS B N 1
ATOM 2543 C CA . HIS B 1 82 ? 45.505 17.942 9.679 1.00 17.19 110 HIS B CA 1
ATOM 2544 C C . HIS B 1 82 ? 45.985 17.219 10.936 1.00 16.03 110 HIS B C 1
ATOM 2545 O O . HIS B 1 82 ? 45.545 17.536 12.041 1.00 17.32 110 HIS B O 1
ATOM 2552 N N . LEU B 1 83 ? 46.895 16.254 10.773 1.00 16.17 111 LEU B N 1
ATOM 2553 C CA . LEU B 1 83 ? 47.307 15.451 11.929 1.00 18.07 111 LEU B CA 1
ATOM 2554 C C . LEU B 1 83 ? 48.012 16.290 13.005 1.00 16.22 111 LEU B C 1
ATOM 2555 O O . LEU B 1 83 ? 47.926 15.962 14.187 1.00 16.94 111 LEU B O 1
ATOM 2560 N N . ASP B 1 84 ? 48.721 17.352 12.617 1.00 15.62 112 ASP B N 1
ATOM 2561 C CA . ASP B 1 84 ? 49.119 18.331 13.639 1.00 16.12 112 ASP B CA 1
ATOM 2562 C C . ASP B 1 84 ? 47.900 19.217 13.907 1.00 18.20 112 ASP B C 1
ATOM 2563 O O . ASP B 1 84 ? 47.747 20.291 13.331 1.00 19.40 112 ASP B O 1
ATOM 2568 N N . GLY B 1 85 ? 47.037 18.735 14.796 1.00 17.71 113 GLY B N 1
ATOM 2569 C CA . GLY B 1 85 ? 45.721 19.316 14.981 1.00 16.01 113 GLY B CA 1
ATOM 2570 C C . GLY B 1 85 ? 44.760 18.277 15.539 1.00 18.05 113 GLY B C 1
ATOM 2571 O O . GLY B 1 85 ? 44.169 18.495 16.603 1.00 18.63 113 GLY B O 1
ATOM 2572 N N . THR B 1 86 ? 44.621 17.150 14.840 1.00 15.74 114 THR B N 1
ATOM 2573 C CA . THR B 1 86 ? 43.700 16.088 15.260 1.00 15.07 114 THR B CA 1
ATOM 2574 C C . THR B 1 86 ? 44.398 14.758 15.597 1.00 17.21 114 THR B C 1
ATOM 2575 O O . THR B 1 86 ? 43.757 13.847 16.139 1.00 19.04 114 THR B O 1
ATOM 2579 N N . GLY B 1 87 ? 45.701 14.663 15.307 1.00 16.54 115 GLY B N 1
ATOM 2580 C CA . GLY B 1 87 ? 46.450 13.431 15.528 1.00 16.24 115 GLY B CA 1
ATOM 2581 C C . GLY B 1 87 ? 46.590 13.052 16.994 1.00 19.57 115 GLY B C 1
ATOM 2582 O O . GLY B 1 87 ? 46.901 11.906 17.313 1.00 18.97 115 GLY B O 1
ATOM 2583 N N . GLY B 1 88 ? 46.365 14.014 17.891 1.00 16.08 116 GLY B N 1
ATOM 2584 C CA . GLY B 1 88 ? 46.474 13.741 19.314 1.00 17.47 116 GLY B CA 1
ATOM 2585 C C . GLY B 1 88 ? 45.170 13.266 19.944 1.00 17.88 116 GLY B C 1
ATOM 2586 O O . GLY B 1 88 ? 45.153 12.838 21.099 1.00 17.11 116 GLY B O 1
ATOM 2587 N N . ASN B 1 89 ? 44.066 13.340 19.206 1.00 16.75 117 ASN B N 1
ATOM 2588 C CA . ASN B 1 89 ? 42.767 13.129 19.851 1.00 17.48 117 ASN B CA 1
ATOM 2589 C C . ASN B 1 89 ? 42.558 11.733 20.446 1.00 18.90 117 ASN B C 1
ATOM 2590 O O . ASN B 1 89 ? 41.956 11.622 21.519 1.00 18.82 117 ASN B O 1
ATOM 2595 N N . GLU B 1 90 ? 43.061 10.679 19.790 1.00 18.23 118 GLU B N 1
ATOM 2596 C CA . GLU B 1 90 ? 42.927 9.323 20.363 1.00 20.88 118 GLU B CA 1
ATOM 2597 C C . GLU B 1 90 ? 43.525 9.242 21.754 1.00 19.27 118 GLU B C 1
ATOM 2598 O O . GLU B 1 90 ? 42.890 8.760 22.694 1.00 20.33 118 GLU B O 1
ATOM 2604 N N . ILE B 1 91 ? 44.771 9.701 21.868 1.00 17.21 119 ILE B N 1
ATOM 2605 C CA . ILE B 1 91 ? 45.469 9.604 23.134 1.00 20.56 119 ILE B CA 1
ATOM 2606 C C . ILE B 1 91 ? 44.981 10.673 24.121 1.00 20.31 119 ILE B C 1
ATOM 2607 O O . ILE B 1 91 ? 44.874 10.394 25.314 1.00 20.89 119 ILE B O 1
ATOM 2612 N N . TYR B 1 92 ? 44.671 11.879 23.643 1.00 18.03 120 TYR B N 1
ATOM 2613 C CA . TYR B 1 92 ? 44.051 12.868 24.542 1.00 19.93 120 TYR B CA 1
ATOM 2614 C C . TYR B 1 92 ? 42.814 12.275 25.226 1.00 20.52 120 TYR B C 1
ATOM 2615 O O . TYR B 1 92 ? 42.666 12.348 26.448 1.00 21.60 120 TYR B O 1
ATOM 2624 N N . LYS B 1 93 ? 41.936 11.671 24.429 1.00 19.85 121 LYS B N 1
ATOM 2625 C CA . LYS B 1 93 ? 40.705 11.074 24.949 1.00 22.36 121 LYS B CA 1
ATOM 2626 C C . LYS B 1 93 ? 41.019 9.944 25.931 1.00 24.47 121 LYS B C 1
ATOM 2627 O O . LYS B 1 93 ? 40.417 9.852 27.005 1.00 26.59 121 LYS B O 1
ATOM 2633 N N . LYS B 1 94 ? 41.974 9.091 25.570 1.00 21.19 122 LYS B N 1
ATOM 2634 C CA . LYS B 1 94 ? 42.371 7.991 26.447 1.00 26.14 122 LYS B CA 1
ATOM 2635 C C . LYS B 1 94 ? 42.833 8.474 27.824 1.00 27.18 122 LYS B C 1
ATOM 2636 O O . LYS B 1 94 ? 42.574 7.837 28.846 1.00 29.51 122 LYS B O 1
ATOM 2642 N N A MET B 1 95 ? 43.539 9.602 27.838 0.75 23.26 123 MET B N 1
ATOM 2643 N N B MET B 1 95 ? 43.489 9.619 27.860 0.25 24.50 123 MET B N 1
ATOM 2644 C CA A MET B 1 95 ? 44.112 10.129 29.073 0.75 24.89 123 MET B CA 1
ATOM 2645 C CA B MET B 1 95 ? 44.048 10.078 29.114 0.25 25.19 123 MET B CA 1
ATOM 2646 C C A MET B 1 95 ? 43.140 11.032 29.838 0.75 26.05 123 MET B C 1
ATOM 2647 C C B MET B 1 95 ? 43.174 11.149 29.739 0.25 26.51 123 MET B C 1
ATOM 2648 O O A MET B 1 95 ? 43.514 11.632 30.844 0.75 32.49 123 MET B O 1
ATOM 2649 O O B MET B 1 95 ? 43.637 11.968 30.531 0.25 31.08 123 MET B O 1
ATOM 2658 N N . GLY B 1 96 ? 41.898 11.115 29.368 1.00 26.07 124 GLY B N 1
ATOM 2659 C CA . GLY B 1 96 ? 40.862 11.854 30.069 1.00 27.40 124 GLY B CA 1
ATOM 2660 C C . GLY B 1 96 ? 40.762 13.333 29.745 1.00 28.57 124 GLY B C 1
ATOM 2661 O O . GLY B 1 96 ? 40.061 14.069 30.447 1.00 31.03 124 GLY B O 1
ATOM 2662 N N . ALA B 1 97 ? 41.447 13.780 28.697 1.00 24.23 125 ALA B N 1
ATOM 2663 C CA . ALA B 1 97 ? 41.372 15.194 28.322 1.00 24.82 125 ALA B CA 1
ATOM 2664 C C . ALA B 1 97 ? 40.067 15.463 27.599 1.00 28.29 125 ALA B C 1
ATOM 2665 O O . ALA B 1 97 ? 39.479 14.574 26.979 1.00 28.28 125 ALA B O 1
ATOM 2667 N N . GLU B 1 98 ? 39.609 16.701 27.706 1.00 19.83 126 GLU B N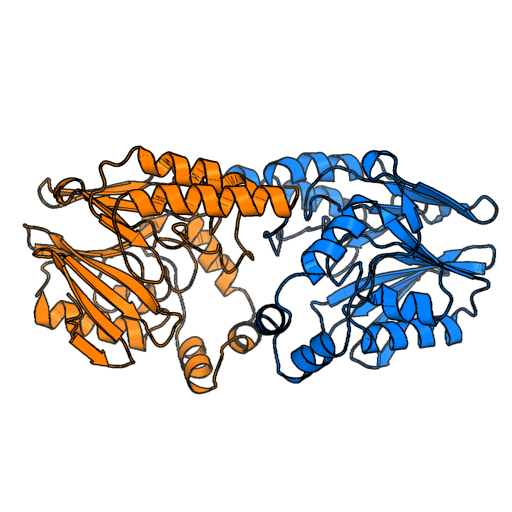 1
ATOM 2668 C CA . GLU B 1 98 ? 38.395 17.151 27.031 1.00 18.52 126 GLU B CA 1
ATOM 2669 C C . GLU B 1 98 ? 38.804 17.775 25.703 1.00 23.99 126 GLU B C 1
ATOM 2670 O O . GLU B 1 98 ? 39.448 18.825 25.699 1.00 22.50 126 GLU B O 1
ATOM 2676 N N . THR B 1 99 ? 38.470 17.130 24.584 1.00 20.06 127 THR B N 1
ATOM 2677 C CA . THR B 1 99 ? 38.934 17.615 23.276 1.00 19.00 127 THR B CA 1
ATOM 2678 C C . THR B 1 99 ? 37.879 18.460 22.557 1.00 19.92 127 THR B C 1
ATOM 2679 O O . THR B 1 99 ? 36.692 18.128 22.561 1.00 20.43 127 THR B O 1
ATOM 2683 N N . TRP B 1 100 ? 38.342 19.535 21.921 1.00 17.89 128 TRP B N 1
ATOM 2684 C CA . TRP B 1 100 ? 37.476 20.504 21.237 1.00 19.04 128 TRP B CA 1
ATOM 2685 C C . TRP B 1 100 ? 37.971 20.820 19.826 1.00 18.55 128 TRP B C 1
ATOM 2686 O O . TRP B 1 100 ? 39.178 20.927 19.600 1.00 18.25 128 TRP B O 1
ATOM 2697 N N . SER B 1 101 ? 37.041 21.026 18.896 1.00 17.68 129 SER B N 1
ATOM 2698 C CA . SER B 1 101 ? 37.386 21.608 17.593 1.00 17.15 129 SER B CA 1
ATOM 2699 C C . SER B 1 101 ? 36.178 22.321 17.011 1.00 20.90 129 SER B C 1
ATOM 2700 O O . SER B 1 101 ? 35.069 22.217 17.547 1.00 20.31 129 SER B O 1
ATOM 2703 N N . SER B 1 102 ? 36.376 23.047 15.913 1.00 17.34 130 SER B N 1
ATOM 2704 C CA . SER B 1 102 ? 35.220 23.578 15.188 1.00 17.69 130 SER B CA 1
ATOM 2705 C C . SER B 1 102 ? 34.443 22.434 14.560 1.00 21.71 130 SER B C 1
ATOM 2706 O O . SER B 1 102 ? 34.981 21.330 14.381 1.00 19.33 130 SER B O 1
ATOM 2709 N N . ASP B 1 103 ? 33.181 22.694 14.220 1.00 20.78 131 ASP B N 1
ATOM 2710 C CA . ASP B 1 103 ? 32.375 21.689 13.543 1.00 23.71 131 ASP B CA 1
ATOM 2711 C C . ASP B 1 103 ? 32.986 21.342 12.177 1.00 20.65 131 ASP B C 1
ATOM 2712 O O . ASP B 1 103 ? 32.991 20.176 11.775 1.00 22.51 131 ASP B O 1
ATOM 2717 N N . LEU B 1 104 ? 33.536 22.332 11.475 1.00 20.78 132 LEU B N 1
ATOM 2718 C CA . LEU B 1 104 ? 34.145 22.055 10.164 1.00 19.67 132 LEU B CA 1
ATOM 2719 C C . LEU B 1 104 ? 35.379 21.152 10.297 1.00 20.41 132 LEU B C 1
ATOM 2720 O O . LEU B 1 104 ? 35.605 20.271 9.471 1.00 19.81 132 LEU B O 1
ATOM 2725 N N . THR B 1 105 ? 36.197 21.404 11.314 1.00 18.31 133 THR B N 1
ATOM 2726 C CA . THR B 1 105 ? 37.373 20.575 11.543 1.00 16.84 133 THR B CA 1
ATOM 2727 C C . THR B 1 105 ? 36.971 19.123 11.779 1.00 18.26 133 THR B C 1
ATOM 2728 O O . THR B 1 105 ? 37.590 18.215 11.233 1.00 18.79 133 THR B O 1
ATOM 2732 N N . LYS B 1 106 ? 35.921 18.897 12.569 1.00 18.23 134 LYS B N 1
ATOM 2733 C CA . LYS B 1 106 ? 35.449 17.522 12.762 1.00 19.23 134 LYS B CA 1
ATOM 2734 C C . LYS B 1 106 ? 34.983 16.913 11.443 1.00 19.29 134 LYS B C 1
ATOM 2735 O O . LYS B 1 106 ? 35.297 15.758 11.141 1.00 20.67 134 LYS B O 1
ATOM 2741 N N . GLN B 1 107 ? 34.221 17.685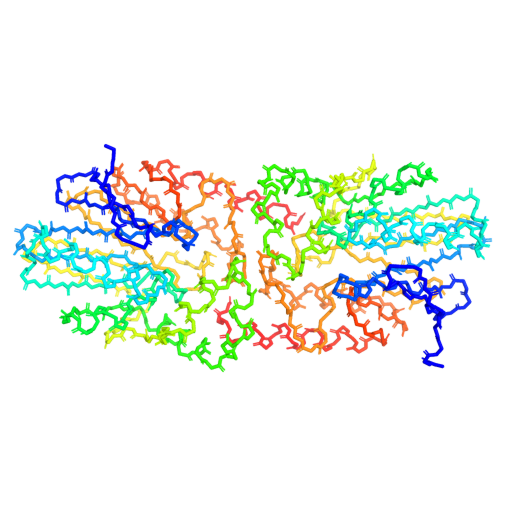 10.668 1.00 20.72 135 GLN B N 1
ATOM 2742 C CA . GLN B 1 107 ? 33.713 17.214 9.376 1.00 20.65 135 GLN B CA 1
ATOM 2743 C C . GLN B 1 107 ? 34.856 16.834 8.427 1.00 20.59 135 GLN B C 1
ATOM 2744 O O . GLN B 1 107 ? 34.819 15.783 7.779 1.00 22.55 135 GLN B O 1
ATOM 2750 N N . LEU B 1 108 ? 35.876 17.689 8.349 1.00 19.83 136 LEU B N 1
ATOM 2751 C CA . LEU B 1 108 ? 36.982 17.441 7.420 1.00 20.97 136 LEU B CA 1
ATOM 2752 C C . LEU B 1 108 ? 37.837 16.249 7.865 1.00 20.41 136 LEU B C 1
ATOM 2753 O O . LEU B 1 108 ? 38.362 15.515 7.030 1.00 20.95 136 LEU B O 1
ATOM 2758 N N . ARG B 1 109 ? 37.986 16.062 9.175 1.00 18.38 137 ARG B N 1
ATOM 2759 C CA . ARG B 1 109 ? 38.708 14.896 9.683 1.00 18.82 137 ARG B CA 1
ATOM 2760 C C . ARG B 1 109 ? 37.928 13.616 9.351 1.00 20.65 137 ARG B C 1
ATOM 2761 O O . ARG B 1 109 ? 38.503 12.632 8.895 1.00 23.27 137 ARG B O 1
ATOM 2769 N N . LEU B 1 110 ? 36.616 13.634 9.554 1.00 20.15 138 LEU B N 1
ATOM 2770 C CA . LEU B 1 110 ? 35.807 12.469 9.203 1.00 22.54 138 LEU B CA 1
ATOM 2771 C C . LEU B 1 110 ? 35.886 12.168 7.699 1.00 26.34 138 LEU B C 1
ATOM 2772 O O . LEU B 1 110 ? 35.939 11.002 7.300 1.00 27.90 138 LEU B O 1
ATOM 2777 N N . GLU B 1 111 ? 35.901 13.213 6.866 1.00 22.69 139 GLU B N 1
ATOM 2778 C CA . GLU B 1 111 ? 36.028 13.017 5.419 1.00 23.89 139 GLU B CA 1
ATOM 2779 C C . GLU B 1 111 ? 37.400 12.450 5.057 1.00 24.82 139 GLU B C 1
ATOM 2780 O O . GLU B 1 111 ? 37.505 11.533 4.233 1.00 30.28 139 GLU B O 1
ATOM 2786 N N . GLU B 1 112 ? 38.443 12.994 5.681 1.00 24.08 140 GLU B N 1
ATOM 2787 C CA . GLU B 1 112 ? 39.803 12.533 5.438 1.00 22.29 140 GLU B CA 1
ATOM 2788 C C . GLU B 1 112 ? 39.970 11.064 5.826 1.00 32.17 140 GLU B C 1
ATOM 2789 O O . GLU B 1 112 ? 40.698 10.322 5.164 1.00 29.38 140 GLU B O 1
ATOM 2795 N N . ASN B 1 113 ? 39.276 10.641 6.881 1.00 25.03 141 ASN B N 1
ATOM 2796 C CA . ASN B 1 113 ? 39.369 9.255 7.341 1.00 28.68 141 ASN B CA 1
ATOM 2797 C C . ASN B 1 113 ? 38.798 8.247 6.341 1.00 32.64 141 ASN B C 1
ATOM 2798 O O . ASN B 1 113 ? 39.081 7.055 6.435 1.00 33.14 141 ASN B O 1
ATOM 2803 N N . LYS B 1 114 ? 37.995 8.721 5.393 1.00 29.61 142 LYS B N 1
ATOM 2804 C CA . LYS B 1 114 ? 37.407 7.833 4.383 1.00 33.89 142 LYS B CA 1
ATOM 2805 C C . LYS B 1 114 ? 38.415 7.458 3.294 1.00 37.91 142 LYS B C 1
ATOM 2806 O O . LYS B 1 114 ? 38.223 6.488 2.561 1.00 40.25 142 LYS B O 1
ATOM 2812 N N . LYS B 1 115 ? 39.483 8.239 3.185 1.00 34.17 143 LYS B N 1
ATOM 2813 C CA . LYS B 1 115 ? 40.514 7.998 2.183 1.00 39.32 143 LYS B CA 1
ATOM 2814 C C . LYS B 1 115 ? 41.293 6.726 2.501 1.00 44.98 143 LYS B C 1
ATOM 2815 O O . LYS B 1 115 ? 41.435 6.354 3.667 1.00 40.99 143 LYS B O 1
ATOM 2821 N N . ASP B 1 116 ? 41.808 6.074 1.462 1.00 40.03 144 ASP B N 1
ATOM 2822 C CA . ASP B 1 116 ? 42.587 4.849 1.627 1.00 44.10 144 ASP B CA 1
ATOM 2823 C C . ASP B 1 116 ? 43.836 5.088 2.470 1.00 45.12 144 ASP B C 1
ATOM 2824 O O . ASP B 1 116 ? 44.680 5.918 2.123 1.00 42.07 144 ASP B O 1
ATOM 2829 N N . ARG B 1 117 ? 43.939 4.373 3.590 1.00 38.84 145 ARG B N 1
ATOM 2830 C CA . ARG B 1 117 ? 45.036 4.592 4.541 1.00 46.08 145 ARG B CA 1
ATOM 2831 C C . ARG B 1 117 ? 46.416 4.284 3.946 1.00 36.63 145 ARG B C 1
ATOM 2832 O O . ARG B 1 117 ? 47.377 5.019 4.175 1.00 39.04 145 ARG B O 1
ATOM 2840 N N . ILE B 1 118 ? 46.522 3.173 3.222 1.00 41.19 146 ILE B N 1
ATOM 2841 C CA . ILE B 1 118 ? 47.816 2.742 2.694 1.00 46.49 146 ILE B CA 1
ATOM 2842 C C . ILE B 1 118 ? 48.389 3.732 1.682 1.00 52.35 146 ILE B C 1
ATOM 2843 O O . ILE B 1 118 ? 49.573 4.081 1.739 1.00 53.67 146 ILE B O 1
ATOM 2848 N N . LYS B 1 119 ? 47.541 4.183 0.762 1.00 56.97 147 LYS B N 1
ATOM 2849 C CA . LYS B 1 119 ? 47.942 5.151 -0.254 1.00 54.39 147 LYS B CA 1
ATOM 2850 C C . LYS B 1 119 ? 48.404 6.459 0.380 1.00 52.31 147 LYS B C 1
ATOM 2851 O O . LYS B 1 119 ? 49.413 7.034 -0.032 1.00 53.78 147 LYS B O 1
ATOM 2857 N N . ALA B 1 120 ? 47.676 6.913 1.395 1.00 47.05 148 ALA B N 1
ATOM 2858 C CA . ALA B 1 120 ? 48.008 8.160 2.074 1.00 45.25 148 ALA B CA 1
ATOM 2859 C C . ALA B 1 120 ? 49.342 8.065 2.811 1.00 47.52 148 ALA B C 1
ATOM 2860 O O . ALA B 1 120 ? 50.089 9.042 2.893 1.00 48.57 148 ALA B O 1
ATOM 2862 N N . ALA B 1 121 ? 49.641 6.886 3.347 1.00 41.72 149 ALA B N 1
ATOM 2863 C CA . ALA B 1 121 ? 50.855 6.696 4.133 1.00 45.35 149 ALA B CA 1
ATOM 2864 C C . ALA B 1 121 ? 52.099 6.605 3.248 1.00 52.64 149 ALA B C 1
ATOM 2865 O O . ALA B 1 121 ? 53.225 6.767 3.724 1.00 51.91 149 ALA B O 1
ATOM 2867 N N . GLU B 1 122 ? 51.893 6.344 1.961 1.00 54.67 150 GLU B N 1
ATOM 2868 C CA . GLU B 1 122 ? 53.007 6.190 1.031 1.00 63.24 150 GLU B CA 1
ATOM 2869 C C . GLU B 1 122 ? 53.777 7.500 0.860 1.00 69.15 150 GLU B C 1
ATOM 2870 O O . GLU B 1 122 ? 54.933 7.502 0.436 1.00 70.92 150 GLU B O 1
ATOM 2876 N N . PHE B 1 123 ? 53.131 8.609 1.207 1.00 61.30 151 PHE B N 1
ATOM 2877 C CA . PHE B 1 123 ? 53.722 9.929 1.038 1.00 65.54 151 PHE B CA 1
ATOM 2878 C C . PHE B 1 123 ? 54.622 10.341 2.206 1.00 65.91 151 PHE B C 1
ATOM 2879 O O . PHE B 1 123 ? 55.059 11.489 2.281 1.00 68.08 151 PHE B O 1
ATOM 2887 N N . TYR B 1 124 ? 54.913 9.407 3.108 1.00 61.55 152 TYR B N 1
ATOM 2888 C CA . TYR B 1 124 ? 55.793 9.707 4.234 1.00 55.53 152 TYR B CA 1
ATOM 2889 C C . TYR B 1 124 ? 57.226 9.278 3.956 1.00 63.70 152 TYR B C 1
ATOM 2890 O O . TYR B 1 124 ? 57.476 8.343 3.189 1.00 57.74 152 TYR B O 1
ATOM 2899 N N . LYS B 1 125 ? 58.155 9.976 4.602 1.00 69.73 153 LYS B N 1
ATOM 2900 C CA . LYS B 1 125 ? 59.576 9.901 4.278 1.00 74.59 153 LYS B CA 1
ATOM 2901 C C . LYS B 1 125 ? 60.172 8.505 4.424 1.00 68.32 153 LYS B C 1
ATOM 2902 O O . LYS B 1 125 ? 60.702 7.953 3.460 1.00 71.02 153 LYS B O 1
ATOM 2908 N N . ASN B 1 126 ? 60.085 7.926 5.615 1.00 56.37 154 ASN B N 1
ATOM 2909 C CA . ASN B 1 126 ? 60.705 6.630 5.815 1.00 55.76 154 ASN B CA 1
ATOM 2910 C C . ASN B 1 126 ? 59.741 5.607 6.378 1.00 47.88 154 ASN B C 1
ATOM 2911 O O . ASN B 1 126 ? 58.622 5.926 6.793 1.00 43.11 154 ASN B O 1
ATOM 2916 N N . GLU B 1 127 ? 60.215 4.373 6.427 1.00 44.89 155 GLU B N 1
ATOM 2917 C CA . GLU B 1 127 ? 59.365 3.249 6.751 1.00 46.54 155 GLU B CA 1
ATOM 2918 C C . GLU B 1 127 ? 58.884 3.291 8.206 1.00 38.35 155 GLU B C 1
ATOM 2919 O O . GLU B 1 127 ? 57.761 2.883 8.509 1.00 38.00 155 GLU B O 1
ATOM 2925 N N . ASP B 1 128 ? 59.738 3.766 9.106 1.00 38.89 156 ASP B N 1
ATOM 2926 C CA . ASP B 1 128 ? 59.383 3.853 10.520 1.00 42.73 156 ASP B CA 1
ATOM 2927 C C . ASP B 1 128 ? 58.252 4.852 10.764 1.00 42.20 156 ASP B C 1
ATOM 2928 O O . ASP B 1 128 ? 57.323 4.583 11.534 1.00 35.86 156 ASP B O 1
ATOM 2933 N N . LEU B 1 129 ? 58.322 6.001 10.099 1.00 30.22 157 LEU B N 1
ATOM 2934 C CA . LEU B 1 129 ? 57.277 7.009 10.232 1.00 29.09 157 LEU B CA 1
ATOM 2935 C C . LEU B 1 129 ? 55.969 6.529 9.607 1.00 29.30 157 LEU B C 1
ATOM 2936 O O . LEU B 1 129 ? 54.890 6.776 10.137 1.00 29.17 157 LEU B O 1
ATOM 2941 N N . LYS B 1 130 ? 56.083 5.844 8.474 1.00 33.54 158 LYS B N 1
ATOM 2942 C CA . LYS B 1 130 ? 54.930 5.284 7.786 1.00 35.33 158 LYS B CA 1
ATOM 2943 C C . LYS B 1 130 ? 54.198 4.308 8.706 1.00 35.70 158 LYS B C 1
ATOM 2944 O O . LYS B 1 130 ? 52.970 4.334 8.814 1.00 32.56 158 LYS B O 1
ATOM 2950 N N . ARG B 1 131 ? 54.970 3.458 9.373 1.00 34.35 159 ARG B N 1
ATOM 2951 C CA . ARG B 1 131 ? 54.435 2.478 10.308 1.00 33.93 159 ARG B CA 1
ATOM 2952 C C . ARG B 1 131 ? 53.702 3.146 11.467 1.00 28.94 159 ARG B C 1
ATOM 2953 O O . ARG B 1 131 ? 52.627 2.706 11.869 1.00 28.16 159 ARG B O 1
ATOM 2961 N N . ARG B 1 132 ? 54.277 4.218 12.000 1.00 25.77 160 ARG B N 1
ATOM 2962 C CA . ARG B 1 132 ? 53.638 4.934 13.103 1.00 24.29 160 ARG B CA 1
ATOM 2963 C C . ARG B 1 132 ? 52.320 5.574 12.679 1.00 29.40 160 ARG B C 1
ATOM 2964 O O . ARG B 1 132 ? 51.337 5.537 13.430 1.00 27.16 160 ARG B O 1
ATOM 2972 N N . ILE B 1 133 ? 52.296 6.154 11.480 1.00 23.40 161 ILE B N 1
ATOM 2973 C CA . ILE B 1 133 ? 51.070 6.776 10.974 1.00 23.64 161 ILE B CA 1
ATOM 2974 C C . ILE B 1 133 ? 49.963 5.711 10.836 1.00 24.85 161 ILE B C 1
ATOM 2975 O O . ILE B 1 133 ? 48.816 5.921 11.254 1.00 27.28 161 ILE B O 1
ATOM 2980 N N . LEU B 1 134 ? 50.324 4.548 10.314 1.00 26.90 162 LEU B N 1
ATOM 2981 C CA . LEU B 1 134 ? 49.332 3.494 10.086 1.00 26.20 162 LEU B CA 1
ATOM 2982 C C . LEU B 1 134 ? 48.879 2.796 11.373 1.00 29.41 162 LEU B C 1
ATOM 2983 O O . LEU B 1 134 ? 47.827 2.158 11.406 1.00 28.51 162 LEU B O 1
ATOM 2988 N N . SER B 1 135 ? 49.669 2.924 12.429 1.00 23.45 163 SER B N 1
ATOM 2989 C CA . SER B 1 135 ? 49.350 2.309 13.709 1.00 27.33 163 SER B CA 1
ATOM 2990 C C . SER B 1 135 ? 48.432 3.186 14.562 1.00 26.89 163 SER B C 1
ATOM 2991 O O . SER B 1 135 ? 47.893 2.716 15.561 1.00 25.12 163 SER B O 1
ATOM 2994 N N . SER B 1 136 ? 48.216 4.433 14.145 1.00 20.77 164 SER B N 1
ATOM 2995 C CA . SER B 1 136 ? 47.284 5.319 14.850 1.00 19.56 164 SER B CA 1
ATOM 2996 C C . SER B 1 136 ? 45.991 5.465 14.050 1.00 23.04 164 SER B C 1
ATOM 2997 O O . SER B 1 136 ? 45.966 5.188 12.849 1.00 24.18 164 SER B O 1
ATOM 3000 N N . HIS B 1 137 ? 44.908 5.845 14.729 1.00 19.18 165 HIS B N 1
ATOM 3001 C CA . HIS B 1 137 ? 43.591 5.900 14.084 1.00 20.90 165 HIS B CA 1
ATOM 3002 C C . HIS B 1 137 ? 42.962 7.245 14.393 1.00 24.92 165 HIS B C 1
ATOM 3003 O O . HIS B 1 137 ? 42.241 7.390 15.364 1.00 26.16 165 HIS B O 1
ATOM 3010 N N . PRO B 1 138 ? 43.266 8.241 13.567 1.00 21.98 166 PRO B N 1
ATOM 3011 C CA . PRO B 1 138 ? 42.893 9.613 13.933 1.00 22.09 166 PRO B CA 1
ATOM 3012 C C . PRO B 1 138 ? 41.381 9.776 14.058 1.00 19.70 166 PRO B C 1
ATOM 3013 O O . PRO B 1 138 ? 40.619 9.196 13.286 1.00 21.17 166 PRO B O 1
ATOM 3017 N N . VAL B 1 139 ? 40.970 10.526 15.076 1.00 20.48 167 VAL B N 1
ATOM 3018 C CA . VAL B 1 139 ? 39.547 10.753 15.347 1.00 17.69 167 VAL B CA 1
ATOM 3019 C C . VAL B 1 139 ? 39.312 12.239 15.549 1.00 17.53 167 VAL B C 1
ATOM 3020 O O . VAL B 1 139 ? 40.232 12.973 15.925 1.00 17.63 167 VAL B O 1
ATOM 3024 N N . PRO B 1 140 ? 38.079 12.697 15.301 1.00 18.79 168 PRO B N 1
ATOM 3025 C CA . PRO B 1 140 ? 37.808 14.106 15.596 1.00 17.67 168 PRO B CA 1
ATOM 3026 C C . PRO B 1 140 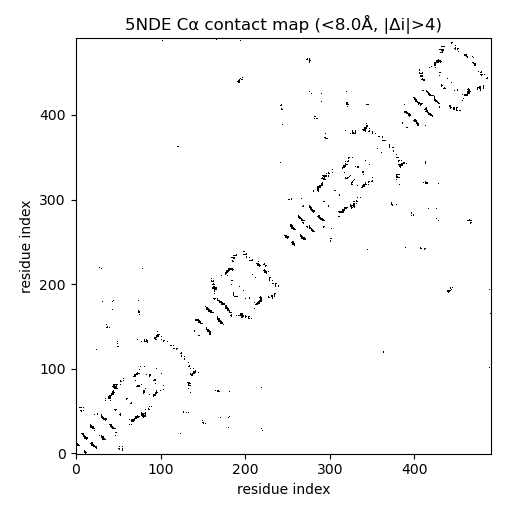? 37.641 14.334 17.100 1.00 18.39 168 PRO B C 1
ATOM 3027 O O . PRO B 1 140 ? 37.534 13.363 17.875 1.00 19.64 168 PRO B O 1
ATOM 3031 N N . ALA B 1 141 ? 37.569 15.605 17.487 1.00 20.09 169 ALA B N 1
ATOM 3032 C CA . ALA B 1 141 ? 37.300 16.000 18.862 1.00 20.38 169 ALA B CA 1
ATOM 3033 C C . ALA B 1 141 ? 35.916 15.533 19.337 1.00 19.39 169 ALA B C 1
ATOM 3034 O O . ALA B 1 141 ? 34.979 15.376 18.537 1.00 21.13 169 ALA B O 1
ATOM 3036 N N . ASP B 1 142 ? 35.791 15.351 20.654 1.00 20.07 170 ASP B N 1
ATOM 3037 C CA . ASP B 1 142 ? 34.530 14.950 21.293 1.00 20.02 170 ASP B CA 1
ATOM 3038 C C . ASP B 1 142 ? 33.512 16.085 21.394 1.00 23.90 170 ASP B C 1
ATOM 3039 O O . ASP B 1 142 ? 32.303 15.855 21.534 1.00 25.59 170 ASP B O 1
ATOM 3044 N N . ASN B 1 143 ? 34.019 17.308 21.368 1.00 20.90 171 ASN B N 1
ATOM 3045 C CA . ASN B 1 143 ? 33.197 18.509 21.553 1.00 22.29 171 ASN B CA 1
ATOM 3046 C C . ASN B 1 143 ? 33.408 19.507 20.426 1.00 20.72 171 ASN B C 1
ATOM 3047 O O . ASN B 1 143 ? 34.554 19.753 20.043 1.00 21.41 171 ASN B O 1
ATOM 3052 N N . VAL B 1 144 ? 32.332 20.082 19.889 1.00 23.98 172 VAL B N 1
ATOM 3053 C CA . VAL B 1 144 ? 32.517 21.052 18.804 1.00 22.03 172 VAL B CA 1
ATOM 3054 C C . VAL B 1 144 ? 31.835 22.392 19.046 1.00 21.89 172 VAL B C 1
ATOM 3055 O O . VAL B 1 144 ? 30.828 22.491 19.763 1.00 23.09 172 VAL B O 1
ATOM 3059 N N . PHE B 1 145 ? 32.387 23.422 18.418 1.00 21.24 173 PHE B N 1
ATOM 3060 C CA . PHE B 1 145 ? 31.755 24.742 18.390 1.00 24.55 173 PHE B CA 1
ATOM 3061 C C . PHE B 1 145 ? 31.531 25.158 16.931 1.00 25.25 173 PHE B C 1
ATOM 3062 O O . PHE B 1 145 ? 32.197 24.642 16.031 1.00 23.00 173 PHE B O 1
ATOM 3070 N N . ASP B 1 146 ? 30.586 26.065 16.694 1.00 24.11 174 ASP B N 1
ATOM 3071 C CA . ASP B 1 146 ? 30.369 26.598 15.345 1.00 24.74 174 ASP B CA 1
ATOM 3072 C C . ASP B 1 146 ? 31.561 27.437 14.913 1.00 27.58 174 ASP B C 1
ATOM 3073 O O . ASP B 1 146 ? 31.959 28.368 15.607 1.00 26.34 174 ASP B O 1
ATOM 3078 N N . LEU B 1 147 ? 32.134 27.081 13.769 1.00 25.23 175 LEU B N 1
ATOM 3079 C CA . LEU B 1 147 ? 33.347 27.720 13.266 1.00 25.00 175 LEU B CA 1
ATOM 3080 C C . LEU B 1 147 ? 33.247 29.244 13.308 1.00 24.73 175 LEU B C 1
ATOM 3081 O O . LEU B 1 147 ? 34.147 29.915 13.811 1.00 24.19 175 LEU B O 1
ATOM 3086 N N . LYS B 1 148 ? 32.153 29.798 12.790 1.00 24.20 176 LYS B N 1
ATOM 3087 C CA . LYS B 1 148 ? 32.086 31.256 12.656 1.00 25.63 176 LYS B CA 1
ATOM 3088 C C . LYS B 1 148 ? 31.922 31.962 14.007 1.00 32.84 176 LYS B C 1
ATOM 3089 O O . LYS B 1 148 ? 32.356 33.100 14.171 1.00 30.08 176 LYS B O 1
ATOM 3095 N N . GLN B 1 149 ? 31.383 31.256 14.992 1.00 28.83 177 GLN B N 1
ATOM 3096 C CA . GLN B 1 149 ? 31.230 31.812 16.334 1.00 32.94 177 GLN B CA 1
ATOM 3097 C C . GLN B 1 149 ? 32.516 31.759 17.147 1.00 28.69 177 GLN B C 1
ATOM 3098 O O . GLN B 1 149 ? 32.760 32.632 17.984 1.00 29.45 177 GLN B O 1
ATOM 3104 N N . GLY B 1 150 ? 33.339 30.746 16.890 1.00 24.08 178 GLY B N 1
ATOM 3105 C CA . GLY B 1 150 ? 34.509 30.505 17.719 1.00 25.65 178 GLY B CA 1
ATOM 3106 C C . GLY B 1 150 ? 34.046 30.065 19.098 1.00 24.28 178 GLY B C 1
ATOM 3107 O O . GLY B 1 150 ? 32.903 29.652 19.274 1.00 24.83 178 GLY B O 1
ATOM 3108 N N . LYS B 1 151 ? 34.936 30.129 20.079 1.00 21.17 179 LYS B N 1
ATOM 3109 C CA . LYS B 1 151 ? 34.577 29.739 21.430 1.00 23.84 179 LYS B CA 1
ATOM 3110 C C . LYS B 1 151 ? 35.540 30.403 22.398 1.00 24.90 179 LYS B C 1
ATOM 3111 O O . LYS B 1 151 ? 36.739 30.495 22.116 1.00 23.38 179 LYS B O 1
ATOM 3117 N N . VAL B 1 152 ? 35.016 30.894 23.517 1.00 25.09 180 VAL B N 1
ATOM 3118 C CA . VAL B 1 152 ? 35.873 31.382 24.585 1.00 21.05 180 VAL B CA 1
ATOM 3119 C C . VAL B 1 152 ? 35.694 30.506 25.830 1.00 26.06 180 VAL B C 1
ATOM 3120 O O . VAL B 1 152 ? 34.579 30.354 26.353 1.00 25.44 180 VAL B O 1
ATOM 3124 N N . PHE B 1 153 ? 36.807 29.939 26.298 1.00 21.91 181 PHE B N 1
ATOM 3125 C CA . PHE B 1 153 ? 36.860 29.201 27.553 1.00 23.77 181 PHE B CA 1
ATOM 3126 C C . PHE B 1 153 ? 37.154 30.175 28.676 1.00 27.61 181 PHE B C 1
ATOM 3127 O O . PHE B 1 153 ? 37.898 31.137 28.484 1.00 23.81 181 PHE B O 1
ATOM 3135 N N . SER B 1 154 ? 36.590 29.910 29.852 1.00 24.50 182 SER B N 1
ATOM 3136 C CA . SER B 1 154 ? 36.886 30.694 31.037 1.00 23.73 182 SER B CA 1
ATOM 3137 C C . SER B 1 154 ? 37.257 29.750 32.167 1.00 28.16 182 SER B C 1
ATOM 3138 O O . SER B 1 154 ? 36.407 29.027 32.684 1.00 27.56 182 SER B O 1
ATOM 3141 N N . PHE B 1 155 ? 38.535 29.753 32.532 1.00 24.77 183 PHE B N 1
ATOM 3142 C CA . PHE B 1 155 ? 39.032 28.905 33.609 1.00 23.37 183 PHE B CA 1
ATOM 3143 C C . PHE B 1 155 ? 39.271 29.755 34.847 1.00 24.84 183 PHE B C 1
ATOM 3144 O O . PHE B 1 155 ? 40.332 30.364 34.994 1.00 29.01 183 PHE B O 1
ATOM 3152 N N . SER B 1 156 ? 38.267 29.802 35.728 1.00 27.17 184 SER B N 1
ATOM 3153 C CA . SER B 1 156 ? 38.263 30.723 36.858 1.00 34.22 184 SER B CA 1
ATOM 3154 C C . SER B 1 156 ? 38.588 32.147 36.389 1.00 32.56 184 SER B C 1
ATOM 3155 O O . SER B 1 156 ? 39.488 32.789 36.929 1.00 30.95 184 SER B O 1
ATOM 3158 N N . ASN B 1 157 ? 37.859 32.600 35.365 1.00 30.26 185 ASN B N 1
ATOM 3159 C CA . ASN B 1 157 ? 37.980 33.943 34.771 1.00 34.02 185 ASN B CA 1
ATOM 3160 C C . ASN B 1 157 ? 39.240 34.185 33.939 1.00 32.31 185 ASN B C 1
ATOM 3161 O O . ASN B 1 157 ? 39.458 35.296 33.458 1.00 35.39 185 ASN B O 1
ATOM 3166 N N . GLU B 1 158 ? 40.061 33.158 33.763 1.00 28.86 186 GLU B N 1
ATOM 3167 C CA . GLU B 1 158 ? 41.186 33.259 32.843 1.00 28.45 186 GLU B CA 1
ATOM 3168 C C . GLU B 1 158 ? 40.727 32.791 31.467 1.00 25.30 186 GLU B C 1
ATOM 3169 O O . GLU B 1 158 ? 40.330 31.637 31.296 1.00 25.79 186 GLU B O 1
ATOM 3175 N N . LEU B 1 159 ? 40.753 33.704 30.496 1.00 24.64 187 LEU B N 1
ATOM 3176 C CA . LEU B 1 159 ? 40.158 33.455 29.184 1.00 23.69 187 LEU B CA 1
ATOM 3177 C C . LEU B 1 159 ? 41.092 32.800 28.183 1.00 26.55 187 LEU B C 1
ATOM 3178 O O . LEU B 1 159 ? 42.276 33.130 28.111 1.00 24.93 187 LEU B O 1
ATOM 3183 N N . VAL B 1 160 ? 40.524 31.910 27.376 1.00 21.32 188 VAL B N 1
ATOM 3184 C CA . VAL B 1 160 ? 41.220 31.325 26.231 1.00 21.24 188 VAL B CA 1
ATOM 3185 C C . VAL B 1 160 ? 40.283 31.452 25.042 1.00 25.69 188 VAL B C 1
ATOM 3186 O O . VAL B 1 160 ? 39.213 30.833 25.020 1.00 23.02 188 VAL B O 1
ATOM 3190 N N . GLU B 1 161 ? 40.685 32.251 24.056 1.00 23.22 189 GLU B N 1
ATOM 3191 C CA . GLU B 1 161 ? 39.802 32.644 22.949 1.00 22.88 189 GLU B CA 1
ATOM 3192 C C . GLU B 1 161 ? 40.126 31.908 21.658 1.00 23.62 189 GLU B C 1
ATOM 3193 O O . GLU B 1 161 ? 41.237 32.028 21.150 1.00 24.71 189 GLU B O 1
ATOM 3199 N N . VAL B 1 162 ? 39.159 31.180 21.109 1.00 18.91 190 VAL B N 1
ATOM 3200 C CA . VAL B 1 162 ? 39.373 30.481 19.838 1.00 17.97 190 VAL B CA 1
ATOM 3201 C C . VAL B 1 162 ? 38.566 31.175 18.748 1.00 21.88 190 VAL B C 1
ATOM 3202 O O . VAL B 1 162 ? 37.373 31.435 18.926 1.00 22.91 190 VAL B O 1
ATOM 3206 N N . SER B 1 163 ? 39.200 31.515 17.632 1.00 20.09 191 SER B N 1
ATOM 3207 C CA . SER B 1 163 ? 38.453 32.231 16.596 1.00 23.20 191 SER B CA 1
ATOM 3208 C C . SER B 1 163 ? 38.904 31.878 15.192 1.00 24.30 191 SER B C 1
ATOM 3209 O O . SER B 1 163 ? 40.032 31.433 14.977 1.00 22.84 191 SER B O 1
ATOM 3212 N N . PHE B 1 164 ? 37.992 32.084 14.247 1.00 21.76 192 PHE B N 1
ATOM 3213 C CA . PHE B 1 164 ? 38.235 31.801 12.832 1.00 20.62 192 PHE B CA 1
ATOM 3214 C C . PHE B 1 164 ? 38.486 33.111 12.084 1.00 23.24 192 PHE B C 1
ATOM 3215 O O . PHE B 1 164 ? 37.588 33.952 11.982 1.00 24.50 192 PHE B O 1
ATOM 3223 N N . PRO B 1 165 ? 39.717 33.311 11.588 1.00 20.36 193 PRO B N 1
ATOM 3224 C CA . PRO B 1 165 ? 40.045 34.557 10.888 1.00 22.65 193 PRO B CA 1
ATOM 3225 C C . PRO B 1 165 ? 39.768 34.482 9.389 1.00 23.83 193 PRO B C 1
ATOM 3226 O O . PRO B 1 165 ? 39.995 35.456 8.670 1.00 25.18 193 PRO B O 1
ATOM 3230 N N . GLY B 1 166 ? 39.305 33.326 8.924 1.00 23.24 194 GLY B N 1
ATOM 3231 C CA . GLY B 1 166 ? 39.112 33.108 7.503 1.00 22.75 194 GLY B CA 1
ATOM 3232 C C . GLY B 1 166 ? 40.030 32.003 7.011 1.00 21.45 194 GLY B C 1
ATOM 3233 O O . GLY B 1 166 ? 41.018 31.660 7.667 1.00 21.56 194 GLY B O 1
ATOM 3234 N N . PRO B 1 167 ? 39.720 31.437 5.840 1.00 20.86 195 PRO B N 1
ATOM 3235 C CA . PRO B 1 167 ? 40.566 30.355 5.335 1.00 22.30 195 PRO B CA 1
ATOM 3236 C C . PRO B 1 167 ? 41.953 30.854 4.933 1.00 22.52 195 PRO B C 1
ATOM 3237 O O . PRO B 1 167 ? 42.124 32.005 4.513 1.00 22.40 195 PRO B O 1
ATOM 3241 N N . ALA B 1 168 ? 42.941 29.980 5.063 1.00 20.42 196 ALA B N 1
ATOM 3242 C CA . ALA B 1 168 ? 44.313 30.360 4.754 1.00 21.18 196 ALA B CA 1
ATOM 3243 C C . ALA B 1 168 ? 45.102 29.098 4.445 1.00 22.24 196 ALA B C 1
ATOM 3244 O O . ALA B 1 168 ? 44.989 28.547 3.350 1.00 21.12 196 ALA B O 1
ATOM 3246 N N . HIS B 1 169 ? 45.857 28.604 5.417 1.00 18.28 197 HIS B N 1
ATOM 3247 C CA . HIS B 1 169 ? 46.544 27.320 5.269 1.00 19.31 197 HIS B CA 1
ATOM 3248 C C . HIS B 1 169 ? 45.566 26.176 5.013 1.00 20.88 197 HIS B C 1
ATOM 3249 O O . HIS B 1 169 ? 45.845 25.271 4.232 1.00 20.10 197 HIS B O 1
ATOM 3256 N N . SER B 1 170 ? 44.415 26.228 5.677 1.00 19.16 198 SER B N 1
ATOM 3257 C CA . SER B 1 170 ? 43.370 25.223 5.484 1.00 18.58 198 SER B CA 1
ATOM 3258 C C . SER B 1 170 ? 42.018 25.933 5.580 1.00 21.02 198 SER B C 1
ATOM 3259 O O . SER B 1 170 ? 41.961 27.090 6.003 1.00 20.66 198 SER B O 1
ATOM 3262 N N . PRO B 1 171 ? 40.930 25.272 5.151 1.00 21.01 199 PRO B N 1
ATOM 3263 C CA . PRO B 1 171 ? 39.621 25.949 5.174 1.00 19.78 199 PRO B CA 1
ATOM 3264 C C . PRO B 1 171 ? 39.100 26.251 6.570 1.00 19.14 199 PRO B C 1
ATOM 3265 O O . PRO B 1 171 ? 38.272 27.158 6.734 1.00 21.55 199 PRO B O 1
ATOM 3269 N N . ASP B 1 172 ? 39.614 25.508 7.546 1.00 17.77 200 ASP B N 1
ATOM 3270 C CA . ASP B 1 172 ? 39.102 25.480 8.905 1.00 19.75 200 ASP B CA 1
ATOM 3271 C C . ASP B 1 172 ? 40.079 26.042 9.939 1.00 20.71 200 ASP B C 1
ATOM 3272 O O . ASP B 1 172 ? 39.821 25.920 11.144 1.00 20.63 200 ASP B O 1
ATOM 3277 N N . ASN B 1 173 ? 41.204 26.621 9.510 1.00 19.51 201 ASN B N 1
ATOM 3278 C CA . ASN B 1 173 ? 42.218 26.961 10.510 1.00 16.72 201 ASN B CA 1
ATOM 3279 C C . ASN B 1 173 ? 41.720 28.011 11.507 1.00 19.79 201 ASN B C 1
ATOM 3280 O O . ASN B 1 173 ? 41.146 29.036 11.125 1.00 19.06 201 ASN B O 1
ATOM 3285 N N . VAL B 1 174 ? 41.904 27.715 12.794 1.00 18.06 202 VAL B N 1
ATOM 3286 C CA . VAL B 1 174 ? 41.565 28.672 13.847 1.00 17.56 202 VAL B CA 1
ATOM 3287 C C . VAL B 1 174 ? 42.793 29.059 14.651 1.00 20.22 202 VAL B C 1
ATOM 3288 O O . VAL B 1 174 ? 43.804 28.355 14.649 1.00 19.70 202 VAL B O 1
ATOM 3292 N N . VAL B 1 175 ? 42.694 30.187 15.346 1.00 18.07 203 VAL B N 1
ATOM 3293 C CA . VAL B 1 175 ? 43.775 30.639 16.207 1.00 17.69 203 VAL B CA 1
ATOM 3294 C C . VAL B 1 175 ? 43.304 30.676 17.658 1.00 18.71 203 VAL B C 1
ATOM 3295 O O . VAL B 1 175 ? 42.103 30.724 17.935 1.00 20.17 203 VAL B O 1
ATOM 3299 N N . VAL B 1 176 ? 44.255 30.647 18.580 1.00 18.28 204 VAL B N 1
ATOM 3300 C CA . VAL B 1 176 ? 43.937 30.631 20.004 1.00 19.89 204 VAL B CA 1
ATOM 3301 C C . VAL B 1 176 ? 44.691 31.750 20.708 1.00 21.50 204 VAL B C 1
ATOM 3302 O O . VAL B 1 176 ? 45.921 31.800 20.665 1.00 21.57 204 VAL B O 1
ATOM 3306 N N . 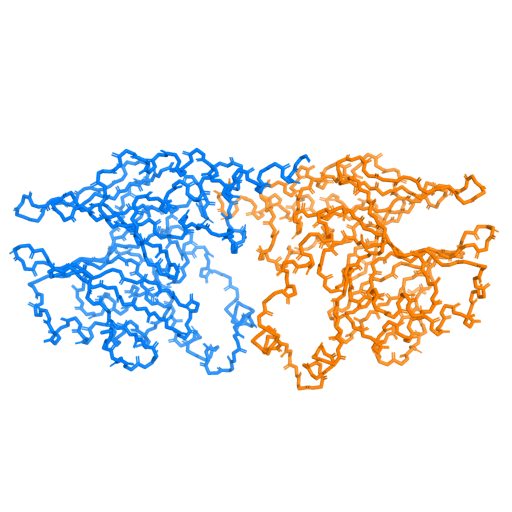TYR B 1 177 ? 43.949 32.645 21.356 1.00 21.44 205 TYR B N 1
ATOM 3307 C CA . TYR B 1 177 ? 44.544 33.813 22.000 1.00 21.22 205 TYR B CA 1
ATOM 3308 C C . TYR B 1 177 ? 44.365 33.759 23.509 1.00 22.96 205 TYR B C 1
ATOM 3309 O O . TYR B 1 177 ? 43.277 33.452 24.002 1.00 23.67 205 TYR B O 1
ATOM 3318 N N . PHE B 1 178 ? 45.446 34.051 24.227 1.00 22.29 206 PHE B N 1
ATOM 3319 C CA . PHE B 1 178 ? 45.460 34.079 25.690 1.00 23.58 206 PHE B CA 1
ATOM 3320 C C . PHE B 1 178 ? 45.693 35.521 26.111 1.00 28.62 206 PHE B C 1
ATOM 3321 O O . PHE B 1 178 ? 46.843 35.979 26.125 1.00 27.77 206 PHE B O 1
ATOM 3329 N N . PRO B 1 179 ? 44.612 36.251 26.440 1.00 25.50 207 PRO B N 1
ATOM 3330 C CA . PRO B 1 179 ? 44.756 37.690 26.714 1.00 26.93 207 PRO B CA 1
ATOM 3331 C C . PRO B 1 179 ? 45.690 37.996 27.884 1.00 33.87 207 PRO B C 1
ATOM 3332 O O . PRO B 1 179 ? 46.382 39.014 27.857 1.00 33.93 207 PRO B O 1
ATOM 3336 N N . LYS B 1 180 ? 45.703 37.146 28.902 1.00 29.29 208 LYS B N 1
ATOM 3337 C CA . LYS B 1 180 ? 46.548 37.393 30.060 1.00 32.46 208 LYS B CA 1
ATOM 3338 C C . LYS B 1 180 ? 48.033 37.404 29.694 1.00 37.39 208 LYS B C 1
ATOM 3339 O O . LYS B 1 180 ? 48.793 38.227 30.204 1.00 35.36 208 LYS B O 1
ATOM 3345 N N . LYS B 1 181 ? 48.431 36.492 28.813 1.00 36.49 209 LYS B N 1
ATOM 3346 C CA . LYS B 1 181 ? 49.829 36.364 28.395 1.00 36.99 209 LYS B CA 1
ATOM 3347 C C . LYS B 1 181 ? 50.160 37.141 27.115 1.00 37.70 209 LYS B C 1
ATOM 3348 O O . LYS B 1 181 ? 51.312 37.171 26.691 1.00 39.26 209 LYS B O 1
ATOM 3354 N N . LYS B 1 182 ? 49.151 37.761 26.508 1.00 31.90 216 LYS B N 1
ATOM 3355 C CA . LYS B 1 182 ? 49.298 38.435 25.217 1.00 32.76 216 LYS B CA 1
ATOM 3356 C C . LYS B 1 182 ? 49.948 37.470 24.221 1.00 33.63 216 LYS B C 1
ATOM 3357 O O . LYS B 1 182 ? 50.858 37.823 23.467 1.00 32.76 216 LYS B O 1
ATOM 3363 N N . LEU B 1 183 ? 49.435 36.249 24.221 1.00 27.01 217 LEU B N 1
ATOM 3364 C CA . LEU B 1 183 ? 50.018 35.138 23.476 1.00 25.33 217 LEU B CA 1
ATOM 3365 C C . LEU B 1 183 ? 49.043 34.614 22.441 1.00 26.01 217 LEU B C 1
ATOM 3366 O O . LEU B 1 183 ? 47.906 34.257 22.758 1.00 23.60 217 LEU B O 1
ATOM 3371 N N . LEU B 1 184 ? 49.501 34.568 21.195 1.00 23.10 218 LEU B N 1
ATOM 3372 C CA . LEU B 1 184 ? 48.679 34.079 20.102 1.00 21.73 218 LEU B CA 1
ATOM 3373 C C . LEU B 1 184 ? 49.265 32.816 19.482 1.00 20.55 218 LEU B C 1
ATOM 3374 O O . LEU B 1 184 ? 50.389 32.829 18.985 1.00 23.54 218 LEU B O 1
ATOM 3379 N N . PHE B 1 185 ? 48.519 31.719 19.535 1.00 18.63 219 PHE B N 1
ATOM 3380 C CA . PHE B 1 185 ? 48.896 30.549 18.754 1.00 20.06 219 PHE B CA 1
ATOM 3381 C C . PHE B 1 185 ? 48.250 30.682 17.383 1.00 22.20 219 PHE B C 1
ATOM 3382 O O . PHE B 1 185 ? 47.044 30.469 17.227 1.00 21.25 219 PHE B O 1
ATOM 3390 N N . GLY B 1 186 ? 49.047 31.063 16.389 1.00 23.72 220 GLY B N 1
ATOM 3391 C CA . GLY B 1 186 ? 48.511 31.269 15.055 1.00 23.57 220 GLY B CA 1
ATOM 3392 C C . GLY B 1 186 ? 48.476 30.000 14.228 1.00 22.81 220 GLY B C 1
ATOM 3393 O O . GLY B 1 186 ? 47.749 29.910 13.242 1.00 22.54 220 GLY B O 1
ATOM 3394 N N . GLY B 1 187 ? 49.269 29.006 14.616 1.00 22.45 221 GLY B N 1
ATOM 3395 C CA . GLY B 1 187 ? 49.242 27.733 13.911 1.00 22.64 221 GLY B CA 1
ATOM 3396 C C . GLY B 1 187 ? 49.783 27.831 12.496 1.00 21.45 221 GLY B C 1
ATOM 3397 O O . GLY B 1 187 ? 50.655 28.660 12.202 1.00 21.59 221 GLY B O 1
ATOM 3398 N N . CYS B 1 188 ? 49.274 26.984 11.611 1.00 20.74 222 CYS B N 1
ATOM 3399 C CA . CYS B 1 188 ? 49.947 26.806 10.331 1.00 25.59 222 CYS B CA 1
ATOM 3400 C C . CYS B 1 188 ? 49.588 27.870 9.290 1.00 22.47 222 CYS B C 1
ATOM 3401 O O . CYS B 1 188 ? 50.121 27.844 8.180 1.00 22.67 222 CYS B O 1
ATOM 3404 N N . MET B 1 189 ? 48.742 28.833 9.659 1.00 21.33 223 MET B N 1
ATOM 3405 C CA . MET B 1 189 ? 48.541 29.999 8.795 1.00 23.48 223 MET B CA 1
ATOM 3406 C C . MET B 1 189 ? 49.601 31.075 9.043 1.00 24.57 223 MET B C 1
ATOM 3407 O O . MET B 1 189 ? 49.628 32.088 8.348 1.00 21.73 223 MET B O 1
ATOM 3412 N N . ILE B 1 190 ? 50.470 30.859 10.031 1.00 21.62 224 ILE B N 1
ATOM 3413 C CA . ILE B 1 190 ? 51.615 31.743 10.236 1.00 21.12 224 ILE B CA 1
ATOM 3414 C C . ILE B 1 190 ? 52.785 31.188 9.434 1.00 25.55 224 ILE B C 1
ATOM 3415 O O . ILE B 1 190 ? 53.290 30.108 9.738 1.00 24.20 224 ILE B O 1
ATOM 3420 N N . LYS B 1 191 ? 53.184 31.910 8.391 1.00 23.78 225 LYS B N 1
ATOM 3421 C CA . LYS B 1 191 ? 54.215 31.454 7.453 1.00 26.65 225 LYS B CA 1
ATOM 3422 C C . LYS B 1 191 ? 55.080 32.641 7.054 1.00 27.95 225 LYS B C 1
ATOM 3423 O O . LYS B 1 191 ? 54.838 33.275 6.026 1.00 29.93 225 LYS B O 1
ATOM 3429 N N . PRO B 1 192 ? 56.094 32.952 7.873 1.00 30.22 226 PRO B N 1
ATOM 3430 C CA . PRO B 1 192 ? 56.867 34.188 7.698 1.00 32.27 226 PRO B CA 1
ATOM 3431 C C . PRO B 1 192 ? 57.898 34.144 6.569 1.00 31.53 226 PRO B C 1
ATOM 3432 O O . PRO B 1 192 ? 58.479 35.182 6.255 1.00 32.17 226 PRO B O 1
ATOM 3436 N N . LYS B 1 193 ? 58.120 32.979 5.967 1.00 33.04 230 LYS B N 1
ATOM 3437 C CA . LYS B 1 193 ? 59.105 32.864 4.892 1.00 36.64 230 LYS B CA 1
ATOM 3438 C C . LYS B 1 193 ? 58.535 32.284 3.597 1.00 31.39 230 LYS B C 1
ATOM 3439 O O . LYS B 1 193 ? 58.775 32.824 2.518 1.00 33.14 230 LYS B O 1
ATOM 3445 N N . GLU B 1 194 ? 57.798 31.180 3.703 1.00 31.03 231 GLU B N 1
ATOM 3446 C CA . GLU B 1 194 ? 57.207 30.538 2.528 1.00 28.85 231 GLU B CA 1
ATOM 3447 C C . GLU B 1 194 ? 55.942 29.788 2.945 1.00 26.45 231 GLU B C 1
ATOM 3448 O O . GLU B 1 194 ? 55.857 29.290 4.069 1.00 29.54 231 GLU B O 1
ATOM 3454 N N . LEU B 1 195 ? 54.957 29.709 2.056 1.00 26.90 232 LEU B N 1
ATOM 3455 C CA . LEU B 1 195 ? 53.641 29.210 2.467 1.00 26.36 232 LEU B CA 1
ATOM 3456 C C . LEU B 1 195 ? 53.558 27.704 2.737 1.00 27.48 232 LEU B C 1
ATOM 3457 O O . LEU B 1 195 ? 52.688 27.266 3.491 1.00 26.22 232 LEU B O 1
ATOM 3462 N N . GLY B 1 196 ? 54.430 26.917 2.112 1.00 28.83 233 GLY B N 1
ATOM 3463 C CA . GLY B 1 196 ? 54.421 25.474 2.303 1.00 32.01 233 GLY B CA 1
ATOM 3464 C C . GLY B 1 196 ? 53.339 24.762 1.496 1.00 29.75 233 GLY B C 1
ATOM 3465 O O . GLY B 1 196 ? 52.991 25.193 0.401 1.00 29.28 233 GLY B O 1
ATOM 3466 N N . TYR B 1 197 ? 52.810 23.673 2.050 1.00 28.49 234 TYR B N 1
ATOM 3467 C CA . TYR B 1 197 ? 51.833 22.809 1.372 1.00 31.94 234 TYR B CA 1
ATOM 3468 C C . TYR B 1 197 ? 50.511 23.511 1.065 1.00 20.43 234 TYR B C 1
ATOM 3469 O O . TYR B 1 197 ? 49.844 24.004 1.974 1.00 27.10 234 TYR B O 1
ATOM 3478 N N . LEU B 1 198 ? 50.156 23.558 -0.218 1.00 23.66 235 LEU B N 1
ATOM 3479 C CA . LEU B 1 198 ? 48.991 24.327 -0.681 1.00 24.06 235 LEU B CA 1
ATOM 3480 C C . LEU B 1 198 ? 47.745 23.481 -0.988 1.00 21.75 235 LEU B C 1
ATOM 3481 O O . LEU B 1 198 ? 46.736 24.012 -1.461 1.00 23.42 235 LEU B O 1
ATOM 3486 N N . GLY B 1 199 ? 47.818 22.175 -0.742 1.00 23.71 236 GLY B N 1
ATOM 3487 C CA . GLY B 1 199 ? 46.717 21.275 -1.073 1.00 24.98 236 GLY B CA 1
ATOM 3488 C C . GLY B 1 199 ? 45.346 21.693 -0.541 1.00 22.51 236 GLY B C 1
ATOM 3489 O O . GLY B 1 199 ? 44.326 21.488 -1.209 1.00 20.67 236 GLY B O 1
ATOM 3490 N N . ASP B 1 200 ? 45.313 22.205 0.688 1.00 20.20 237 ASP B N 1
ATOM 3491 C CA . ASP B 1 200 ? 44.061 22.626 1.314 1.00 20.77 237 ASP B CA 1
ATOM 3492 C C . ASP B 1 200 ? 43.983 24.144 1.504 1.00 21.27 237 ASP B C 1
ATOM 3493 O O . ASP B 1 200 ? 43.116 24.648 2.225 1.00 23.03 237 ASP B O 1
ATOM 3498 N N . ALA B 1 201 ? 44.893 24.868 0.862 1.00 20.67 238 ALA B N 1
ATOM 3499 C CA . ALA B 1 201 ? 45.053 26.297 1.129 1.00 19.31 238 ALA B CA 1
ATOM 3500 C C . ALA B 1 201 ? 44.151 27.204 0.303 1.00 25.55 238 ALA B C 1
ATOM 3501 O O . ALA B 1 201 ? 43.766 26.875 -0.814 1.00 26.38 238 ALA B O 1
ATOM 3503 N N . ASN B 1 202 ? 43.837 28.366 0.867 1.00 23.43 239 ASN B N 1
ATOM 3504 C CA . ASN B 1 202 ? 43.180 29.426 0.123 1.00 23.33 239 ASN B CA 1
ATOM 3505 C C . ASN B 1 202 ? 44.131 30.610 0.054 1.00 26.32 239 ASN B C 1
ATOM 3506 O O . ASN B 1 202 ? 44.054 31.537 0.870 1.00 23.68 239 ASN B O 1
ATOM 3511 N N . VAL B 1 203 ? 45.057 30.562 -0.901 1.00 23.90 240 VAL B N 1
ATOM 3512 C CA . VAL B 1 203 ? 46.103 31.583 -0.994 1.00 21.90 240 VAL B CA 1
ATOM 3513 C C . VAL B 1 203 ? 45.493 32.963 -1.281 1.00 23.73 240 VAL B C 1
ATOM 3514 O O . VAL B 1 203 ? 45.959 33.985 -0.771 1.00 25.46 240 VAL B O 1
ATOM 3518 N N . LYS B 1 204 ? 44.434 32.990 -2.083 1.00 22.77 241 LYS B N 1
ATOM 3519 C CA . LYS B 1 204 ? 43.796 34.263 -2.413 1.00 24.57 241 LYS B CA 1
ATOM 3520 C C . LYS B 1 204 ? 43.245 34.953 -1.156 1.00 24.28 241 LYS B C 1
ATOM 3521 O O . LYS B 1 204 ? 43.374 36.168 -1.009 1.00 25.94 241 LYS B O 1
ATOM 3527 N N . ALA B 1 205 ? 42.667 34.168 -0.247 1.00 24.69 242 ALA B N 1
ATOM 3528 C CA . ALA B 1 205 ? 42.077 34.701 0.986 1.00 23.60 242 ALA B CA 1
ATOM 3529 C C . ALA B 1 205 ? 43.114 34.947 2.082 1.00 26.31 242 ALA B C 1
ATOM 3530 O O . ALA B 1 205 ? 42.861 35.695 3.025 1.00 25.89 242 ALA B O 1
ATOM 3532 N N . TRP B 1 206 ? 44.274 34.307 1.960 1.00 23.17 243 TRP B N 1
ATOM 3533 C CA . TRP B 1 206 ? 45.254 34.271 3.048 1.00 23.60 243 TRP B CA 1
ATOM 3534 C C . TRP B 1 206 ? 45.732 35.667 3.526 1.00 25.45 243 TRP B C 1
ATOM 3535 O O . TRP B 1 206 ? 45.810 35.894 4.737 1.00 24.92 243 TRP B O 1
ATOM 3546 N N . PRO B 1 207 ? 46.029 36.618 2.603 1.00 26.35 244 PRO B N 1
ATOM 3547 C CA . PRO B 1 207 ? 46.438 37.935 3.110 1.00 26.15 244 PRO B CA 1
ATOM 3548 C C . PRO B 1 207 ? 45.403 38.585 4.040 1.00 28.34 244 PRO B C 1
ATOM 3549 O O . PRO B 1 207 ? 45.774 39.105 5.091 1.00 28.95 244 PRO B O 1
ATOM 3553 N N . ASP B 1 208 ? 44.131 38.556 3.655 1.00 26.96 245 ASP B N 1
ATOM 3554 C CA . ASP B 1 208 ? 43.077 39.160 4.465 1.00 31.26 245 ASP B CA 1
ATOM 3555 C C . ASP B 1 208 ? 42.860 38.382 5.764 1.00 23.89 245 ASP B C 1
ATOM 3556 O O . ASP B 1 208 ? 42.601 38.979 6.809 1.00 27.73 245 ASP B O 1
ATOM 3561 N N . SER B 1 209 ? 42.960 37.056 5.697 1.00 21.96 246 SER B N 1
ATOM 3562 C CA . SER B 1 209 ? 42.809 36.236 6.903 1.00 22.06 246 SER B CA 1
ATOM 3563 C C . SER B 1 209 ? 43.920 36.545 7.905 1.00 25.79 246 SER B C 1
ATOM 3564 O O . SER B 1 209 ? 43.673 36.684 9.107 1.00 25.81 246 SER B O 1
ATOM 3567 N N . ALA B 1 210 ? 45.145 36.677 7.410 1.00 25.17 247 ALA B N 1
ATOM 3568 C CA . ALA B 1 210 ? 46.259 37.020 8.284 1.00 27.82 247 ALA B CA 1
ATOM 3569 C C . ALA B 1 210 ? 46.143 38.460 8.802 1.00 27.66 247 ALA B C 1
ATOM 3570 O O . ALA B 1 210 ? 46.496 38.741 9.954 1.00 27.57 247 ALA B O 1
ATOM 3572 N N . ARG B 1 211 ? 45.633 39.373 7.979 1.00 29.41 248 ARG B N 1
ATOM 3573 C CA . ARG B 1 211 ? 45.441 40.747 8.451 1.00 30.95 248 ARG B CA 1
ATOM 3574 C C . ARG B 1 211 ? 44.495 40.801 9.649 1.00 29.49 248 ARG B C 1
ATOM 3575 O O . ARG B 1 211 ? 44.641 41.666 10.514 1.00 31.70 248 ARG B O 1
ATOM 3583 N N . ARG B 1 212 ? 43.550 39.864 9.713 1.00 30.30 249 ARG B N 1
ATOM 3584 C CA . ARG B 1 212 ? 42.617 39.822 10.831 1.00 31.81 249 ARG B CA 1
ATOM 3585 C C . ARG B 1 212 ? 43.298 39.465 12.146 1.00 32.91 249 ARG B C 1
ATOM 3586 O O . ARG B 1 212 ? 42.764 39.748 13.213 1.00 39.60 249 ARG B O 1
ATOM 3594 N N . LEU B 1 213 ? 44.513 38.938 12.080 1.00 27.96 250 LEU B N 1
ATOM 3595 C CA . LEU B 1 213 ? 45.231 38.590 13.307 1.00 25.38 250 LEU B CA 1
ATOM 3596 C C . LEU B 1 213 ? 45.917 39.800 13.939 1.00 27.46 250 LEU B C 1
ATOM 3597 O O . LEU B 1 213 ? 46.388 39.730 15.074 1.00 33.20 250 LEU B O 1
ATOM 3602 N N . LYS B 1 214 ? 45.970 40.916 13.216 1.00 30.99 251 LYS B N 1
ATOM 3603 C CA . LYS B 1 214 ? 46.576 42.132 13.760 1.00 33.68 251 LYS B CA 1
ATOM 3604 C C . LYS B 1 214 ? 45.746 42.698 14.916 1.00 36.06 251 LYS B C 1
ATOM 3605 O O . LYS B 1 214 ? 46.256 43.438 15.756 1.00 41.06 251 LYS B O 1
ATOM 3611 N N . LYS B 1 215 ? 44.465 42.342 14.949 1.00 37.82 252 LYS B N 1
ATOM 3612 C CA . LYS B 1 215 ? 43.534 42.815 15.976 1.00 42.54 252 LYS B CA 1
ATOM 3613 C C . LYS B 1 215 ? 44.012 42.416 17.377 1.00 42.18 252 LYS B C 1
ATOM 3614 O O . LYS B 1 215 ? 43.728 43.100 18.359 1.00 42.92 252 LYS B O 1
ATOM 3620 N N . PHE B 1 216 ? 44.732 41.300 17.460 1.00 33.62 253 PHE B N 1
ATOM 3621 C CA . PHE B 1 216 ? 45.216 40.780 18.737 1.00 35.32 253 PHE B CA 1
ATOM 3622 C C . PHE B 1 216 ? 46.431 41.537 19.262 1.00 39.80 253 PHE B C 1
ATOM 3623 O O . PHE B 1 216 ? 47.376 41.811 18.522 1.00 49.64 253 PHE B O 1
ATOM 3631 N N . ASP B 1 217 ? 46.403 41.867 20.545 1.00 44.06 256 ASP B N 1
ATOM 3632 C CA . ASP B 1 217 ? 47.576 42.434 21.197 1.00 57.76 256 ASP B CA 1
ATOM 3633 C C . ASP B 1 217 ? 48.534 41.300 21.543 1.00 60.85 256 ASP B C 1
ATOM 3634 O O . ASP B 1 217 ? 48.591 40.850 22.691 1.00 57.54 256 ASP B O 1
ATOM 3639 N N . ALA B 1 218 ? 49.258 40.802 20.546 1.00 48.06 257 ALA B N 1
ATOM 3640 C CA . ALA B 1 218 ? 50.136 39.672 20.796 1.00 42.06 257 ALA B CA 1
ATOM 3641 C C . ALA B 1 218 ? 51.571 40.150 20.969 1.00 39.80 257 ALA B C 1
ATOM 3642 O O . ALA B 1 218 ? 52.101 40.880 20.132 1.00 42.85 257 ALA B O 1
ATOM 3644 N N . LYS B 1 219 ? 52.186 39.745 22.077 1.00 38.34 258 LYS B N 1
ATOM 3645 C CA . LYS B 1 219 ? 53.616 39.944 22.297 1.00 40.43 258 LYS B CA 1
ATOM 3646 C C . LYS B 1 219 ? 54.377 38.746 21.741 1.00 38.72 258 LYS B C 1
ATOM 3647 O O . LYS B 1 219 ? 55.502 38.883 21.265 1.00 35.52 258 LYS B O 1
ATOM 3653 N N . ILE B 1 220 ? 53.731 37.576 21.803 1.00 29.05 259 ILE B N 1
ATOM 3654 C CA . ILE B 1 220 ? 54.280 36.322 21.318 1.00 29.38 259 ILE B CA 1
ATOM 3655 C C . ILE B 1 220 ? 53.320 35.680 20.328 1.00 29.30 259 ILE B C 1
ATOM 3656 O O . ILE B 1 220 ? 52.126 35.544 20.604 1.00 28.84 259 ILE B O 1
ATOM 3661 N N . VAL B 1 221 ? 53.853 35.296 19.174 1.00 26.44 260 VAL B N 1
ATOM 3662 C CA . VAL B 1 221 ? 53.094 34.569 18.170 1.00 25.04 260 VAL B CA 1
ATOM 3663 C C . VAL B 1 221 ? 53.742 33.218 17.899 1.00 23.47 260 VAL B C 1
ATOM 3664 O O . VAL B 1 221 ? 54.911 33.158 17.525 1.00 27.77 260 VAL B O 1
ATOM 3668 N N . ILE B 1 222 ? 52.989 32.140 18.106 1.00 22.10 261 ILE B N 1
ATOM 3669 C CA . ILE B 1 222 ? 53.511 30.800 17.868 1.00 25.08 261 ILE B CA 1
ATOM 3670 C C . ILE B 1 222 ? 52.956 30.232 16.564 1.00 20.28 261 ILE B C 1
ATOM 3671 O O . ILE B 1 222 ? 51.740 30.110 16.393 1.00 21.09 261 ILE B O 1
ATOM 3676 N N . PRO B 1 223 ? 53.851 29.891 15.627 1.00 20.13 262 PRO B N 1
ATOM 3677 C CA . PRO B 1 223 ? 53.424 29.280 14.366 1.00 20.56 262 PRO B CA 1
ATOM 3678 C C . PRO B 1 223 ? 53.246 27.761 14.509 1.00 21.85 262 PRO B C 1
ATOM 3679 O O . PRO B 1 223 ? 53.670 27.183 15.509 1.00 21.79 262 PRO B O 1
ATOM 3683 N N . GLY B 1 224 ? 52.639 27.129 13.514 1.00 21.42 263 GLY B N 1
ATOM 3684 C CA . GLY B 1 224 ? 52.456 25.684 13.545 1.00 20.27 263 GLY B CA 1
ATOM 3685 C C . GLY B 1 224 ? 53.769 24.932 13.415 1.00 25.12 263 GLY B C 1
ATOM 3686 O O . GLY B 1 224 ? 53.898 23.800 13.890 1.00 22.98 263 GLY B O 1
ATOM 3687 N N . HIS B 1 225 ? 54.743 25.562 12.761 1.00 23.49 264 HIS B N 1
ATOM 3688 C CA . HIS B 1 225 ? 56.055 24.964 12.545 1.00 23.68 264 HIS B CA 1
ATOM 3689 C C . HIS B 1 225 ? 57.131 26.031 12.666 1.00 22.00 264 HIS B C 1
ATOM 3690 O O . HIS B 1 225 ? 56.941 27.159 12.196 1.00 28.34 264 HIS B O 1
ATOM 3697 N N . GLY B 1 226 ? 58.253 25.671 13.280 1.00 30.46 265 GLY B N 1
ATOM 3698 C CA . GLY B 1 226 ? 59.395 26.562 13.360 1.00 36.31 265 GLY B CA 1
ATOM 3699 C C . GLY B 1 226 ? 59.432 27.441 14.595 1.00 34.33 265 GLY B C 1
ATOM 3700 O O . GLY B 1 226 ? 58.633 27.292 15.521 1.00 26.45 265 GLY B O 1
ATOM 3701 N N . GLU B 1 227 ? 60.381 28.370 14.606 1.00 30.93 266 GLU B N 1
ATOM 3702 C CA . GLU B 1 227 ? 60.598 29.234 15.751 1.00 27.38 266 GLU B CA 1
ATOM 3703 C C . GLU B 1 227 ? 59.466 30.231 15.918 1.00 28.98 266 GLU B C 1
ATOM 3704 O O . GLU B 1 227 ? 58.930 30.739 14.934 1.00 35.82 266 GLU B O 1
ATOM 3710 N N . TRP B 1 228 ? 59.107 30.515 17.164 1.00 28.47 267 TRP B N 1
ATOM 3711 C CA . TRP B 1 228 ? 58.121 31.546 17.439 1.00 32.15 267 TRP B CA 1
ATOM 3712 C C . TRP B 1 228 ? 58.772 32.923 17.447 1.00 33.87 267 TRP B C 1
ATOM 3713 O O . TRP B 1 228 ? 60.000 33.047 17.379 1.00 34.98 267 TRP B O 1
ATOM 3724 N N . GLY B 1 229 ? 57.943 33.957 17.499 1.00 31.47 296 GLY B N 1
ATOM 3725 C CA . GLY B 1 229 ? 58.434 35.321 17.454 1.00 34.39 296 GLY B CA 1
ATOM 3726 C C . GLY B 1 229 ? 57.411 36.274 18.021 1.00 33.98 296 GLY B C 1
ATOM 3727 O O . GLY B 1 229 ? 56.565 35.878 18.821 1.00 32.37 296 GLY B O 1
ATOM 3728 N N . GLY B 1 230 ? 57.488 37.532 17.600 1.00 35.66 297 GLY B N 1
ATOM 3729 C CA . GLY B 1 230 ? 56.564 38.559 18.047 1.00 38.30 297 GLY B CA 1
ATOM 3730 C C . GLY B 1 230 ? 55.512 38.883 17.002 1.00 35.90 297 GLY B C 1
ATOM 3731 O O . GLY B 1 230 ? 55.272 38.091 16.086 1.00 31.63 297 GLY B O 1
ATOM 3732 N N . PRO B 1 231 ? 54.871 40.054 17.129 1.00 36.31 298 PRO B N 1
ATOM 3733 C CA . PRO B 1 231 ? 53.772 40.407 16.219 1.00 39.52 298 PRO B CA 1
ATOM 3734 C C . PRO B 1 231 ? 54.215 40.522 14.763 1.00 40.14 298 PRO B C 1
ATOM 3735 O O . PRO B 1 231 ? 53.373 40.444 13.866 1.00 39.82 298 PRO B O 1
ATOM 3739 N N . GLU B 1 232 ? 55.516 40.689 14.532 1.00 35.74 299 GLU B N 1
ATOM 3740 C CA . GLU B 1 232 ? 56.046 40.776 13.172 1.00 37.74 299 GLU B CA 1
ATOM 3741 C C . GLU B 1 232 ? 55.813 39.491 12.368 1.00 37.76 299 GLU B C 1
ATOM 3742 O O . GLU B 1 232 ? 55.847 39.512 11.138 1.00 35.72 299 GLU B O 1
ATOM 3748 N N . MET B 1 233 ? 55.590 38.376 13.062 1.00 32.06 300 MET B N 1
ATOM 3749 C CA . MET B 1 233 ? 55.270 37.109 12.407 1.00 34.04 300 MET B CA 1
ATOM 3750 C C . MET B 1 233 ? 54.033 37.236 11.526 1.00 32.76 300 MET B C 1
ATOM 3751 O O . MET B 1 233 ? 53.922 36.571 10.494 1.00 30.83 300 MET B O 1
ATOM 3756 N N . VAL B 1 234 ? 53.092 38.071 11.956 1.00 29.34 301 VAL B N 1
ATOM 3757 C CA . VAL B 1 234 ? 51.868 38.278 11.200 1.00 29.04 301 VAL B CA 1
ATOM 3758 C C . VAL B 1 234 ? 52.160 39.132 9.968 1.00 30.07 301 VAL B C 1
ATOM 3759 O O . VAL B 1 234 ? 51.772 38.773 8.853 1.00 31.30 301 VAL B O 1
ATOM 3763 N N . ASN B 1 235 ? 52.860 40.249 10.169 1.00 33.38 302 ASN B N 1
ATOM 3764 C CA . ASN B 1 235 ? 53.226 41.123 9.056 1.00 33.38 302 ASN B CA 1
ATOM 3765 C C . ASN B 1 235 ? 53.994 40.380 7.966 1.00 35.22 302 ASN B C 1
ATOM 3766 O O . ASN B 1 235 ? 53.714 40.552 6.778 1.00 33.25 302 ASN B O 1
ATOM 3771 N N . LYS B 1 236 ? 54.945 39.543 8.370 1.00 34.14 303 LYS B N 1
ATOM 3772 C CA . LYS B 1 236 ? 55.736 38.777 7.415 1.00 34.36 303 LYS B CA 1
ATOM 3773 C C . LYS B 1 236 ? 54.873 37.795 6.630 1.00 30.79 303 LYS B C 1
ATOM 3774 O O . LYS B 1 236 ? 55.060 37.618 5.426 1.00 30.67 303 LYS B O 1
ATOM 3780 N N . THR B 1 237 ? 53.934 37.152 7.321 1.00 26.98 304 THR B N 1
ATOM 3781 C CA . THR B 1 237 ? 53.022 36.216 6.677 1.00 26.60 304 THR B CA 1
ATOM 3782 C C . THR B 1 237 ? 52.193 36.928 5.606 1.00 29.65 304 THR B C 1
ATOM 3783 O O . THR B 1 237 ? 52.022 36.415 4.499 1.00 27.59 304 THR B O 1
ATOM 3787 N N . ILE B 1 238 ? 51.690 38.115 5.932 1.00 26.96 305 ILE B N 1
ATOM 3788 C CA . ILE B 1 238 ? 50.883 38.861 4.971 1.00 29.80 305 ILE B CA 1
ATOM 3789 C C . ILE B 1 238 ? 51.684 39.146 3.695 1.00 30.42 305 ILE B C 1
ATOM 3790 O O . ILE B 1 238 ? 51.171 38.987 2.585 1.00 31.47 305 ILE B O 1
ATOM 3795 N N . LYS B 1 239 ? 52.941 39.559 3.846 1.00 30.95 306 LYS B N 1
ATOM 3796 C CA . LYS B 1 239 ? 53.761 39.847 2.668 1.00 31.99 306 LYS B CA 1
ATOM 3797 C C . LYS B 1 239 ? 54.079 38.579 1.879 1.00 33.30 306 LYS B C 1
ATOM 3798 O O . LYS B 1 239 ? 54.079 38.601 0.651 1.00 31.16 306 LYS B O 1
ATOM 3804 N N . VAL B 1 240 ? 54.363 37.485 2.580 1.00 29.30 307 VAL B N 1
ATOM 3805 C CA . VAL B 1 240 ? 54.619 36.205 1.919 1.00 30.15 307 VAL B CA 1
ATOM 3806 C C . VAL B 1 240 ? 53.394 35.773 1.108 1.00 30.11 307 VAL B C 1
ATOM 3807 O O . VAL B 1 240 ? 53.514 35.382 -0.055 1.00 27.48 307 VAL B O 1
ATOM 3811 N N . ALA B 1 241 ? 52.214 35.860 1.719 1.00 26.95 308 ALA B N 1
ATOM 3812 C CA . ALA B 1 241 ? 50.983 35.486 1.027 1.00 26.04 308 ALA B CA 1
ATOM 3813 C C . ALA B 1 241 ? 50.687 36.426 -0.144 1.00 31.44 308 ALA B C 1
ATOM 3814 O O . ALA B 1 241 ? 50.282 35.976 -1.216 1.00 28.68 308 ALA B O 1
ATOM 3816 N N . GLU B 1 242 ? 50.884 37.725 0.049 1.00 27.77 309 GLU B N 1
ATOM 3817 C CA . GLU B 1 242 ? 50.628 38.667 -1.037 1.00 30.20 309 GLU B CA 1
ATOM 3818 C C . GLU B 1 242 ? 51.554 38.410 -2.228 1.00 31.92 309 GLU B C 1
ATOM 3819 O O . GLU B 1 242 ? 51.137 38.539 -3.379 1.00 32.80 309 GLU B O 1
ATOM 3825 N N . LYS B 1 243 ? 52.808 38.062 -1.949 1.00 32.06 310 LYS B N 1
ATOM 3826 C CA . LYS B 1 243 ? 53.776 37.758 -3.005 1.00 33.15 310 LYS B CA 1
ATOM 3827 C C . LYS B 1 243 ? 53.307 36.560 -3.829 1.00 33.27 310 LYS B C 1
ATOM 3828 O O . LYS B 1 243 ? 53.370 36.573 -5.061 1.00 31.57 310 LYS B O 1
ATOM 3834 N N . ALA B 1 244 ? 52.829 35.532 -3.133 1.00 31.12 311 ALA B N 1
ATOM 3835 C CA . ALA B 1 244 ? 52.315 34.331 -3.781 1.00 28.49 311 ALA B CA 1
ATOM 3836 C C . ALA B 1 244 ? 51.088 34.630 -4.646 1.00 31.41 311 ALA B C 1
ATOM 3837 O O . ALA B 1 244 ? 50.985 34.146 -5.771 1.00 31.63 311 ALA B O 1
ATOM 3839 N N . VAL B 1 245 ? 50.174 35.445 -4.132 1.00 30.21 312 VAL B N 1
ATOM 3840 C CA . VAL B 1 245 ? 48.975 35.810 -4.885 1.00 28.66 312 VAL B CA 1
ATOM 3841 C C . VAL B 1 245 ? 49.353 36.476 -6.211 1.00 32.68 312 VAL B C 1
ATOM 3842 O O . VAL B 1 245 ? 48.752 36.208 -7.257 1.00 29.53 312 VAL B O 1
ATOM 3846 N N . GLY B 1 246 ? 50.359 37.345 -6.161 1.00 31.56 313 GLY B N 1
ATOM 3847 C CA . GLY B 1 246 ? 50.822 38.031 -7.353 1.00 30.11 313 GLY B CA 1
ATOM 3848 C C . GLY B 1 246 ? 51.469 37.105 -8.370 1.00 33.22 313 GLY B C 1
ATOM 3849 O O . GLY B 1 246 ? 51.203 37.207 -9.572 1.00 33.74 313 GLY B O 1
ATOM 3850 N N . GLU B 1 247 ? 52.322 36.201 -7.896 1.00 31.16 314 GLU B N 1
ATOM 3851 C CA . GLU B 1 247 ? 53.024 35.287 -8.792 1.00 36.24 314 GLU B CA 1
ATOM 3852 C C . GLU B 1 247 ? 52.092 34.260 -9.413 1.00 31.95 314 GLU B C 1
ATOM 3853 O O . GLU B 1 247 ? 52.293 33.837 -10.552 1.00 32.98 314 GLU B O 1
ATOM 3859 N N . MET B 1 248 ? 51.069 33.887 -8.649 1.00 30.84 315 MET B N 1
ATOM 3860 C CA . MET B 1 248 ? 50.117 32.850 -9.028 1.00 32.17 315 MET B CA 1
ATOM 3861 C C . MET B 1 248 ? 48.969 33.428 -9.861 1.00 32.67 315 MET B C 1
ATOM 3862 O O . MET B 1 248 ? 48.145 32.681 -10.382 1.00 29.51 315 MET B O 1
ATOM 3867 N N . ARG B 1 249 ? 48.909 34.759 -9.951 1.00 30.47 316 ARG B N 1
ATOM 3868 C CA . ARG B 1 249 ? 47.885 35.459 -10.735 1.00 29.88 316 ARG B CA 1
ATOM 3869 C C . ARG B 1 249 ? 46.477 35.133 -10.235 1.00 31.54 316 ARG B C 1
ATOM 3870 O O . ARG B 1 249 ? 45.532 35.029 -11.022 1.00 33.10 316 ARG B O 1
ATOM 3878 N N . LEU B 1 250 ? 46.347 34.976 -8.923 1.00 25.69 317 LEU B N 1
ATOM 3879 C CA . LEU B 1 250 ? 45.073 34.625 -8.310 1.00 25.38 317 LEU B CA 1
ATOM 3880 C C . LEU B 1 250 ? 44.155 35.827 -8.192 1.00 36.44 317 LEU B C 1
ATOM 3881 O O . LEU B 1 250 ? 42.940 35.658 -8.050 1.00 33.66 317 LEU B O 1
#

Radius of gyration: 24.92 Å; Cα contacts (8 Å, |Δi|>4): 1194; chains: 2; bounding box: 44×45×81 Å

Organism: Pseudomonas aeruginosa (NCBI:txid287)

B-factor: mean 33.4, std 16.46, range [14.68, 109.89]

Foldseek 3Di:
DWDAWPQGWIWDADDVQWIWIFNPQPQRFTKIWGQDPVQEIEIEFADQADVRLLRVVVCCCVPRVGPAYEYEFQAQHSRRQRNQVVCVVVPHQYEYAPVRQVVNVVVLVDDLLVVLVVHDDDVSSVRNVVGRTHGGPYHDHQQVWDWDQDVNFIKTKHQLAFAQARRGIWIAGQVQLEIARELLQDLDANPDPPRGDLVCSLSSLVSVLPRSHQWYHYRHDDIGGSCSSVSSNVNSVVVVVVVD/DPDWDAWPQRWIWADPDVQWIWIFNPLPQRFTWIWGADPVQEIEIEFADQADVRLVRVVVVCCVPRVGPAYEYEFQAQHSRRQRNQVVCVVVHHQYEYAPVRQVVNVVVLVDDLLVVLVPDDDDVVSVRNSVGRTHGGPYHDHQQVWDWDQDVNFIKTKHFLAFALARRGIKIAGQVQLEIERELLQDLDANPDCPRGDLVCSLSSLVSVLVGSHQWYHYRHDDIGGPVSSVSSNVNSVVVCVVVVD

Secondary structure (DSSP, 8-state):
--EEEGGGEEEEEEETTEEEEEETTTTTEEEEEEE-TTSEEEEES--SSHHHHHHHHHHHHHHH--SEEEEE--SSSHHHHTTHHHHHHTT-EEEEEHHHHHHHHHHTTS-HHHHHTTSSSHHHHHHHHT------SEEE-GGG-EEEEETTEEEEEE---SSSSTT--EEEETTTTEEEEETT--SS-----TT--TTTHHHHHHTTTTS--SEEEESBS--B-THHHHHHHHHHHHHHHHT-/----EEEGGGEEEEEEETTEEEEEETTTTTEEEEEEE-TTSEEEEES--SSHHHHHHHHHHHHHHH--SEEEEE--SSSHHHHTTHHHHHHTT-EEEEEHHHHHHHHHHTTS-HHHHHTTSSSHHHHHHHHH------SEEE-TTT-EEEEETTEEEEEE----SSSTT--EEEETTTTEEEEETT--SS-----TT--TTTHHHHHHGGGGS--SEEEESBS--B-THHHHHHHHHHHHHHHHHT-

Nearest PDB structures (foldseek):
  4bp0-assembly1_A  TM=9.998E-01  e=3.409E-54  Pseudomonas aeruginosa
  5ls3-assembly1_B  TM=9.988E-01  e=2.680E-53  Pseudomonas aeruginosa
  5ls3-assembly2_A  TM=1.000E+00  e=3.969E-51  Pseudomonas aeruginosa
  6r79-assembly4_D  TM=8.795E-01  e=3.984E-23  Pseudomonas aeruginosa
  7xhx-assembly4_D  TM=8.660E-01  e=2.739E-23  Escherichia coli

InterPro domains:
  IPR001018 Beta-lactamase, class-B, conserved site [PS00744] (205-217)
  IPR001279 Metallo-beta-lactamase [PF00753] (102-251)
  IPR001279 Metallo-beta-lactamase [SM00849] (69-251)
  IPR036866 Ribonuclease Z/Hydroxyacylglutathione hydrolase-like [G3DSA:3.60.15.10] (27-276)
  IPR036866 Ribonuclease Z/Hydroxyacylglutathione hydrolase-like [SSF56281] (39-268)
  IPR050855 Metallo-beta-lactamase type 2-like [PTHR42951] (61-258)
  IPR058199 Metallo-beta-lactamase type 2/VIM/IMP-1 [NF033088] (38-267)

Sequence (491 aa):
DHVDLPYNLTATKIDSDVFVVTDRDFYSSNVLVAKMLDGTVVIVSSPFENLGTQTLMDWVAKTMKPKKVVAINTHFHLDGTGGNEIYKKMGAETWSSDLTKQLRLEENKKDRIKAAEFYKNEDLKRRILSSHPVPADNVFDLKQGKVFSFSNELVEVSFPGPAHSPDNVVVYFPKKKLLFGGCMIKPKELGYLGDANVKAWPDSARRLKKFDAKIVIPGHGEWGGPEMVNKTIKVAEEKAVGEMRSSDHVDLPYNLTATKIDSDVFVVTDRDFYSSNVLVAKMLDGTVVIVSSPFENLGTQTLMDWVAKTMKPKKVVAINTHFHLDGTGGNEIYKKMMGAETWSSDLTKQLRLEENKKDRIKAAEFYKNEDLKRRILSSHPVPADNVFDLKQGKVFSFSNELVEVSFPGPAHSPDNVVVYFPKKKLLFGGCMIKPKELGYLGDANVKAWPDSARRLKKFDAKIVIPGHGEWGGPEMVNKTIKVAEKAVGEMRL

Solvent-accessible surface area: 21224 Å² total; per-residue (Å²): 168,82,81,110,27,84,101,77,1,13,2,27,130,31,63,78,61,0,40,1,0,6,0,112,33,1,118,37,0,3,0,0,0,0,55,4,125,41,7,10,0,0,0,0,4,0,1,18,2,30,70,0,0,40,12,0,8,76,21,1,43,160,70,10,154,37,169,91,14,1,0,0,1,4,2,10,31,27,8,0,0,4,0,0,43,14,0,63,144,83,66,9,56,0,35,0,1,43,25,2,78,69,7,11,79,46,58,56,169,104,77,69,113,142,52,3,107,120,28,72,54,95,89,8,36,156,15,12,65,76,7,105,16,45,17,3,94,44,66,15,75,17,182,150,13,59,82,17,68,21,87,137,7,70,0,61,3,38,30,5,6,41,0,10,0,11,0,5,2,0,0,17,3,46,129,31,69,1,0,2,1,1,7,0,1,23,36,184,123,14,37,100,24,0,13,3,17,9,107,28,0,11,95,4,0,104,133,4,101,143,30,92,11,142,34,1,0,1,3,55,36,155,79,21,12,74,75,11,4,66,101,0,15,147,24,0,74,116,26,26,51,47,12,134,153,95,117,83,88,108,24,86,100,74,1,7,5,20,136,32,50,68,56,2,45,0,0,11,0,114,47,1,103,45,0,3,0,0,0,3,60,8,135,47,9,3,0,0,0,0,4,0,0,20,3,30,72,0,0,43,12,0,9,74,24,1,46,161,69,10,153,39,178,94,16,2,0,0,1,3,2,11,32,26,9,0,0,4,0,1,46,15,0,114,132,82,65,9,75,1,36,0,0,60,9,0,79,55,25,11,79,74,59,54,175,113,75,82,108,136,43,1,62,92,37,162,67,106,84,19,45,131,24,13,56,72,7,103,22,49,24,4,75,45,66,15,85,9,147,140,9,59,84,15,68,16,90,136,15,73,0,48,4,32,37,8,7,10,0,13,0,34,0,5,2,0,0,18,6,44,127,55,79,2,0,1,1,1,6,0,2,27,35,180,120,13,42,108,34,4,34,1,16,1,89,13,0,9,75,1,0,99,121,3,112,152,27,82,12,145,40,0,0,1,3,59,39,156,78,23,13,76,74,11,6,67,104,0,12,156,26,0,76,140,15,31,48,84,26,88,37